Protein AF-A0A947TSH7-F1 (afdb_monomer_lite)

Secondary structure (DSSP, 8-state):
-HHHHHHTT-------HHHHHHHHHHHHHHHHHHTTTGGGTHHHHHHH----S-HHHHHHHHHHHHHHHHHHHHHHHHTTPPPPTT--SS-HHHHHHHHHHHHHHHTT---GGGSHHHHHHHHHHHHHHHHHHS--PPEEEEEEEEE--TTSSPEEEEEEEEEEEGGGT-HHHHHHHHHTT-S---TT-TT-SSS-TT-EEEEEEE---TT---SSEEEEEEEE-S--TT--SHHHHHHHHHHHHHHHHHHHHHHHHHHHT--SGGG-SSS-EEEEEEEEE---SSHHHHHHHHHHHHHHHHHTTS-EEEEEEETTEEEEEEEEEEEEEEE---STTTTSHHHHHTTHHHHHHHHHHHHHHHHHS--STTSPP-HHHHHHHHHHHHHHHH----SHHHHHHHHHHHHHHHHHHHHHHHHHHHHHTTGGGS-TT-TTHHHHHHHHHHHHTT-EEEEEESSSSHHHHHHHHHHHHHHHHHHHTTTPPPPTT----HHHHHHHHHHHHHSSHHHHHHHHHSS-------HHHHHHTT--GGGHHHHHGGGGTS--

Sequence (552 aa):
MNDLMNKARLSNTNLSLEELTTRIGKATSSLREKQWENVSHDNACIQQDGGGKYKRSRLFDIFQEFKREQATLIRLGSQGGNIPEQTRHVHVRTALASIIHGKCHSLGVRTKDVSVEALDKQIFDRYVDTLQSRQWNTISLRHPMQFPEPGETARTVNFITTMTPASGLDSVLRRKYQEDGINGICSYATQEKRHAVNLWRTEFRAEQPAGTQTKHGFSAIRHGVHDAYGIEDPRQRATANDARVKEFIHASLIDHLKRNKITLDDTEAGRPLSIDIVSVNLLTPIGKEKEMIKQQQQALSRASGREIQVQVSDEGNSHTVHVKPRIIMFNVPVDHLSLAATGNVMGIWRHADLINNDAIKLLIGSVEKNKTIGGATGVRIQTLNAELATITGNNTTDLSKRRTICEKITLIEHLTEQIRDIYISKLHHRVGNEPYKLPTRLLALANEIGATPAFNCKSGKDRTGQLNVEIRELYAQLIANGGTPRAVDAKREGLAKENYKILFMNGGDRDIQALNTGVTGSKTQLRYYHRLMDVPPKNIDQIKGLSKWVGA

Foldseek 3Di:
DVVLCVVVVCPDDPDPPVNVVVLLVVLVVVCVVLLVVLLQPPVVVVVPDPDDDPPVVVVVVLVVVQVVLLVVLLCCLLVVHHRDSPSRSHFPLLSSLSSQLSVCVNVVNDDPCSHSVNSSVVSLVVVQVVLFLDAPAKDKDKFFFWADDPPDGTDTWIKIKIKGALLRLAVVSVVVCVVVNGNAAFLSQLQQQAEFFLKIKMKMFTDDPPPDDGLDIAIFIFGAQLQSVVDPDPVSRLNSSLNHVLSVVLSQVSVLCVLVVPDVVNQPPPDAAEFEEEEEEQFFCDDPSVVSVVSNVVSNVVQAQDWDWDWGDDPRDIDTGTHHYHYQYAYQHQFPLQQDPNVVVVCRVVVRVVSVVVSCCQQQNDLDPPDQGDHLLNVLLVVLVVVLVPLPDDDPVSVVSNVSSVLLSVLLVLLSNQLSCCVVVVVQSHCAQHVCQNLLSSSVNCSSSSHHYYYYYNRSAAVVLVSVLVNSLQSVVCSVVVNDGDHGSDHQDDSSLVSSLSCLVPVCSQVSVCSNQVWGAHPDRDPSVCVSNVHDPSCNCVRHDCVVSSDD

Radius of gyration: 25.97 Å; chains: 1; bounding box: 70×56×79 Å

Structure (mmCIF, N/CA/C/O backbone):
data_AF-A0A947TSH7-F1
#
_entry.id   AF-A0A947TSH7-F1
#
loop_
_atom_site.group_PDB
_atom_site.id
_atom_site.type_symbol
_atom_site.label_atom_id
_atom_site.label_alt_id
_atom_site.label_comp_id
_atom_site.label_asym_id
_atom_site.label_entity_id
_atom_site.label_seq_id
_atom_site.pdbx_PDB_ins_code
_atom_site.Cartn_x
_atom_site.Cartn_y
_atom_site.Cartn_z
_atom_site.occupancy
_atom_site.B_iso_or_equiv
_atom_site.auth_seq_id
_atom_site.auth_comp_id
_atom_site.auth_asym_id
_atom_site.auth_atom_id
_atom_site.pdbx_PDB_model_num
ATOM 1 N N . MET A 1 1 ? 27.627 -5.725 -23.982 1.00 50.12 1 MET A N 1
ATOM 2 C CA . MET A 1 1 ? 28.632 -5.473 -25.038 1.00 50.12 1 MET A CA 1
ATOM 3 C C . MET A 1 1 ? 29.744 -6.511 -25.005 1.00 50.12 1 MET A C 1
ATOM 5 O O . MET A 1 1 ? 29.932 -7.134 -26.031 1.00 50.12 1 MET A O 1
ATOM 9 N N . ASN A 1 2 ? 30.391 -6.784 -23.862 1.00 46.41 2 ASN A N 1
ATOM 10 C CA . ASN A 1 2 ? 31.380 -7.876 -23.733 1.00 46.41 2 ASN A CA 1
ATOM 11 C C . ASN A 1 2 ? 30.855 -9.220 -24.247 1.00 46.41 2 ASN A C 1
ATOM 13 O O . ASN A 1 2 ? 31.456 -9.803 -25.138 1.00 46.41 2 ASN A O 1
ATOM 17 N N . ASP A 1 3 ? 29.661 -9.630 -23.814 1.00 49.56 3 ASP A N 1
ATOM 18 C CA . ASP A 1 3 ? 29.016 -10.840 -24.342 1.00 49.56 3 ASP A CA 1
ATOM 19 C C . ASP A 1 3 ? 28.739 -10.781 -25.850 1.00 49.56 3 ASP A C 1
ATOM 21 O O . ASP A 1 3 ? 28.815 -11.799 -26.529 1.00 49.56 3 ASP A O 1
ATOM 25 N N . LEU A 1 4 ? 28.427 -9.600 -26.393 1.00 50.72 4 LEU A N 1
ATOM 26 C CA . LEU A 1 4 ? 28.135 -9.415 -27.819 1.00 50.72 4 LEU A CA 1
ATOM 27 C C . LEU A 1 4 ? 29.414 -9.422 -28.664 1.00 50.72 4 LEU A C 1
ATOM 29 O O . LEU A 1 4 ? 29.416 -10.024 -29.729 1.00 50.72 4 LEU A O 1
ATOM 33 N N . MET A 1 5 ? 30.506 -8.815 -28.187 1.00 52.38 5 MET A N 1
ATOM 34 C CA . MET A 1 5 ? 31.809 -8.844 -28.862 1.00 52.38 5 MET A CA 1
ATOM 35 C C . MET A 1 5 ? 32.437 -10.240 -28.805 1.00 52.38 5 MET A C 1
ATOM 37 O O . MET A 1 5 ? 32.972 -10.706 -29.810 1.00 52.38 5 MET A O 1
ATOM 41 N N . ASN A 1 6 ? 32.270 -10.944 -27.679 1.00 53.59 6 ASN A N 1
ATOM 42 C CA . ASN A 1 6 ? 32.668 -12.344 -27.528 1.00 53.59 6 ASN A CA 1
ATOM 43 C C . ASN A 1 6 ? 31.867 -13.262 -28.467 1.00 53.59 6 ASN A C 1
ATOM 45 O O . ASN A 1 6 ? 32.445 -14.118 -29.132 1.00 53.59 6 ASN A O 1
ATOM 49 N N . LYS A 1 7 ? 30.547 -13.049 -28.595 1.00 50.56 7 LYS A N 1
ATOM 50 C CA . LYS A 1 7 ? 29.701 -13.780 -29.558 1.00 50.56 7 LYS A CA 1
ATOM 51 C C . LYS A 1 7 ? 30.010 -13.432 -31.018 1.00 50.56 7 LYS A C 1
ATOM 53 O O . LYS A 1 7 ? 29.901 -14.302 -31.875 1.00 50.56 7 LYS A O 1
ATOM 58 N N . ALA A 1 8 ? 30.413 -12.193 -31.307 1.00 49.16 8 ALA A N 1
ATOM 59 C CA . ALA A 1 8 ? 30.725 -11.721 -32.657 1.00 49.16 8 ALA A CA 1
ATOM 60 C C . ALA A 1 8 ? 32.137 -12.098 -33.154 1.00 49.16 8 ALA A C 1
ATOM 62 O O . ALA A 1 8 ? 32.472 -11.754 -34.284 1.00 49.16 8 ALA A O 1
ATOM 63 N N . ARG A 1 9 ? 32.961 -12.795 -32.348 1.00 47.97 9 ARG A N 1
ATOM 64 C CA . ARG A 1 9 ? 34.360 -13.159 -32.675 1.00 47.97 9 ARG A CA 1
ATOM 65 C C . ARG A 1 9 ? 35.208 -11.967 -33.156 1.00 47.97 9 ARG A C 1
ATOM 67 O O . ARG A 1 9 ? 36.046 -12.112 -34.042 1.00 47.97 9 ARG A O 1
ATOM 74 N N . LEU A 1 10 ? 35.008 -10.781 -32.584 1.00 48.78 10 LEU A N 1
ATOM 75 C CA . LEU A 1 10 ? 35.808 -9.600 -32.922 1.00 48.78 10 LEU A CA 1
ATOM 76 C C . LEU A 1 10 ? 36.999 -9.488 -31.968 1.00 48.78 10 LEU A C 1
ATOM 78 O O . LEU A 1 10 ? 36.961 -8.742 -30.995 1.00 48.78 10 LEU A O 1
ATOM 82 N N . SER A 1 11 ? 38.065 -10.239 -32.249 1.00 41.41 11 SER A N 1
ATOM 83 C CA . SER A 1 11 ? 39.330 -10.174 -31.501 1.00 41.41 11 SER A CA 1
ATOM 84 C C . SER A 1 11 ? 40.261 -9.032 -31.941 1.00 41.41 11 SER A C 1
ATOM 86 O O . SER A 1 11 ? 41.345 -8.914 -31.389 1.00 41.41 11 SER A O 1
ATOM 88 N N . ASN A 1 12 ? 39.868 -8.194 -32.912 1.00 41.41 12 ASN A N 1
ATOM 89 C CA . ASN A 1 12 ? 40.779 -7.252 -33.589 1.00 41.41 12 ASN A CA 1
ATOM 90 C C . ASN A 1 12 ? 40.300 -5.789 -33.662 1.00 41.41 12 ASN A C 1
ATOM 92 O O . ASN A 1 12 ? 40.768 -5.024 -34.503 1.00 41.41 12 ASN A O 1
ATOM 96 N N . THR A 1 13 ? 39.388 -5.345 -32.797 1.00 45.22 13 THR A N 1
ATOM 97 C CA . THR A 1 13 ? 39.074 -3.908 -32.695 1.00 45.22 13 THR A CA 1
ATOM 98 C C . THR A 1 13 ? 39.873 -3.263 -31.563 1.00 45.22 13 THR A C 1
ATOM 100 O O . THR A 1 13 ? 39.596 -3.535 -30.399 1.00 45.22 13 THR A O 1
ATOM 103 N N . ASN A 1 14 ? 40.821 -2.382 -31.919 1.00 41.97 14 ASN A N 1
ATOM 104 C CA . ASN A 1 14 ? 41.671 -1.535 -31.052 1.00 41.97 14 ASN A CA 1
ATOM 105 C C . ASN A 1 14 ? 40.887 -0.489 -30.225 1.00 41.97 14 ASN A C 1
ATOM 107 O O . ASN A 1 14 ? 41.281 0.670 -30.130 1.00 41.97 14 ASN A O 1
ATOM 111 N N . LEU A 1 15 ? 39.745 -0.857 -29.653 1.00 46.03 15 LEU A N 1
ATOM 112 C CA . LEU A 1 15 ? 39.042 -0.018 -28.692 1.00 46.03 15 LEU A CA 1
ATOM 113 C C . LEU A 1 15 ? 39.206 -0.675 -27.327 1.00 46.03 15 LEU A C 1
ATOM 115 O O . LEU A 1 15 ? 38.663 -1.760 -27.105 1.00 46.03 15 LEU A O 1
ATOM 119 N N . SER A 1 16 ? 39.961 -0.049 -26.421 1.00 48.88 16 SER A N 1
ATOM 120 C CA . SER A 1 16 ? 40.067 -0.595 -25.072 1.00 48.88 16 SER A CA 1
ATOM 121 C C . SER A 1 16 ? 38.682 -0.552 -24.419 1.00 48.88 16 SER A C 1
ATOM 123 O O . SER A 1 16 ? 37.919 0.414 -24.532 1.00 48.88 16 SER A O 1
ATOM 125 N N . LEU A 1 17 ? 38.328 -1.649 -23.759 1.00 42.44 17 LEU A N 1
ATOM 126 C CA . LEU A 1 17 ? 37.059 -1.813 -23.056 1.00 42.44 17 LEU A CA 1
ATOM 127 C C . LEU A 1 17 ? 36.805 -0.682 -22.041 1.00 42.44 17 LEU A C 1
ATOM 129 O O . LEU A 1 17 ? 35.668 -0.266 -21.802 1.00 42.44 17 LEU A O 1
ATOM 133 N N . GLU A 1 18 ? 37.888 -0.168 -21.477 1.00 43.59 18 GLU A N 1
ATOM 134 C CA . GLU A 1 18 ? 37.928 0.931 -20.526 1.00 43.59 18 GLU A CA 1
ATOM 135 C C . GLU A 1 18 ? 37.505 2.262 -21.163 1.00 43.59 18 GLU A C 1
ATOM 137 O O . GLU A 1 18 ? 36.714 3.012 -20.585 1.00 43.59 18 GLU A O 1
ATOM 142 N N . GLU A 1 19 ? 37.924 2.522 -22.403 1.00 45.84 19 GLU A N 1
ATOM 143 C CA . GLU A 1 19 ? 37.582 3.747 -23.121 1.00 45.84 19 GLU A CA 1
ATOM 144 C C . GLU A 1 19 ? 36.095 3.786 -23.512 1.00 45.84 19 GLU A C 1
ATOM 146 O O . GLU A 1 19 ? 35.431 4.819 -23.381 1.00 45.84 19 GLU A O 1
ATOM 151 N N . LEU A 1 20 ? 35.526 2.643 -23.912 1.00 43.19 20 LEU A N 1
ATOM 152 C CA . LEU A 1 20 ? 34.095 2.524 -24.210 1.00 43.19 20 LEU A CA 1
ATOM 153 C C . LEU A 1 20 ? 33.233 2.656 -22.947 1.00 43.19 20 LEU A C 1
ATOM 155 O O . LEU A 1 20 ? 32.224 3.362 -22.957 1.00 43.19 20 LEU A O 1
ATOM 159 N N . THR A 1 21 ? 33.647 2.012 -21.854 1.00 45.09 21 THR A N 1
ATOM 160 C CA . THR A 1 21 ? 32.946 2.063 -20.561 1.00 45.09 21 THR A CA 1
ATOM 161 C C . THR A 1 21 ? 32.967 3.478 -19.987 1.00 45.09 21 THR A C 1
ATOM 163 O O . THR A 1 21 ? 31.937 3.980 -19.541 1.00 45.09 21 THR A O 1
ATOM 166 N N . THR A 1 22 ? 34.101 4.172 -20.102 1.00 47.44 22 THR A N 1
ATOM 167 C CA . THR A 1 22 ? 34.250 5.575 -19.695 1.00 47.44 22 THR A CA 1
ATOM 168 C C . THR A 1 22 ? 33.356 6.501 -20.518 1.00 47.44 22 THR A C 1
ATOM 170 O O . THR A 1 22 ? 32.722 7.402 -19.968 1.00 47.44 22 THR A O 1
ATOM 173 N N . ARG A 1 23 ? 33.249 6.283 -21.835 1.00 49.06 23 ARG A N 1
ATOM 174 C CA . ARG A 1 23 ? 32.397 7.097 -22.721 1.00 49.06 23 ARG A CA 1
ATOM 175 C C . ARG A 1 23 ? 30.905 6.848 -22.490 1.00 49.06 23 ARG A C 1
ATOM 177 O O . ARG A 1 23 ? 30.143 7.809 -22.436 1.00 49.06 23 ARG A O 1
ATOM 184 N N . ILE A 1 24 ? 30.491 5.597 -22.270 1.00 44.38 24 ILE A N 1
ATOM 185 C CA . ILE A 1 24 ? 29.114 5.263 -21.862 1.00 44.38 24 ILE A CA 1
ATOM 186 C C . ILE A 1 24 ? 28.810 5.857 -20.481 1.00 44.38 24 ILE A C 1
ATOM 188 O O . ILE A 1 24 ? 27.742 6.439 -20.292 1.00 44.38 24 ILE A O 1
ATOM 192 N N . GLY A 1 25 ? 29.756 5.781 -19.541 1.00 43.19 25 GLY A N 1
ATOM 193 C CA . GLY A 1 25 ? 29.654 6.401 -18.220 1.00 43.19 25 GLY A CA 1
ATOM 194 C C . GLY A 1 25 ? 29.460 7.915 -18.305 1.00 43.19 25 GLY A C 1
ATOM 195 O O . GLY A 1 25 ? 28.512 8.439 -17.729 1.00 43.19 25 GLY A O 1
ATOM 196 N N . LYS A 1 26 ? 30.274 8.613 -19.109 1.00 46.00 26 LYS A N 1
ATOM 197 C CA . LYS A 1 26 ? 30.141 10.059 -19.359 1.00 46.00 26 LYS A CA 1
ATOM 198 C C . LYS A 1 26 ? 28.818 10.417 -20.040 1.00 46.00 26 LYS A C 1
ATOM 200 O O . LYS A 1 26 ? 28.140 11.329 -19.578 1.00 46.00 26 LYS A O 1
ATOM 205 N N . ALA A 1 27 ? 28.406 9.677 -21.073 1.00 41.12 27 ALA A N 1
ATOM 206 C CA . ALA A 1 27 ? 27.119 9.890 -21.737 1.00 41.12 27 ALA A CA 1
ATOM 207 C C . ALA A 1 27 ? 25.938 9.704 -20.767 1.00 41.12 27 ALA A C 1
ATOM 209 O O . ALA A 1 27 ? 24.998 10.495 -20.782 1.00 41.12 27 ALA A O 1
ATOM 210 N N . THR A 1 28 ? 26.018 8.709 -19.880 1.00 41.75 28 THR A N 1
ATOM 211 C CA . THR A 1 28 ? 25.000 8.422 -18.856 1.00 41.75 28 THR A CA 1
ATOM 212 C C . THR A 1 28 ? 24.969 9.493 -17.758 1.00 41.75 28 THR A C 1
ATOM 214 O O . THR A 1 28 ? 23.887 9.895 -17.333 1.00 41.75 28 THR A O 1
ATOM 217 N N . SER A 1 29 ? 26.129 10.002 -17.327 1.00 42.09 29 SER A N 1
ATOM 218 C CA . SER A 1 29 ? 26.233 11.083 -16.335 1.00 42.09 29 SER A CA 1
ATOM 219 C C . SER A 1 29 ? 25.738 12.425 -16.879 1.00 42.09 29 SER A C 1
ATOM 221 O O . SER A 1 29 ? 24.892 13.050 -16.245 1.00 42.09 29 SER A O 1
ATOM 223 N N . SER A 1 30 ? 26.153 12.821 -18.090 1.00 39.00 30 SER A N 1
ATOM 224 C CA . SER A 1 30 ? 25.644 14.037 -18.747 1.00 39.00 30 SER A CA 1
ATOM 225 C C . SER A 1 30 ? 24.141 13.962 -19.029 1.00 39.00 30 SER A C 1
ATOM 227 O O . SER A 1 30 ? 23.450 14.973 -18.978 1.00 39.00 30 SER A O 1
ATOM 229 N N . LEU A 1 31 ? 23.603 12.766 -19.282 1.00 43.09 31 LEU A N 1
ATOM 230 C CA . LEU A 1 31 ? 22.159 12.544 -19.395 1.00 43.09 31 LEU A CA 1
ATOM 231 C C . LEU A 1 31 ? 21.417 12.767 -18.071 1.00 43.09 31 LEU A C 1
ATOM 233 O O . LEU A 1 31 ? 20.301 13.280 -18.088 1.00 43.09 31 LEU A O 1
ATOM 237 N N . ARG A 1 32 ? 22.023 12.398 -16.937 1.00 40.44 32 ARG A N 1
ATOM 238 C CA . ARG A 1 32 ? 21.429 12.530 -15.598 1.00 40.44 32 ARG A CA 1
ATOM 239 C C . ARG A 1 32 ? 21.300 13.994 -15.163 1.00 40.44 32 ARG A C 1
ATOM 241 O O . ARG A 1 32 ? 20.313 14.340 -14.521 1.00 40.44 32 ARG A O 1
ATOM 248 N N . GLU A 1 33 ? 22.259 14.835 -15.550 1.00 40.38 33 GLU A N 1
ATOM 249 C CA . GLU A 1 33 ? 22.226 16.292 -15.345 1.00 40.38 33 GLU A CA 1
ATOM 250 C C . GLU A 1 33 ? 21.238 16.985 -16.304 1.00 40.38 33 GLU A C 1
ATOM 252 O O . GLU A 1 33 ? 20.414 17.785 -15.871 1.00 40.38 33 GLU A O 1
ATOM 257 N N . LYS A 1 34 ? 21.217 16.608 -17.590 1.00 46.88 34 LYS A N 1
ATOM 258 C CA . LYS A 1 34 ? 20.375 17.253 -18.629 1.00 46.88 34 LYS A CA 1
ATOM 259 C C . LYS A 1 34 ? 18.893 16.897 -18.559 1.00 46.88 34 LYS A C 1
ATOM 261 O O . LYS A 1 34 ? 18.024 17.674 -18.953 1.00 46.88 34 LYS A O 1
ATOM 266 N N . GLN A 1 35 ? 18.584 15.731 -18.000 1.00 44.06 35 GLN A N 1
ATOM 267 C CA . GLN A 1 35 ? 17.223 15.318 -17.670 1.00 44.06 35 GLN A CA 1
ATOM 268 C C . GLN A 1 35 ? 16.491 16.328 -16.761 1.00 44.06 35 GLN A C 1
ATOM 270 O O . GLN A 1 35 ? 15.261 16.379 -16.782 1.00 44.06 35 GLN A O 1
ATOM 275 N N . TRP A 1 36 ? 17.224 17.152 -16.007 1.00 36.62 36 TRP A N 1
ATOM 276 C CA . TRP A 1 36 ? 16.680 18.212 -15.156 1.00 36.62 36 TRP A CA 1
ATOM 277 C C . TRP A 1 36 ? 16.251 19.475 -15.932 1.00 36.62 36 TRP A C 1
ATOM 279 O O . TRP A 1 36 ? 15.313 20.150 -15.513 1.00 36.62 36 TRP A O 1
ATOM 289 N N . GLU A 1 37 ? 16.872 19.774 -17.079 1.00 36.03 37 GLU A N 1
ATOM 290 C CA . GLU A 1 37 ? 16.644 21.009 -17.856 1.00 36.03 37 GLU A CA 1
ATOM 291 C C . GLU A 1 37 ? 15.523 20.866 -18.907 1.00 36.03 37 GLU A C 1
ATOM 293 O O . GLU A 1 37 ? 14.691 21.765 -19.060 1.00 36.03 37 GLU A O 1
ATOM 298 N N . ASN A 1 38 ? 15.405 19.701 -19.562 1.00 38.91 38 ASN A N 1
ATOM 299 C CA . ASN A 1 38 ? 14.367 19.425 -20.580 1.00 38.91 38 ASN A CA 1
ATOM 300 C C . ASN A 1 38 ? 12.924 19.435 -20.030 1.00 38.91 38 ASN A C 1
ATOM 302 O O . ASN A 1 38 ? 11.957 19.622 -20.768 1.00 38.91 38 ASN A O 1
ATOM 306 N N . VAL A 1 39 ? 12.782 19.311 -18.710 1.00 39.91 39 VAL A N 1
ATOM 307 C CA . VAL A 1 39 ? 11.531 19.444 -17.948 1.00 39.91 39 VAL A CA 1
ATOM 308 C C . VAL A 1 39 ? 10.821 20.795 -18.173 1.00 39.91 39 VAL A C 1
ATOM 310 O O . VAL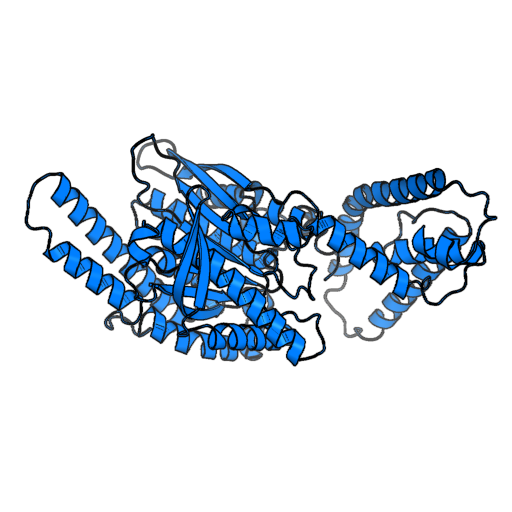 A 1 39 ? 9.593 20.874 -18.128 1.00 39.91 39 VAL A O 1
ATOM 313 N N . SER A 1 40 ? 11.579 21.858 -18.451 1.00 35.97 40 SER A N 1
ATOM 314 C CA . SER A 1 40 ? 11.072 23.228 -18.605 1.00 35.97 40 SER A CA 1
ATOM 315 C C . SER A 1 40 ? 10.320 23.468 -19.930 1.00 35.97 40 SER A C 1
ATOM 317 O O . SER A 1 40 ? 9.360 24.240 -19.974 1.00 35.97 40 SER A O 1
ATOM 319 N N . HIS A 1 41 ? 10.709 22.787 -21.016 1.00 35.00 41 HIS A N 1
ATOM 320 C CA . HIS A 1 41 ? 10.364 23.210 -22.381 1.00 35.00 41 HIS A CA 1
ATOM 321 C C . HIS A 1 41 ? 9.106 22.536 -22.968 1.00 35.00 41 HIS A C 1
ATOM 323 O O . HIS A 1 41 ? 8.265 23.216 -23.557 1.00 35.00 41 HIS A O 1
ATOM 329 N N . ASP A 1 42 ? 8.900 21.232 -22.746 1.00 35.50 42 ASP A N 1
ATOM 330 C CA . ASP A 1 42 ? 7.757 20.488 -23.320 1.00 35.50 42 ASP A CA 1
ATOM 331 C C . ASP A 1 42 ? 6.388 20.985 -22.826 1.00 35.50 42 ASP A C 1
ATOM 333 O O . ASP A 1 42 ? 5.370 20.866 -23.511 1.00 35.50 42 ASP A O 1
ATOM 337 N N . ASN A 1 43 ? 6.339 21.583 -21.635 1.00 35.88 43 ASN A N 1
ATOM 338 C CA . ASN A 1 43 ? 5.099 22.116 -21.079 1.00 35.88 43 ASN A CA 1
ATOM 339 C C . ASN A 1 43 ? 4.705 23.473 -21.684 1.00 35.88 43 ASN A C 1
ATOM 341 O O . ASN A 1 43 ? 3.516 23.793 -21.690 1.00 35.88 43 ASN A O 1
ATOM 345 N N . ALA A 1 44 ? 5.655 24.243 -22.231 1.00 32.06 44 ALA A N 1
ATOM 346 C CA . ALA A 1 44 ? 5.346 25.483 -22.943 1.00 32.06 44 ALA A CA 1
ATOM 347 C C . ALA A 1 44 ? 4.586 25.193 -24.251 1.00 32.06 44 ALA A C 1
ATOM 349 O O . ALA A 1 44 ? 3.603 25.866 -24.555 1.00 32.06 44 ALA A O 1
ATOM 350 N N . CYS A 1 45 ? 4.955 24.119 -24.960 1.00 31.64 45 CYS A N 1
ATOM 351 C CA . CYS A 1 45 ? 4.280 23.702 -26.194 1.00 31.64 45 CYS A CA 1
ATOM 352 C C . CYS A 1 45 ? 2.877 23.120 -25.943 1.00 31.64 45 CYS A C 1
ATOM 354 O O . CYS A 1 45 ? 1.964 23.333 -26.737 1.00 31.64 45 CYS A O 1
ATOM 356 N N . ILE A 1 46 ? 2.657 22.425 -24.820 1.00 33.09 46 ILE A N 1
ATOM 357 C CA . ILE A 1 46 ? 1.325 21.891 -24.473 1.00 33.09 46 ILE A CA 1
ATOM 358 C C . ILE A 1 46 ? 0.351 23.011 -24.056 1.00 33.09 46 ILE A C 1
ATOM 360 O O . ILE A 1 46 ? -0.857 22.864 -24.239 1.00 33.09 46 ILE A O 1
ATOM 364 N N . GLN A 1 47 ? 0.844 24.130 -23.511 1.00 35.09 47 GLN A N 1
ATOM 365 C CA . GLN A 1 47 ? -0.006 25.245 -23.075 1.00 35.09 47 GLN A CA 1
ATOM 366 C C . GLN A 1 47 ? -0.475 26.167 -24.207 1.00 35.09 47 GLN A C 1
ATOM 368 O O . GLN A 1 47 ? -1.495 26.830 -24.027 1.00 35.09 47 GLN A O 1
ATOM 373 N N . GLN A 1 48 ? 0.202 26.202 -25.359 1.00 34.38 48 GLN A N 1
ATOM 374 C CA . GLN A 1 48 ? -0.169 27.132 -26.432 1.00 34.38 48 GLN A CA 1
ATOM 375 C C . GLN A 1 48 ? -1.375 26.687 -27.280 1.00 34.38 48 GLN A C 1
ATOM 377 O O . GLN A 1 48 ? -2.043 27.547 -27.838 1.00 34.38 48 GLN A O 1
ATOM 382 N N . ASP A 1 49 ? -1.753 25.401 -27.304 1.00 38.31 49 ASP A N 1
ATOM 383 C CA . ASP A 1 49 ? -2.737 24.897 -28.285 1.00 38.31 49 ASP A CA 1
ATOM 384 C C . ASP A 1 49 ? -3.962 24.196 -27.682 1.00 38.31 49 ASP A C 1
ATOM 386 O O . ASP A 1 49 ? -4.393 23.120 -28.111 1.00 38.31 49 ASP A O 1
ATOM 390 N N . GLY A 1 50 ? -4.576 24.842 -26.691 1.00 30.33 50 GLY A N 1
ATOM 391 C CA . GLY A 1 50 ? -5.844 24.438 -26.073 1.00 30.33 50 GLY A CA 1
ATOM 392 C C . GLY A 1 50 ? -7.098 24.570 -26.955 1.00 30.33 50 GLY A C 1
ATOM 393 O O . GLY A 1 50 ? -8.187 24.731 -26.410 1.00 30.33 50 GLY A O 1
ATOM 394 N N . GLY A 1 51 ? -6.993 24.489 -28.285 1.00 34.19 51 GLY A N 1
ATOM 395 C CA . GLY A 1 51 ? -8.155 24.507 -29.178 1.00 34.19 51 GLY A CA 1
ATOM 396 C C . GLY A 1 51 ? -7.812 24.198 -30.635 1.00 34.19 51 GLY A C 1
ATOM 397 O O . GLY A 1 51 ? -7.126 24.970 -31.286 1.00 34.19 51 GLY A O 1
ATOM 398 N N . GLY A 1 52 ? -8.321 23.090 -31.187 1.00 29.70 52 GLY A N 1
ATOM 399 C CA . GLY A 1 52 ? -8.272 22.871 -32.639 1.00 29.70 52 GLY A CA 1
ATOM 400 C C . GLY A 1 52 ? -8.428 21.422 -33.108 1.00 29.70 52 GLY A C 1
ATOM 401 O O . GLY A 1 52 ? -7.783 20.507 -32.605 1.00 29.70 52 GLY A O 1
ATOM 402 N N . LYS A 1 53 ? -9.277 21.223 -34.123 1.00 32.16 53 LYS A N 1
ATOM 403 C CA . LYS A 1 53 ? -9.727 19.957 -34.744 1.00 32.16 53 LYS A CA 1
ATOM 404 C C . LYS A 1 53 ? -8.649 19.145 -35.516 1.00 32.16 53 LYS A C 1
ATOM 406 O O . LYS A 1 53 ? -9.003 18.337 -36.367 1.00 32.16 53 LYS A O 1
ATOM 411 N N . TYR A 1 54 ? -7.354 19.268 -35.206 1.00 35.38 54 TYR A N 1
ATOM 412 C CA . TYR A 1 54 ? -6.246 18.685 -35.998 1.00 35.38 54 TYR A CA 1
ATOM 413 C C . TYR A 1 54 ? -5.415 17.617 -35.256 1.00 35.38 54 TYR A C 1
ATOM 415 O O . TYR A 1 54 ? -4.190 17.675 -35.200 1.00 35.38 54 TYR A O 1
ATOM 423 N N . LYS A 1 55 ? -6.053 16.598 -34.661 1.00 37.81 55 LYS A N 1
ATOM 424 C CA . LYS A 1 55 ? -5.318 15.556 -33.903 1.00 37.81 55 LYS A CA 1
ATOM 425 C C . LYS A 1 55 ? -4.618 14.485 -34.757 1.00 37.81 55 LYS A C 1
ATOM 427 O O . LYS A 1 55 ? -3.709 13.839 -34.248 1.00 37.81 55 LYS A O 1
ATOM 432 N N . ARG A 1 56 ? -5.021 14.263 -36.018 1.00 37.00 56 ARG A N 1
ATOM 433 C CA . ARG A 1 56 ? -4.448 13.189 -36.862 1.00 37.00 56 ARG A CA 1
ATOM 434 C C . ARG A 1 56 ? -3.166 13.579 -37.614 1.00 37.00 56 ARG A C 1
ATOM 436 O O . ARG A 1 56 ? -2.333 12.700 -37.783 1.00 37.00 56 ARG A O 1
ATOM 443 N N . SER A 1 57 ? -2.967 14.845 -38.001 1.00 41.44 57 SER A N 1
ATOM 444 C CA . SER A 1 57 ? -1.714 15.284 -38.651 1.00 41.44 57 SER A CA 1
ATOM 445 C C . SER A 1 57 ? -0.538 15.324 -37.665 1.00 41.44 57 SER A C 1
ATOM 447 O O . SER A 1 57 ? 0.519 14.775 -37.946 1.00 41.44 57 SER A O 1
ATOM 449 N N . ARG A 1 58 ? -0.770 15.812 -36.438 1.00 50.19 58 ARG A N 1
ATOM 450 C CA . ARG A 1 58 ? 0.264 15.945 -35.392 1.00 50.19 58 ARG A CA 1
ATOM 451 C C . ARG A 1 58 ? 0.957 14.652 -34.972 1.00 50.19 58 ARG A C 1
ATOM 453 O O . ARG A 1 58 ? 2.135 14.676 -34.646 1.00 50.19 58 ARG A O 1
ATOM 460 N N . LEU A 1 59 ? 0.243 13.526 -34.925 1.00 44.94 59 LEU A N 1
ATOM 461 C CA . LEU A 1 59 ? 0.860 12.242 -34.562 1.00 44.94 59 LEU A CA 1
ATOM 462 C C . LEU A 1 59 ? 1.848 11.771 -35.629 1.00 44.94 59 LEU A C 1
ATOM 464 O O . LEU A 1 59 ? 2.863 11.162 -35.300 1.00 44.94 59 LEU A O 1
ATOM 468 N N . PHE A 1 60 ? 1.545 12.063 -36.893 1.00 54.66 60 PHE A N 1
ATOM 469 C CA . PHE A 1 60 ? 2.438 11.771 -38.000 1.00 54.66 60 PHE A CA 1
ATOM 470 C C . PHE A 1 60 ? 3.676 12.671 -37.937 1.00 54.66 60 PHE A C 1
ATOM 472 O O . PHE A 1 60 ? 4.786 12.160 -38.033 1.00 54.66 60 PHE A O 1
ATOM 479 N N . ASP A 1 61 ? 3.496 13.965 -37.662 1.00 64.12 61 ASP A N 1
ATOM 480 C CA . ASP A 1 61 ? 4.598 14.929 -37.534 1.00 64.12 61 ASP A CA 1
ATOM 481 C C . ASP A 1 61 ? 5.556 14.560 -36.387 1.00 64.12 61 ASP A C 1
ATOM 483 O O . ASP A 1 61 ? 6.759 14.436 -36.608 1.00 64.12 61 ASP A O 1
ATOM 487 N N . ILE A 1 62 ? 5.023 14.230 -35.203 1.00 60.62 62 ILE A N 1
ATOM 488 C CA . ILE A 1 62 ? 5.821 13.779 -34.046 1.00 60.62 62 ILE A CA 1
ATOM 489 C C . ILE A 1 62 ? 6.567 12.474 -34.356 1.00 60.62 62 ILE A C 1
ATOM 491 O O . ILE A 1 62 ? 7.720 12.294 -33.963 1.00 60.62 62 ILE A O 1
ATOM 495 N N . PHE A 1 63 ? 5.932 11.535 -35.064 1.00 65.88 63 PHE A N 1
ATOM 496 C CA . PHE A 1 63 ? 6.588 10.286 -35.450 1.00 65.88 63 PHE A CA 1
ATOM 497 C C . PHE A 1 63 ? 7.714 10.519 -36.469 1.00 65.88 63 PHE A C 1
ATOM 499 O O . PHE A 1 63 ? 8.764 9.877 -36.387 1.00 65.88 63 PHE A O 1
ATOM 506 N N . GLN A 1 64 ? 7.528 11.452 -37.404 1.00 72.75 64 GLN A N 1
ATOM 507 C CA . GLN A 1 64 ? 8.567 11.843 -38.357 1.00 72.75 64 GLN A CA 1
ATOM 508 C C . GLN A 1 64 ? 9.739 12.538 -37.659 1.00 72.75 64 GLN A C 1
ATOM 510 O O . GLN A 1 64 ? 10.893 12.211 -37.939 1.00 72.75 64 GLN A O 1
ATOM 515 N N . GLU A 1 65 ? 9.469 13.439 -36.713 1.00 74.62 65 GLU A N 1
ATOM 516 C CA . GLU A 1 65 ? 10.492 14.084 -35.880 1.00 74.62 65 GLU A CA 1
ATOM 517 C C . GLU A 1 65 ? 11.272 13.057 -35.055 1.00 74.62 65 GLU A C 1
ATOM 519 O O . GLU A 1 65 ? 12.503 13.032 -35.117 1.00 74.62 65 GLU A O 1
ATOM 524 N N . PHE A 1 66 ? 10.574 12.123 -34.399 1.00 79.12 66 PHE A N 1
ATOM 525 C CA . PHE A 1 66 ? 11.192 10.990 -33.707 1.00 79.12 66 PHE A CA 1
ATOM 526 C C . PHE A 1 66 ? 12.128 10.202 -34.631 1.00 79.12 66 PHE A C 1
ATOM 528 O O . PHE A 1 66 ? 13.264 9.905 -34.261 1.00 79.12 66 PHE A O 1
ATOM 535 N N . LYS A 1 67 ? 11.680 9.862 -35.847 1.00 82.44 67 LYS A N 1
ATOM 536 C CA . LYS A 1 67 ? 12.484 9.079 -36.797 1.00 82.44 67 LYS A CA 1
ATOM 537 C C . LYS A 1 67 ? 13.702 9.844 -37.309 1.00 82.44 67 LYS A C 1
ATOM 539 O O . LYS A 1 67 ? 14.778 9.252 -37.405 1.00 82.44 67 LYS A O 1
ATOM 544 N N . ARG A 1 68 ? 13.568 11.143 -37.590 1.00 85.38 68 ARG A N 1
ATOM 545 C CA . ARG A 1 68 ? 14.689 12.012 -37.995 1.00 85.38 68 ARG A CA 1
ATOM 546 C C . ARG A 1 68 ? 15.730 12.142 -36.887 1.00 85.38 68 ARG A C 1
ATOM 548 O O . ARG A 1 68 ? 16.930 12.022 -37.141 1.00 85.38 68 ARG A O 1
ATOM 555 N N . GLU A 1 69 ? 15.278 12.348 -35.657 1.00 83.44 69 GLU A N 1
ATOM 556 C CA . GLU A 1 69 ? 16.154 12.470 -34.496 1.00 83.44 69 GLU A CA 1
ATOM 557 C C . GLU A 1 69 ? 16.844 11.134 -34.177 1.00 83.44 69 GLU A C 1
ATOM 559 O O . GLU A 1 69 ? 18.061 11.095 -34.003 1.00 83.44 69 GLU A O 1
ATOM 564 N N . GLN A 1 70 ? 16.116 10.014 -34.243 1.00 86.06 70 GLN A N 1
ATOM 565 C CA . GLN A 1 70 ? 16.679 8.665 -34.125 1.00 86.06 70 GLN A CA 1
ATOM 566 C C . GLN A 1 70 ? 17.763 8.402 -35.183 1.00 86.06 70 GLN A C 1
ATOM 568 O O . GLN A 1 70 ? 18.851 7.938 -34.842 1.00 86.06 70 GLN A O 1
ATOM 573 N N . ALA A 1 71 ? 17.518 8.736 -36.455 1.00 89.81 71 ALA A N 1
ATOM 574 C CA . ALA A 1 71 ? 18.512 8.589 -37.521 1.00 89.81 71 ALA A CA 1
ATOM 575 C C . ALA A 1 71 ? 19.760 9.458 -37.281 1.00 89.81 71 ALA A C 1
ATOM 577 O O . ALA A 1 71 ? 20.889 9.014 -37.507 1.00 89.81 71 ALA A O 1
ATOM 578 N N . THR A 1 72 ? 19.568 10.675 -36.764 1.00 89.69 72 THR A N 1
ATOM 579 C CA . THR A 1 72 ? 20.667 11.577 -36.389 1.00 89.69 72 THR A CA 1
ATOM 580 C C . THR A 1 72 ? 21.526 10.969 -35.283 1.00 89.69 72 THR A C 1
ATOM 582 O O . THR A 1 72 ? 22.751 10.967 -35.394 1.00 89.69 72 THR A O 1
ATOM 585 N N . LEU A 1 73 ? 20.903 10.384 -34.258 1.00 87.94 73 LEU A N 1
ATOM 586 C CA . LEU A 1 73 ? 21.601 9.702 -33.166 1.00 87.94 73 LEU A CA 1
ATOM 587 C C . LEU A 1 73 ? 22.381 8.476 -33.656 1.00 87.94 73 LEU A C 1
ATOM 589 O O . LEU A 1 73 ? 23.521 8.278 -33.246 1.00 87.94 73 LEU A O 1
ATOM 593 N N . ILE A 1 74 ? 21.826 7.689 -34.582 1.00 89.75 74 ILE A N 1
ATOM 594 C CA . ILE A 1 74 ? 22.554 6.571 -35.207 1.00 89.75 74 ILE A CA 1
ATOM 595 C C . ILE A 1 74 ? 23.800 7.083 -35.945 1.00 89.75 74 ILE A C 1
ATOM 597 O O . ILE A 1 74 ? 24.896 6.545 -35.763 1.00 89.75 74 ILE A O 1
ATOM 601 N N . ARG A 1 75 ? 23.666 8.156 -36.738 1.00 90.06 75 ARG A N 1
ATOM 602 C CA . ARG A 1 75 ? 24.803 8.766 -37.445 1.00 90.06 75 ARG A CA 1
ATOM 603 C C . ARG A 1 75 ? 25.868 9.266 -36.469 1.00 90.06 75 ARG A C 1
ATOM 605 O O . ARG A 1 75 ? 27.043 8.961 -36.655 1.00 90.06 75 ARG A O 1
ATOM 612 N N . LEU A 1 76 ? 25.466 9.969 -35.412 1.00 87.31 76 LEU A N 1
ATOM 613 C CA . LEU A 1 76 ? 26.385 10.434 -34.369 1.00 87.31 76 LEU A CA 1
ATOM 614 C C . LEU A 1 76 ? 27.116 9.267 -33.703 1.00 87.31 76 LEU A C 1
ATOM 616 O O . LEU A 1 76 ? 28.336 9.309 -33.574 1.00 87.31 76 LEU A O 1
ATOM 620 N N . GLY A 1 77 ? 26.404 8.189 -33.370 1.00 85.25 77 GLY A N 1
ATOM 621 C CA . GLY A 1 77 ? 27.006 6.982 -32.807 1.00 85.25 77 GLY A CA 1
ATOM 622 C C . GLY A 1 77 ? 28.064 6.365 -33.722 1.00 85.25 77 GLY A C 1
ATOM 623 O O . GLY A 1 77 ? 29.148 6.006 -33.261 1.00 85.25 77 GLY A O 1
ATOM 624 N N . SER A 1 78 ? 27.802 6.323 -35.034 1.00 86.31 78 SER A N 1
ATOM 625 C CA . SER A 1 78 ? 28.769 5.820 -36.023 1.00 86.31 78 SER A CA 1
ATOM 626 C C . SER A 1 78 ? 30.074 6.628 -36.048 1.00 86.31 78 SER A C 1
ATOM 628 O O . SER A 1 78 ? 31.148 6.047 -36.208 1.00 86.31 78 SER A O 1
ATOM 630 N N . GLN A 1 79 ? 29.977 7.936 -35.789 1.00 86.50 79 GLN A N 1
ATOM 631 C CA . GLN A 1 79 ? 31.084 8.895 -35.716 1.00 86.50 79 GLN A CA 1
ATOM 632 C C . GLN A 1 79 ? 31.721 8.981 -34.314 1.00 86.50 79 GLN A C 1
ATOM 634 O O . GLN A 1 79 ? 32.673 9.729 -34.116 1.00 86.50 79 GLN A O 1
ATOM 639 N N . GLY A 1 80 ? 31.214 8.229 -33.329 1.00 75.12 80 GLY A N 1
ATOM 640 C CA . GLY A 1 80 ? 31.678 8.296 -31.938 1.00 75.12 80 GLY A CA 1
ATOM 641 C C . GLY A 1 80 ? 31.236 9.553 -31.178 1.00 75.12 80 GLY A C 1
ATOM 642 O O . GLY A 1 80 ? 31.852 9.890 -30.168 1.00 75.12 80 GLY A O 1
ATOM 643 N N . GLY A 1 81 ? 30.199 10.242 -31.661 1.00 75.38 81 GLY A N 1
ATOM 644 C CA . GLY A 1 81 ? 29.604 11.419 -31.031 1.00 75.38 81 GLY A CA 1
ATOM 645 C C . GLY A 1 81 ? 28.698 11.092 -29.839 1.00 75.38 81 GLY A C 1
ATOM 646 O O . GLY A 1 81 ? 28.269 9.954 -29.643 1.00 75.38 81 GLY A O 1
ATOM 647 N N . ASN A 1 82 ? 28.393 12.122 -29.046 1.00 75.44 82 ASN A N 1
ATOM 648 C CA . ASN A 1 82 ? 27.508 12.040 -27.881 1.00 75.44 82 ASN A CA 1
ATOM 649 C C . ASN A 1 82 ? 26.045 12.344 -28.248 1.00 75.44 82 ASN A C 1
ATOM 651 O O . ASN A 1 82 ? 25.757 12.862 -29.326 1.00 75.44 82 ASN A O 1
ATOM 655 N N . ILE A 1 83 ? 25.122 12.057 -27.324 1.00 74.69 83 ILE A N 1
ATOM 656 C CA . ILE A 1 83 ? 23.712 12.462 -27.437 1.00 74.69 83 ILE A CA 1
ATOM 657 C C . ILE A 1 83 ? 23.635 13.999 -27.339 1.00 74.69 83 ILE A C 1
ATOM 659 O O . ILE A 1 83 ? 24.077 14.544 -26.322 1.00 74.69 83 ILE A O 1
ATOM 663 N N . PRO A 1 84 ? 23.108 14.708 -28.357 1.00 74.69 84 PRO A N 1
ATOM 664 C CA . PRO A 1 84 ? 23.003 16.167 -28.336 1.00 74.69 84 PRO A CA 1
ATOM 665 C C . PRO A 1 84 ? 22.069 16.685 -27.237 1.00 74.69 84 PRO A C 1
ATOM 667 O O . PRO A 1 84 ? 21.094 16.023 -26.883 1.00 74.69 84 PRO A O 1
ATOM 670 N N . GLU A 1 85 ? 22.321 17.900 -26.750 1.00 59.44 85 GLU A N 1
ATOM 671 C CA . GLU A 1 85 ? 21.504 18.563 -25.715 1.00 59.44 85 GLU A CA 1
ATOM 672 C C . GLU A 1 85 ? 20.060 18.795 -26.151 1.00 59.44 85 GLU A C 1
ATOM 674 O O . GLU A 1 85 ? 19.125 18.624 -25.378 1.00 59.44 85 GLU A O 1
ATOM 679 N N . GLN A 1 86 ? 19.877 19.097 -27.429 1.00 67.12 86 GLN A N 1
ATOM 680 C CA . GLN A 1 86 ? 18.594 19.355 -28.064 1.00 67.12 86 GLN A CA 1
ATOM 681 C C . GLN A 1 86 ? 17.793 18.088 -28.417 1.00 67.12 86 GLN A C 1
ATOM 683 O O . GLN A 1 86 ? 16.792 18.195 -29.123 1.00 67.12 86 GLN A O 1
ATOM 688 N N . THR A 1 87 ? 18.223 16.902 -27.968 1.00 64.56 87 THR A N 1
ATOM 689 C CA . THR A 1 87 ? 17.469 15.645 -28.138 1.00 64.56 87 THR A CA 1
ATOM 690 C C . THR A 1 87 ? 16.186 15.730 -27.308 1.00 64.56 87 THR A C 1
ATOM 692 O O . THR A 1 87 ? 16.248 15.863 -26.084 1.00 64.56 87 THR A O 1
ATOM 695 N N . ARG A 1 88 ? 15.026 15.704 -27.968 1.00 65.25 88 ARG A N 1
ATOM 696 C CA . ARG A 1 88 ? 13.710 16.010 -27.380 1.00 65.25 88 ARG A CA 1
ATOM 697 C C . ARG A 1 88 ? 12.662 14.955 -27.698 1.00 65.25 88 ARG A C 1
ATOM 699 O O . ARG A 1 88 ? 11.868 14.609 -26.829 1.00 65.25 88 ARG A O 1
ATOM 706 N N . HIS A 1 89 ? 12.662 14.421 -28.917 1.00 63.69 89 HIS A N 1
ATOM 707 C CA . HIS A 1 89 ? 11.595 13.533 -29.375 1.00 63.69 89 HIS A CA 1
ATOM 708 C C . HIS A 1 89 ? 11.914 12.063 -29.089 1.00 63.69 89 HIS A C 1
ATOM 710 O O . HIS A 1 89 ? 10.997 11.245 -29.014 1.00 63.69 89 HIS A O 1
ATOM 716 N N . VAL A 1 90 ? 13.190 11.705 -28.887 1.00 62.00 90 VAL A N 1
ATOM 717 C CA . VAL A 1 90 ? 13.611 10.323 -28.606 1.00 62.00 90 VAL A CA 1
ATOM 718 C C . VAL A 1 90 ? 13.815 10.100 -27.106 1.00 62.00 90 VAL A C 1
ATOM 720 O O . VAL A 1 90 ? 14.597 10.784 -26.451 1.00 62.00 90 VAL A O 1
ATOM 723 N N . HIS A 1 91 ? 13.154 9.075 -26.560 1.00 69.62 91 HIS A N 1
ATOM 724 C CA . HIS A 1 91 ? 13.335 8.659 -25.168 1.00 69.62 91 HIS A CA 1
ATOM 725 C C . HIS A 1 91 ? 14.800 8.298 -24.884 1.00 69.62 91 HIS A C 1
ATOM 727 O O . HIS A 1 91 ? 15.426 7.602 -25.682 1.00 69.62 91 HIS A O 1
ATOM 733 N N . VAL A 1 92 ? 15.330 8.685 -23.718 1.00 70.62 92 VAL A N 1
ATOM 734 C CA . VAL A 1 92 ? 16.752 8.514 -23.350 1.00 70.62 92 VAL A CA 1
ATOM 735 C C . VAL A 1 92 ? 17.296 7.109 -23.620 1.00 70.62 92 VAL A C 1
ATOM 737 O O . VAL A 1 92 ? 18.385 6.945 -24.163 1.00 70.62 92 VAL A O 1
ATOM 740 N N . ARG A 1 93 ? 16.507 6.087 -23.283 1.00 76.81 93 ARG A N 1
ATOM 741 C CA . ARG A 1 93 ? 16.864 4.681 -23.488 1.00 76.81 93 ARG A CA 1
ATOM 742 C C . ARG A 1 93 ? 17.059 4.358 -24.968 1.00 76.81 93 ARG A C 1
ATOM 744 O O . ARG A 1 93 ? 18.072 3.785 -25.354 1.00 76.81 93 ARG A O 1
ATOM 751 N N . THR A 1 94 ? 16.120 4.807 -25.792 1.00 79.56 94 THR A N 1
ATOM 752 C CA . THR A 1 94 ? 16.141 4.620 -27.239 1.00 79.56 94 THR A CA 1
ATOM 753 C C . THR A 1 94 ? 17.223 5.476 -27.891 1.00 79.56 94 THR A C 1
ATOM 755 O O . THR A 1 94 ? 17.831 5.048 -28.871 1.00 79.56 94 THR A O 1
ATOM 758 N N . ALA A 1 95 ? 17.524 6.651 -27.334 1.00 80.06 95 ALA A N 1
ATOM 759 C CA . ALA A 1 95 ? 18.625 7.490 -27.787 1.00 80.06 95 ALA A CA 1
ATOM 760 C C . ALA A 1 95 ? 19.980 6.812 -27.539 1.00 80.06 95 ALA A C 1
ATOM 762 O O . ALA A 1 95 ? 20.795 6.707 -28.456 1.00 80.06 95 ALA A O 1
ATOM 763 N N . LEU A 1 96 ? 20.180 6.255 -26.339 1.00 80.56 96 LEU A N 1
ATOM 764 C CA . LEU A 1 96 ? 21.363 5.461 -26.007 1.00 80.56 96 LEU A CA 1
ATOM 765 C C . LEU A 1 96 ? 21.474 4.217 -26.901 1.00 80.56 96 LEU A C 1
ATOM 767 O O . LEU A 1 96 ? 22.537 3.963 -27.465 1.00 80.56 96 LEU A O 1
ATOM 771 N N . ALA A 1 97 ? 20.373 3.488 -27.099 1.00 85.75 97 ALA A N 1
ATOM 772 C CA . ALA A 1 97 ? 20.323 2.347 -28.011 1.00 85.75 97 ALA A CA 1
ATOM 773 C C . ALA A 1 97 ? 20.701 2.736 -29.451 1.00 85.75 97 ALA A C 1
ATOM 775 O O . ALA A 1 97 ? 21.429 2.003 -30.114 1.00 85.75 97 ALA A O 1
ATOM 776 N N . SER A 1 98 ? 20.259 3.908 -29.916 1.00 88.88 98 SER A N 1
ATOM 777 C CA . SER A 1 98 ? 20.550 4.432 -31.258 1.00 88.88 98 SER A CA 1
ATOM 778 C C . SER A 1 98 ? 22.032 4.774 -31.441 1.00 88.88 98 SER A C 1
ATOM 780 O O . SER A 1 98 ? 22.622 4.412 -32.458 1.00 88.88 98 SER A O 1
ATOM 782 N N . ILE A 1 99 ? 22.660 5.398 -30.439 1.00 86.25 99 ILE A N 1
ATOM 783 C CA . ILE A 1 99 ? 24.103 5.698 -30.440 1.00 86.25 99 ILE A CA 1
ATOM 784 C C . ILE A 1 99 ? 24.926 4.405 -30.441 1.00 86.25 99 ILE A C 1
ATOM 786 O O . ILE A 1 99 ? 25.845 4.249 -31.249 1.00 86.25 99 ILE A O 1
ATOM 790 N N . ILE A 1 100 ? 24.573 3.451 -29.573 1.00 85.81 100 ILE A N 1
ATOM 791 C CA . ILE A 1 100 ? 25.253 2.152 -29.492 1.00 85.81 100 ILE A CA 1
ATOM 792 C C . ILE A 1 100 ? 25.105 1.388 -30.812 1.00 85.81 100 ILE A C 1
ATOM 794 O O . ILE A 1 100 ? 26.097 0.887 -31.338 1.00 85.81 100 ILE A O 1
ATOM 798 N N . HIS A 1 101 ? 23.897 1.358 -31.382 1.00 90.75 101 HIS A N 1
ATOM 799 C CA . HIS A 1 101 ? 23.628 0.748 -32.682 1.00 90.75 101 HIS A CA 1
ATOM 800 C C . HIS A 1 101 ? 24.520 1.339 -33.781 1.00 90.75 101 HIS A C 1
ATOM 802 O O . HIS A 1 101 ? 25.192 0.597 -34.498 1.00 90.75 101 HIS A O 1
ATOM 808 N N . GLY A 1 102 ? 24.580 2.672 -33.879 1.00 88.81 102 GLY A N 1
ATOM 809 C CA . GLY A 1 102 ? 25.425 3.367 -34.850 1.00 88.81 102 GLY A CA 1
ATOM 810 C C . GLY A 1 102 ? 26.903 3.005 -34.718 1.00 88.81 102 GLY A C 1
ATOM 811 O O . GLY A 1 102 ? 27.571 2.756 -35.724 1.00 88.81 102 GLY A O 1
ATOM 812 N N . LYS A 1 103 ? 27.404 2.908 -33.480 1.00 86.31 103 LYS A N 1
ATOM 813 C CA . LYS A 1 103 ? 28.792 2.514 -33.207 1.00 86.31 103 LYS A CA 1
ATOM 814 C C . LYS A 1 103 ? 29.067 1.054 -33.569 1.00 86.31 103 LYS A C 1
ATOM 816 O O . LYS A 1 103 ? 30.088 0.762 -34.181 1.00 86.31 103 LYS A O 1
ATOM 821 N N . CYS A 1 104 ? 28.163 0.136 -33.231 1.00 85.06 104 CYS A N 1
ATOM 822 C CA . CYS A 1 104 ? 28.265 -1.266 -33.643 1.00 85.06 104 CYS A CA 1
ATOM 823 C C . CYS A 1 104 ? 28.319 -1.388 -35.171 1.00 85.06 104 CYS A C 1
ATOM 825 O O . CYS A 1 104 ? 29.176 -2.093 -35.703 1.00 85.06 104 CYS A O 1
ATOM 827 N N . HIS A 1 105 ? 27.467 -0.637 -35.874 1.00 86.94 105 HIS A N 1
ATOM 828 C CA . HIS A 1 105 ? 27.429 -0.646 -37.331 1.00 86.94 105 HIS A CA 1
ATOM 829 C C . HIS A 1 105 ? 28.726 -0.108 -37.962 1.00 86.94 105 HIS A C 1
ATOM 831 O O . HIS A 1 105 ? 29.195 -0.686 -38.944 1.00 86.94 105 HIS A O 1
ATOM 837 N N . SER A 1 106 ? 29.342 0.945 -37.400 1.00 85.62 106 SER A N 1
ATOM 838 C CA . SER A 1 106 ? 30.634 1.455 -37.898 1.00 85.62 106 SER A CA 1
ATOM 839 C C . SER A 1 106 ? 31.812 0.519 -37.624 1.00 85.62 106 SER A C 1
ATOM 841 O O . SER A 1 106 ? 32.797 0.558 -38.353 1.00 85.62 106 SER A O 1
ATOM 843 N N . LEU A 1 107 ? 31.688 -0.371 -36.638 1.00 83.38 107 LEU A N 1
ATOM 844 C CA . LEU A 1 107 ? 32.645 -1.446 -36.356 1.00 83.38 107 LEU A CA 1
ATOM 845 C C . LEU A 1 107 ? 32.358 -2.743 -37.138 1.00 83.38 107 LEU A C 1
ATOM 847 O O . LEU A 1 107 ? 32.987 -3.765 -36.882 1.00 83.38 107 LEU A O 1
ATOM 851 N N . GLY A 1 108 ? 31.398 -2.733 -38.069 1.00 84.69 108 GLY A N 1
ATOM 852 C CA . GLY A 1 108 ? 31.049 -3.902 -38.882 1.00 84.69 108 GLY A CA 1
ATOM 853 C C . GLY A 1 108 ? 30.152 -4.934 -38.186 1.00 84.69 108 GLY A C 1
ATOM 854 O O . GLY A 1 108 ? 29.848 -5.968 -38.777 1.00 84.69 108 GLY A O 1
ATOM 855 N N . VAL A 1 109 ? 29.662 -4.665 -36.970 1.00 82.56 109 VAL A N 1
ATOM 856 C CA . VAL A 1 109 ? 28.733 -5.558 -36.260 1.00 82.56 109 VAL A CA 1
ATOM 857 C C . VAL A 1 109 ? 27.326 -5.380 -36.827 1.00 82.56 109 VAL A C 1
ATOM 859 O O . VAL A 1 109 ? 26.663 -4.371 -36.580 1.00 82.56 109 VAL A O 1
ATOM 862 N N . ARG A 1 110 ? 26.850 -6.374 -37.583 1.00 81.56 110 ARG A N 1
ATOM 863 C CA . ARG A 1 110 ? 25.531 -6.360 -38.234 1.00 81.56 110 ARG A CA 1
ATOM 864 C C . ARG A 1 110 ? 24.718 -7.590 -37.845 1.00 81.56 110 ARG A C 1
ATOM 866 O O . ARG A 1 110 ? 24.589 -8.535 -38.615 1.00 81.56 110 ARG A O 1
ATOM 873 N N . THR A 1 111 ? 24.173 -7.583 -36.632 1.00 80.44 111 THR A N 1
ATOM 874 C CA . THR A 1 111 ? 23.295 -8.650 -36.123 1.00 80.44 111 THR A CA 1
ATOM 875 C C . THR A 1 111 ? 21.961 -8.075 -35.648 1.00 80.44 111 THR A C 1
ATOM 877 O O . THR A 1 111 ? 21.863 -6.892 -35.314 1.00 80.44 111 THR A O 1
ATOM 880 N N . LYS A 1 112 ? 20.909 -8.906 -35.598 1.00 83.50 112 LYS A N 1
ATOM 881 C CA . LYS A 1 112 ? 19.600 -8.485 -35.059 1.00 83.50 112 LYS A CA 1
ATOM 882 C C . LYS A 1 112 ? 19.687 -8.086 -33.577 1.00 83.50 112 LYS A C 1
ATOM 884 O O . LYS A 1 112 ? 18.976 -7.173 -33.156 1.00 83.50 112 LYS A O 1
ATOM 889 N N . ASP A 1 113 ? 20.614 -8.692 -32.834 1.00 79.00 113 ASP A N 1
ATOM 890 C CA . ASP A 1 113 ? 20.859 -8.437 -31.406 1.00 79.00 113 ASP A CA 1
ATOM 891 C C . ASP A 1 113 ? 21.422 -7.040 -31.109 1.00 79.00 113 ASP A C 1
ATOM 893 O O . ASP A 1 113 ? 21.341 -6.576 -29.971 1.00 79.00 113 ASP A O 1
ATOM 897 N N . VAL A 1 114 ? 21.975 -6.358 -32.119 1.00 87.12 114 VAL A N 1
ATOM 898 C CA . VAL A 1 114 ? 22.438 -4.964 -32.012 1.00 87.12 114 VAL A CA 1
ATOM 899 C C . VAL A 1 114 ? 21.505 -3.978 -32.712 1.00 87.12 114 VAL A C 1
ATOM 901 O O . VAL A 1 114 ? 21.880 -2.824 -32.907 1.00 87.12 114 VAL A O 1
ATOM 904 N N . SER A 1 115 ? 20.297 -4.393 -33.108 1.00 90.31 115 SER A N 1
ATOM 905 C CA . SER A 1 115 ? 19.265 -3.452 -33.561 1.00 90.31 115 SER A CA 1
ATOM 906 C C . SER A 1 115 ? 18.894 -2.472 -32.443 1.00 90.31 115 SER A C 1
ATOM 908 O O . SER A 1 115 ? 19.026 -2.787 -31.260 1.00 90.31 115 SER A O 1
ATOM 910 N N . VAL A 1 116 ? 18.405 -1.281 -32.803 1.00 86.62 116 VAL A N 1
ATOM 911 C CA . VAL A 1 116 ? 17.990 -0.274 -31.809 1.00 86.62 116 VAL A CA 1
ATOM 912 C C . VAL A 1 116 ? 16.939 -0.838 -30.851 1.00 86.62 116 VAL A C 1
ATOM 914 O O . VAL A 1 116 ? 17.023 -0.595 -29.656 1.00 86.62 116 VAL A O 1
ATOM 917 N N . GLU A 1 117 ? 15.986 -1.627 -31.349 1.00 87.06 117 GLU A N 1
ATOM 918 C CA . GLU A 1 117 ? 14.950 -2.262 -30.527 1.00 87.06 117 GLU A CA 1
ATOM 919 C C . GLU A 1 117 ? 15.532 -3.310 -29.567 1.00 87.06 117 GLU A C 1
ATOM 921 O O . GLU A 1 117 ? 15.250 -3.277 -28.368 1.00 87.06 117 GLU A O 1
ATOM 926 N N . ALA A 1 118 ? 16.404 -4.198 -30.059 1.00 84.75 118 ALA A N 1
ATOM 927 C CA . ALA A 1 118 ? 17.053 -5.201 -29.217 1.00 84.75 118 ALA A CA 1
ATOM 928 C C . ALA A 1 118 ? 17.948 -4.563 -28.143 1.00 84.75 118 ALA A C 1
ATOM 930 O O . ALA A 1 118 ? 17.981 -5.039 -27.007 1.00 84.75 118 ALA A O 1
ATOM 931 N N . LEU A 1 119 ? 18.663 -3.486 -28.481 1.00 85.12 119 LEU A N 1
ATOM 932 C CA . LEU A 1 119 ? 19.489 -2.733 -27.539 1.00 85.12 119 LEU A CA 1
ATOM 933 C C . LEU A 1 119 ? 18.638 -1.959 -26.530 1.00 85.12 119 LEU A C 1
ATOM 935 O O . LEU A 1 119 ? 18.956 -1.984 -25.347 1.00 85.12 119 LEU A O 1
ATOM 939 N N . ASP A 1 120 ? 17.550 -1.315 -26.959 1.00 81.06 120 ASP A N 1
ATOM 940 C CA . ASP A 1 120 ? 16.607 -0.618 -26.073 1.00 81.06 120 ASP A CA 1
ATOM 941 C C . ASP A 1 120 ? 16.043 -1.577 -25.015 1.00 81.06 120 ASP A C 1
ATOM 943 O O . ASP A 1 120 ? 16.075 -1.265 -23.821 1.00 81.06 120 ASP A O 1
ATOM 947 N N . LYS A 1 121 ? 15.642 -2.785 -25.435 1.00 81.75 121 LYS A N 1
ATOM 948 C CA . LYS A 1 121 ? 15.210 -3.855 -24.529 1.00 81.75 121 LYS A CA 1
ATOM 949 C C . LYS A 1 121 ? 16.330 -4.299 -23.584 1.00 81.75 121 LYS A C 1
ATOM 951 O O . LYS A 1 121 ? 16.120 -4.320 -22.379 1.00 81.75 121 LYS A O 1
ATOM 956 N N . GLN A 1 122 ? 17.523 -4.608 -24.096 1.00 82.19 122 GLN A N 1
ATOM 957 C CA . GLN A 1 122 ? 18.656 -5.035 -23.260 1.00 82.19 122 GLN A CA 1
ATOM 958 C C . GLN A 1 122 ? 19.063 -3.968 -22.233 1.00 82.19 122 GLN A C 1
ATOM 960 O O . GLN A 1 122 ? 19.352 -4.300 -21.086 1.00 82.19 122 GLN A O 1
ATOM 965 N N . ILE A 1 123 ? 19.070 -2.689 -22.619 1.00 80.88 123 ILE A N 1
ATOM 966 C CA . ILE A 1 123 ? 19.337 -1.571 -21.704 1.00 80.88 123 ILE A CA 1
ATOM 967 C C . ILE A 1 123 ? 18.258 -1.517 -20.625 1.00 80.88 123 ILE A C 1
ATOM 969 O O . ILE A 1 123 ? 18.587 -1.325 -19.456 1.00 80.88 123 ILE A O 1
ATOM 973 N N . PHE A 1 124 ? 16.984 -1.688 -20.993 1.00 80.31 124 PHE A N 1
ATOM 974 C CA . PHE A 1 124 ? 15.900 -1.712 -20.015 1.00 80.31 124 PHE A CA 1
ATOM 975 C C . PHE A 1 124 ? 16.041 -2.869 -19.030 1.00 80.31 124 PHE A C 1
ATOM 977 O O . PHE A 1 124 ? 15.985 -2.635 -17.828 1.00 80.31 124 PHE A O 1
ATOM 984 N N . ASP A 1 125 ? 16.276 -4.081 -19.528 1.00 82.25 125 ASP A N 1
ATOM 985 C CA . ASP A 1 125 ? 16.418 -5.280 -18.702 1.00 82.25 125 ASP A CA 1
ATOM 986 C C . ASP A 1 125 ? 17.584 -5.099 -17.708 1.00 82.25 125 ASP A C 1
ATOM 988 O O . ASP A 1 125 ? 17.406 -5.247 -16.501 1.00 82.25 125 ASP A O 1
ATOM 992 N N . ARG A 1 126 ? 18.745 -4.608 -18.171 1.00 84.06 126 ARG A N 1
ATOM 993 C CA . ARG A 1 126 ? 19.887 -4.291 -17.289 1.00 84.06 126 ARG A CA 1
ATOM 994 C C . ARG A 1 126 ? 19.609 -3.169 -16.297 1.00 84.06 126 ARG A C 1
ATOM 996 O O . ARG A 1 126 ? 20.145 -3.167 -15.187 1.00 84.06 126 ARG A O 1
ATOM 1003 N N . TYR A 1 127 ? 18.798 -2.194 -16.685 1.00 83.19 127 TYR A N 1
ATOM 1004 C CA . TYR A 1 127 ? 18.380 -1.131 -15.785 1.00 83.19 127 TYR A CA 1
ATOM 1005 C C . TYR A 1 127 ? 17.471 -1.666 -14.671 1.00 83.19 127 TYR A C 1
ATOM 1007 O O . TYR A 1 127 ? 17.647 -1.285 -13.514 1.00 83.19 127 TYR A O 1
ATOM 1015 N N . VAL A 1 128 ? 16.559 -2.588 -14.993 1.00 84.94 128 VAL A N 1
ATOM 1016 C CA . VAL A 1 128 ? 15.728 -3.300 -14.013 1.00 84.94 128 VAL A CA 1
ATOM 1017 C C . VAL A 1 128 ? 16.601 -4.113 -13.054 1.00 84.94 128 VAL A C 1
ATOM 1019 O O . VAL A 1 128 ? 16.479 -3.897 -11.846 1.00 84.94 128 VAL A O 1
ATOM 1022 N N . ASP A 1 129 ? 17.547 -4.911 -13.568 1.00 86.25 129 ASP A N 1
ATOM 1023 C CA . ASP A 1 129 ? 18.519 -5.665 -12.755 1.00 86.25 129 ASP A CA 1
ATOM 1024 C C . ASP A 1 129 ? 19.259 -4.733 -11.777 1.00 86.25 129 ASP A C 1
ATOM 1026 O O . ASP A 1 129 ? 19.374 -5.000 -10.581 1.00 86.25 129 ASP A O 1
ATOM 1030 N N . THR A 1 130 ? 19.719 -3.580 -12.278 1.00 87.12 130 THR A N 1
ATOM 1031 C CA . THR A 1 130 ? 20.438 -2.574 -11.480 1.00 87.12 130 THR A CA 1
ATOM 1032 C C . THR A 1 130 ? 19.567 -1.984 -10.373 1.00 87.12 130 THR A C 1
ATOM 1034 O O . THR A 1 130 ? 20.067 -1.657 -9.301 1.00 87.12 130 THR A O 1
ATOM 1037 N N . LEU A 1 131 ? 18.268 -1.787 -10.605 1.00 86.94 131 LEU A N 1
ATOM 1038 C CA . LEU A 1 131 ? 17.360 -1.284 -9.570 1.00 86.94 131 LEU A CA 1
ATOM 1039 C C . LEU A 1 131 ? 17.076 -2.344 -8.500 1.00 86.94 131 LEU A C 1
ATOM 1041 O O . LEU A 1 131 ? 16.976 -2.008 -7.319 1.00 86.94 131 LEU A O 1
ATOM 1045 N N . GLN A 1 132 ? 16.961 -3.610 -8.900 1.00 92.44 132 GLN A N 1
ATOM 1046 C CA . GLN A 1 132 ? 16.692 -4.725 -7.990 1.00 92.44 132 GLN A CA 1
ATOM 1047 C C . GLN A 1 132 ? 17.913 -5.102 -7.138 1.00 92.44 132 GLN A C 1
ATOM 1049 O O . GLN A 1 132 ? 17.738 -5.559 -6.010 1.00 92.44 132 GLN A O 1
ATOM 1054 N N . SER A 1 133 ? 19.134 -4.857 -7.627 1.00 91.06 133 SER A N 1
ATOM 1055 C CA . SER A 1 133 ? 20.384 -5.122 -6.898 1.00 91.06 133 SER A CA 1
ATOM 1056 C C . SER A 1 133 ? 20.826 -4.001 -5.949 1.00 91.06 133 SER A C 1
ATOM 1058 O O . SER A 1 133 ? 21.700 -4.215 -5.109 1.00 91.06 133 SER A O 1
ATOM 1060 N N . ARG A 1 134 ? 20.226 -2.804 -6.022 1.00 92.44 134 ARG A N 1
ATOM 1061 C CA . ARG A 1 134 ? 20.474 -1.726 -5.041 1.00 92.44 134 ARG A CA 1
ATOM 1062 C C . ARG A 1 134 ? 20.129 -2.179 -3.631 1.00 92.44 134 ARG A C 1
ATOM 1064 O O . ARG A 1 134 ? 19.314 -3.064 -3.455 1.00 92.44 134 ARG A O 1
ATOM 1071 N N . GLN A 1 135 ? 20.686 -1.538 -2.612 1.00 93.31 135 GLN A N 1
ATOM 1072 C CA . GLN A 1 135 ? 20.269 -1.810 -1.237 1.00 93.31 135 GLN A CA 1
ATOM 1073 C C . GLN A 1 135 ? 18.864 -1.243 -0.988 1.00 93.31 135 GLN A C 1
ATOM 1075 O O . GLN A 1 135 ? 18.666 -0.026 -0.989 1.00 93.31 135 GLN A O 1
ATOM 1080 N N . TRP A 1 136 ? 17.884 -2.127 -0.792 1.00 95.88 136 TRP A N 1
ATOM 1081 C CA . TRP A 1 136 ? 16.534 -1.770 -0.353 1.00 95.88 136 TRP A CA 1
ATOM 1082 C C . TRP A 1 136 ? 16.524 -1.793 1.175 1.00 95.88 136 TRP A C 1
ATOM 1084 O O . TRP A 1 136 ? 16.206 -2.799 1.800 1.00 95.88 136 TRP A O 1
ATOM 1094 N N . ASN A 1 137 ? 16.942 -0.681 1.774 1.00 95.81 137 ASN A N 1
ATOM 1095 C CA . ASN A 1 137 ? 17.026 -0.544 3.224 1.00 95.81 137 ASN A CA 1
ATOM 1096 C C . ASN A 1 137 ? 15.690 -0.102 3.828 1.00 95.81 137 ASN A C 1
ATOM 1098 O O . ASN A 1 137 ? 14.873 0.544 3.168 1.00 95.81 137 ASN A O 1
ATOM 1102 N N . THR A 1 138 ? 15.500 -0.393 5.116 1.00 97.88 138 THR A N 1
ATOM 1103 C CA . THR A 1 138 ? 14.427 0.220 5.904 1.00 97.88 138 THR A CA 1
ATOM 1104 C C . THR A 1 138 ? 14.613 1.736 5.934 1.00 97.88 138 THR A C 1
ATOM 1106 O O . THR A 1 138 ? 15.675 2.234 6.303 1.00 97.88 138 THR A O 1
ATOM 1109 N N . ILE A 1 139 ? 13.563 2.469 5.575 1.00 97.69 139 ILE A N 1
ATOM 1110 C CA . ILE A 1 139 ? 13.513 3.929 5.656 1.00 97.69 139 ILE A CA 1
ATOM 1111 C C . ILE A 1 139 ? 12.894 4.290 7.004 1.00 97.69 139 ILE A C 1
ATOM 1113 O O . ILE A 1 139 ? 11.783 3.856 7.296 1.00 97.69 139 ILE A O 1
ATOM 1117 N N . SER A 1 140 ? 13.588 5.084 7.819 1.00 97.19 140 SER A N 1
ATOM 1118 C CA . SER A 1 140 ? 13.068 5.587 9.093 1.00 97.19 140 SER A CA 1
ATOM 1119 C C . SER A 1 140 ? 13.271 7.093 9.170 1.00 97.19 140 SER A C 1
ATOM 1121 O O . SER A 1 140 ? 14.399 7.568 9.051 1.00 97.19 140 SER A O 1
ATOM 1123 N N . LEU A 1 141 ? 12.181 7.845 9.309 1.00 96.81 141 LEU A N 1
ATOM 1124 C CA . LEU A 1 141 ? 12.183 9.305 9.228 1.00 96.81 141 LEU A CA 1
ATOM 1125 C C . LEU A 1 141 ? 11.354 9.900 10.363 1.00 96.81 141 LEU A C 1
ATOM 1127 O O . LEU A 1 141 ? 10.270 9.407 10.676 1.00 96.81 141 LEU A O 1
ATOM 1131 N N . ARG A 1 142 ? 11.865 10.983 10.951 1.00 96.69 142 ARG A N 1
ATOM 1132 C CA . ARG A 1 142 ? 11.193 11.760 11.998 1.00 96.69 142 ARG A CA 1
ATOM 1133 C C . ARG A 1 142 ? 10.518 12.990 11.391 1.00 96.69 142 ARG A C 1
ATOM 1135 O O . ARG A 1 142 ? 11.093 13.653 10.528 1.00 96.69 142 ARG A O 1
ATOM 1142 N N . HIS A 1 143 ? 9.313 13.303 11.851 1.00 95.88 143 HIS A N 1
ATOM 1143 C CA . HIS A 1 143 ? 8.485 14.401 11.355 1.00 95.88 143 HIS A CA 1
ATOM 1144 C C . HIS A 1 143 ? 8.006 15.262 12.530 1.00 95.88 143 HIS A C 1
ATOM 1146 O O . HIS A 1 143 ? 7.057 14.869 13.212 1.00 95.88 143 HIS A O 1
ATOM 1152 N N . PRO A 1 144 ? 8.639 16.416 12.793 1.00 95.44 144 PRO A N 1
ATOM 1153 C CA . PRO A 1 144 ? 8.090 17.388 13.730 1.00 95.44 144 PRO A CA 1
ATOM 1154 C C . PRO A 1 144 ? 6.858 18.038 13.092 1.00 95.44 144 PRO A C 1
ATOM 1156 O O . PRO A 1 144 ? 6.966 18.672 12.046 1.00 95.44 144 PRO A O 1
ATOM 1159 N N . MET A 1 145 ? 5.683 17.851 13.687 1.00 95.69 145 MET A N 1
ATOM 1160 C CA . MET A 1 145 ? 4.409 18.375 13.181 1.00 95.69 145 MET A CA 1
ATOM 1161 C C . MET A 1 145 ? 3.748 19.253 14.239 1.00 95.69 145 MET A C 1
ATOM 1163 O O . MET A 1 145 ? 3.824 18.950 15.428 1.00 95.69 145 MET A O 1
ATOM 1167 N N . GLN A 1 146 ? 3.089 20.328 13.813 1.00 95.06 146 GLN A N 1
ATOM 1168 C CA . GLN A 1 146 ? 2.513 21.331 14.709 1.00 95.06 146 GLN A CA 1
ATOM 1169 C C . GLN A 1 146 ? 0.989 21.265 14.742 1.00 95.06 146 GLN A C 1
ATOM 1171 O O . GLN A 1 146 ? 0.348 21.161 13.697 1.00 95.06 146 GLN A O 1
ATOM 1176 N N . PHE A 1 147 ? 0.392 21.361 15.926 1.00 92.19 147 PHE A N 1
ATOM 1177 C CA . PHE A 1 147 ? -1.060 21.330 16.104 1.00 92.19 147 PHE A CA 1
ATOM 1178 C C . PHE A 1 147 ? -1.514 22.495 16.981 1.00 92.19 147 PHE A C 1
ATOM 1180 O O . PHE A 1 147 ? -0.800 22.859 17.914 1.00 92.19 147 PHE A O 1
ATOM 1187 N N . PRO A 1 148 ? -2.680 23.094 16.689 1.00 88.19 148 PRO A N 1
ATOM 1188 C CA . PRO A 1 148 ? -3.205 24.179 17.506 1.00 88.19 148 PRO A CA 1
ATOM 1189 C C . PRO A 1 148 ? -3.523 23.684 18.924 1.00 88.19 148 PRO A C 1
ATOM 1191 O O . PRO A 1 148 ? -4.062 22.587 19.082 1.00 88.19 148 PRO A O 1
ATOM 1194 N N . GLU A 1 149 ? -3.235 24.510 19.931 1.00 81.12 149 GLU A N 1
ATOM 1195 C CA . GLU A 1 149 ? -3.697 24.318 21.310 1.00 81.12 149 GLU A CA 1
ATOM 1196 C C . GLU A 1 149 ? -4.445 25.561 21.806 1.00 81.12 149 GLU A C 1
ATOM 1198 O O . GLU A 1 149 ? -4.082 26.682 21.435 1.00 81.12 149 GLU A O 1
ATOM 1203 N N . PRO A 1 150 ? -5.516 25.400 22.605 1.00 74.06 150 PRO A N 1
ATOM 1204 C CA . PRO A 1 150 ? -6.233 26.538 23.167 1.00 74.06 150 PRO A CA 1
ATOM 1205 C C . PRO A 1 150 ? -5.330 27.355 24.102 1.00 74.06 150 PRO A C 1
ATOM 1207 O O . PRO A 1 150 ? -4.889 26.852 25.126 1.00 74.06 150 PRO A O 1
ATOM 1210 N N . GLY A 1 151 ? -5.103 28.630 23.775 1.00 69.56 151 GLY A N 1
ATOM 1211 C CA . GLY A 1 151 ? -4.413 29.578 24.660 1.00 69.56 151 GLY A CA 1
ATOM 1212 C C . GLY A 1 151 ? -2.879 29.548 24.633 1.00 69.56 151 GLY A C 1
ATOM 1213 O O . GLY A 1 151 ? -2.272 30.373 25.309 1.00 69.56 151 GLY A O 1
ATOM 1214 N N . GLU A 1 152 ? -2.250 28.680 23.835 1.00 68.19 152 GLU A N 1
ATOM 1215 C CA . GLU A 1 152 ? -0.785 28.560 23.728 1.00 68.19 152 GLU A CA 1
ATOM 1216 C C . GLU A 1 152 ? -0.274 28.686 22.280 1.00 68.19 152 GLU A C 1
ATOM 1218 O O . GLU A 1 152 ? -1.035 28.655 21.308 1.00 68.19 152 GLU A O 1
ATOM 1223 N N . THR A 1 153 ? 1.050 28.816 22.117 1.00 75.38 153 THR A N 1
ATOM 1224 C CA . THR A 1 153 ? 1.694 28.540 20.824 1.00 75.38 153 THR A CA 1
ATOM 1225 C C . THR A 1 153 ? 1.490 27.077 20.442 1.00 75.38 153 THR A C 1
ATOM 1227 O O . THR A 1 153 ? 1.470 26.208 21.303 1.00 75.38 153 THR A O 1
ATOM 1230 N N . ALA A 1 154 ? 1.353 26.794 19.145 1.00 87.94 154 ALA A N 1
ATOM 1231 C CA . ALA A 1 154 ? 1.085 25.449 18.641 1.00 87.94 154 ALA A CA 1
ATOM 1232 C C . ALA A 1 154 ? 2.018 24.384 19.248 1.00 87.94 154 ALA A C 1
ATOM 1234 O O . ALA A 1 154 ? 3.243 24.543 19.233 1.00 87.94 154 ALA A O 1
ATOM 1235 N N . ARG A 1 155 ? 1.455 23.260 19.706 1.00 90.25 155 ARG A N 1
ATOM 1236 C CA . ARG A 1 155 ? 2.258 22.137 20.192 1.00 90.25 155 ARG A CA 1
ATOM 1237 C C . ARG A 1 155 ? 2.976 21.443 19.050 1.00 90.25 155 ARG A C 1
ATOM 1239 O O . ARG A 1 155 ? 2.406 21.240 17.978 1.00 90.25 155 ARG A O 1
ATOM 1246 N N . THR A 1 156 ? 4.201 20.997 19.301 1.00 92.44 156 THR A N 1
ATOM 1247 C CA . THR A 1 156 ? 4.932 20.139 18.364 1.00 92.44 156 THR A CA 1
ATOM 1248 C C . THR A 1 156 ? 4.864 18.690 18.826 1.00 92.44 156 THR A C 1
ATOM 1250 O O . THR A 1 156 ? 5.244 18.371 19.949 1.00 92.44 156 THR A O 1
ATOM 1253 N N . VAL A 1 157 ? 4.414 17.800 17.945 1.00 92.38 157 VAL A N 1
ATOM 1254 C CA . VAL A 1 157 ? 4.441 16.349 18.147 1.00 92.38 157 VAL A CA 1
ATOM 1255 C C . VAL A 1 157 ? 5.385 15.748 17.116 1.00 92.38 157 VAL A C 1
ATOM 1257 O O . VAL A 1 157 ? 5.244 15.985 15.916 1.00 92.38 157 VAL A O 1
ATOM 1260 N N . ASN A 1 158 ? 6.356 14.966 17.582 1.00 94.19 158 ASN A N 1
ATOM 1261 C CA . ASN A 1 158 ? 7.255 14.235 16.700 1.00 94.19 158 ASN A CA 1
ATOM 1262 C C . ASN A 1 158 ? 6.612 12.912 16.303 1.00 94.19 158 ASN A C 1
ATOM 1264 O O . ASN A 1 158 ? 6.195 12.135 17.159 1.00 94.19 158 ASN A O 1
ATOM 1268 N N . PHE A 1 159 ? 6.561 12.640 15.006 1.00 95.75 159 PHE A N 1
ATOM 1269 C CA . PHE A 1 159 ? 6.130 11.353 14.473 1.00 95.75 159 PHE A CA 1
ATOM 1270 C C . PHE A 1 159 ? 7.290 10.621 13.829 1.00 95.75 159 PHE A C 1
ATOM 1272 O O . PHE A 1 159 ? 8.218 11.241 13.319 1.00 95.75 159 PHE A O 1
ATOM 1279 N N . ILE A 1 160 ? 7.211 9.297 13.812 1.00 96.19 160 ILE A N 1
ATOM 1280 C CA . ILE A 1 160 ? 8.174 8.434 13.140 1.00 96.19 160 ILE A CA 1
ATOM 1281 C C . ILE A 1 160 ? 7.429 7.661 12.058 1.00 96.19 160 ILE A C 1
ATOM 1283 O O . ILE A 1 160 ? 6.460 6.956 12.353 1.00 96.19 160 ILE A O 1
ATOM 1287 N N . THR A 1 161 ? 7.896 7.787 10.817 1.00 97.56 161 THR A N 1
ATOM 1288 C CA . THR A 1 161 ? 7.562 6.855 9.738 1.00 97.56 161 THR A CA 1
ATOM 1289 C C . THR A 1 161 ? 8.648 5.795 9.657 1.00 97.56 161 THR A C 1
ATOM 1291 O O . THR A 1 161 ? 9.823 6.138 9.544 1.00 97.56 161 THR A O 1
ATOM 1294 N N . THR A 1 162 ? 8.261 4.524 9.616 1.00 97.88 162 THR A N 1
ATOM 1295 C CA . THR A 1 162 ? 9.161 3.418 9.272 1.00 97.88 162 THR A CA 1
ATOM 1296 C C . THR A 1 162 ? 8.592 2.657 8.082 1.00 97.88 162 THR A C 1
ATOM 1298 O O . THR A 1 162 ? 7.422 2.289 8.079 1.00 97.88 162 THR A O 1
ATOM 1301 N N . MET A 1 163 ? 9.395 2.439 7.044 1.00 98.31 163 MET A N 1
ATOM 1302 C CA . MET A 1 163 ? 9.017 1.641 5.881 1.00 98.31 163 MET A CA 1
ATOM 1303 C C . MET A 1 163 ? 10.056 0.560 5.645 1.00 98.31 163 MET A C 1
ATOM 1305 O O . MET A 1 163 ? 11.206 0.853 5.326 1.00 98.31 163 MET A O 1
ATOM 1309 N N . THR A 1 164 ? 9.634 -0.689 5.792 1.00 98.50 164 THR A N 1
ATOM 1310 C CA . THR A 1 164 ? 10.490 -1.869 5.677 1.00 98.50 164 THR A CA 1
ATOM 1311 C C . THR A 1 164 ? 10.139 -2.616 4.392 1.00 98.50 164 THR A C 1
ATOM 1313 O O . THR A 1 164 ? 8.969 -2.970 4.206 1.00 98.50 164 THR A O 1
ATOM 1316 N N . PRO A 1 165 ? 11.101 -2.843 3.483 1.00 98.31 165 PRO A N 1
ATOM 1317 C CA . PRO A 1 165 ? 10.846 -3.608 2.269 1.00 98.31 165 PRO A CA 1
ATOM 1318 C C . PRO A 1 165 ? 10.644 -5.080 2.618 1.00 98.31 165 PRO A C 1
ATOM 1320 O O . PRO A 1 165 ? 11.076 -5.526 3.679 1.00 98.31 165 PRO A O 1
ATOM 1323 N N . ALA A 1 166 ? 10.020 -5.849 1.725 1.00 97.81 166 ALA A N 1
ATOM 1324 C CA . ALA A 1 166 ? 9.766 -7.277 1.937 1.00 97.81 166 ALA A CA 1
ATOM 1325 C C . ALA A 1 166 ? 11.011 -8.063 2.401 1.00 97.81 166 ALA A C 1
ATOM 1327 O O . ALA A 1 166 ? 10.938 -8.800 3.380 1.00 97.81 166 ALA A O 1
ATOM 1328 N N . SER A 1 167 ? 12.173 -7.813 1.787 1.00 96.50 167 SER A N 1
ATOM 1329 C CA . SER A 1 167 ? 13.471 -8.412 2.145 1.00 96.50 167 SER A CA 1
ATOM 1330 C C . SER A 1 167 ? 13.972 -8.070 3.560 1.00 96.50 167 SER A C 1
ATOM 1332 O O . SER A 1 167 ? 14.894 -8.706 4.074 1.00 96.50 167 SER A O 1
ATOM 1334 N N . GLY A 1 168 ? 13.379 -7.067 4.209 1.00 95.88 168 GLY A N 1
ATOM 1335 C CA . GLY A 1 168 ? 13.692 -6.635 5.568 1.00 95.88 168 GLY A CA 1
ATOM 1336 C C . GLY A 1 168 ? 12.652 -7.019 6.624 1.00 95.88 168 GLY A C 1
ATOM 1337 O O . GLY A 1 168 ? 12.881 -6.709 7.791 1.00 95.88 168 GLY A O 1
ATOM 1338 N N . LEU A 1 169 ? 11.523 -7.640 6.256 1.00 95.06 169 LEU A N 1
ATOM 1339 C CA . LEU A 1 169 ? 10.421 -7.902 7.197 1.00 95.06 169 LEU A CA 1
ATOM 1340 C C . LEU A 1 169 ? 10.733 -9.018 8.198 1.00 95.06 169 LEU A C 1
ATOM 1342 O O . LEU A 1 169 ? 10.403 -8.874 9.378 1.00 95.06 169 LEU A O 1
ATOM 1346 N N . ASP A 1 170 ? 11.358 -10.096 7.724 1.00 94.19 170 ASP A N 1
ATOM 1347 C CA . ASP A 1 170 ? 11.859 -11.218 8.518 1.00 94.19 170 ASP A CA 1
ATOM 1348 C C . ASP A 1 170 ? 13.051 -11.908 7.823 1.00 94.19 170 ASP A C 1
ATOM 1350 O O . ASP A 1 170 ? 13.452 -11.552 6.708 1.00 94.19 170 ASP A O 1
ATOM 1354 N N . SER A 1 171 ? 13.660 -12.886 8.500 1.00 94.12 171 SER A N 1
ATOM 1355 C CA . SER A 1 171 ? 14.827 -13.610 7.975 1.00 94.12 171 SER A CA 1
ATOM 1356 C C . SER A 1 171 ? 14.474 -14.574 6.830 1.00 94.12 171 SER A C 1
ATOM 1358 O O . SER A 1 171 ? 15.316 -14.819 5.964 1.00 94.12 171 SER A O 1
ATOM 1360 N N . VAL A 1 172 ? 13.236 -15.086 6.781 1.00 94.81 172 VAL A N 1
ATOM 1361 C CA . VAL A 1 172 ? 12.769 -16.009 5.734 1.00 94.81 172 VAL A CA 1
ATOM 1362 C C . VAL A 1 172 ? 12.626 -15.281 4.401 1.00 94.81 172 VAL A C 1
ATOM 1364 O O . VAL A 1 172 ? 13.139 -15.758 3.388 1.00 94.81 172 VAL A O 1
ATOM 1367 N N . LEU A 1 173 ? 11.973 -14.114 4.378 1.00 95.56 173 LEU A N 1
ATOM 1368 C CA . LEU A 1 173 ? 11.896 -13.286 3.174 1.00 95.56 173 LEU A CA 1
ATOM 1369 C C . LEU A 1 173 ? 13.285 -12.816 2.761 1.00 95.56 173 LEU A C 1
ATOM 1371 O O . LEU A 1 173 ? 13.635 -12.947 1.592 1.00 95.56 173 LEU A O 1
ATOM 1375 N N . ARG A 1 174 ? 14.118 -12.361 3.706 1.00 95.56 174 ARG A N 1
ATOM 1376 C CA . ARG A 1 174 ? 15.502 -11.970 3.400 1.00 95.56 174 ARG A CA 1
ATOM 1377 C C . ARG A 1 174 ? 16.253 -13.060 2.637 1.00 95.56 174 ARG A C 1
ATOM 1379 O O . ARG A 1 174 ? 16.864 -12.763 1.615 1.00 95.56 174 ARG A O 1
ATOM 1386 N N . ARG A 1 175 ? 16.169 -14.308 3.107 1.00 95.12 175 ARG A N 1
ATOM 1387 C CA . ARG A 1 175 ? 16.830 -15.452 2.473 1.00 95.12 175 ARG A CA 1
ATOM 1388 C C . ARG A 1 175 ? 16.317 -15.698 1.055 1.00 95.12 175 ARG A C 1
ATOM 1390 O O . ARG A 1 175 ? 17.134 -15.827 0.156 1.00 95.12 175 ARG A O 1
ATOM 1397 N N . LYS A 1 176 ? 14.997 -15.663 0.833 1.00 95.69 176 LYS A N 1
ATOM 1398 C CA . LYS A 1 176 ? 14.407 -15.833 -0.511 1.00 95.69 176 LYS A CA 1
ATOM 1399 C C . LYS A 1 176 ? 14.921 -14.793 -1.509 1.00 95.69 176 LYS A C 1
ATOM 1401 O O . LYS A 1 176 ? 15.276 -15.137 -2.627 1.00 95.69 176 LYS A O 1
ATOM 1406 N N . TYR A 1 177 ? 14.992 -13.527 -1.096 1.00 97.06 177 TYR A N 1
ATOM 1407 C CA . TYR A 1 177 ? 15.540 -12.460 -1.940 1.00 97.06 177 TYR A CA 1
ATOM 1408 C C . TYR A 1 177 ? 17.040 -12.677 -2.225 1.00 97.06 177 TYR A C 1
ATOM 1410 O O . TYR A 1 177 ? 17.477 -12.531 -3.366 1.00 97.06 177 TYR A O 1
ATOM 1418 N N . GLN A 1 178 ? 17.819 -13.088 -1.215 1.00 95.31 178 GLN A N 1
ATOM 1419 C CA . GLN A 1 178 ? 19.248 -13.399 -1.363 1.00 95.31 178 GLN A CA 1
ATOM 1420 C C . GLN A 1 178 ? 19.511 -14.592 -2.294 1.00 95.31 178 GLN A C 1
ATOM 1422 O O . GLN A 1 178 ? 20.409 -14.511 -3.128 1.00 95.31 178 GLN A O 1
ATOM 1427 N N . GLU A 1 179 ? 18.729 -15.670 -2.182 1.00 95.94 179 GLU A N 1
ATOM 1428 C CA . GLU A 1 179 ? 18.791 -16.850 -3.061 1.00 95.94 179 GLU A CA 1
ATOM 1429 C C . GLU A 1 179 ? 18.524 -16.479 -4.526 1.00 95.94 179 GLU A C 1
ATOM 1431 O O . GLU A 1 179 ? 19.162 -17.010 -5.435 1.00 95.94 179 GLU A O 1
ATOM 1436 N N . ASP A 1 180 ? 17.643 -15.504 -4.748 1.00 94.69 180 ASP A N 1
ATOM 1437 C CA . ASP A 1 180 ? 17.334 -14.955 -6.066 1.00 94.69 180 ASP A CA 1
ATOM 1438 C C . ASP A 1 180 ? 18.328 -13.875 -6.543 1.00 94.69 180 ASP A C 1
ATOM 1440 O O . ASP A 1 180 ? 18.186 -13.352 -7.651 1.00 94.69 180 ASP A O 1
ATOM 1444 N N . GLY A 1 181 ? 19.343 -13.533 -5.739 1.00 94.44 181 GLY A N 1
ATOM 1445 C CA . GLY A 1 181 ? 20.368 -12.544 -6.088 1.00 94.44 181 GLY A CA 1
ATOM 1446 C C . GLY A 1 181 ? 19.848 -11.105 -6.181 1.00 94.44 181 GLY A C 1
ATOM 1447 O O . GLY A 1 181 ? 20.442 -10.273 -6.870 1.00 94.44 181 GLY A O 1
ATOM 1448 N N . ILE A 1 182 ? 18.737 -10.802 -5.508 1.00 95.50 182 ILE A N 1
ATOM 1449 C CA . ILE A 1 182 ? 18.060 -9.501 -5.531 1.00 95.50 182 ILE A CA 1
ATOM 1450 C C . ILE A 1 182 ? 17.907 -8.939 -4.117 1.00 95.50 182 ILE A C 1
ATOM 1452 O O . ILE A 1 182 ? 17.862 -9.659 -3.129 1.00 95.50 182 ILE A O 1
ATOM 1456 N N . ASN A 1 183 ? 17.768 -7.621 -4.014 1.00 95.44 183 ASN A N 1
ATOM 1457 C CA . ASN A 1 183 ? 17.569 -6.933 -2.736 1.00 95.44 183 ASN A CA 1
ATOM 1458 C C . ASN A 1 183 ? 16.156 -6.338 -2.607 1.00 95.44 183 ASN A C 1
ATOM 1460 O O . ASN A 1 183 ? 15.700 -6.060 -1.498 1.00 95.44 183 ASN A O 1
ATOM 1464 N N . GLY A 1 184 ? 15.439 -6.185 -3.724 1.00 96.38 184 GLY A N 1
ATOM 1465 C CA . GLY A 1 184 ? 14.044 -5.753 -3.783 1.00 96.38 184 GLY A CA 1
ATOM 1466 C C . GLY A 1 184 ? 13.479 -5.832 -5.204 1.00 96.38 184 GLY A C 1
ATOM 1467 O O . GLY A 1 184 ? 14.221 -6.039 -6.161 1.00 96.38 184 GLY A O 1
ATOM 1468 N N . ILE A 1 185 ? 12.163 -5.654 -5.365 1.00 97.44 185 ILE A N 1
ATOM 1469 C CA . ILE A 1 185 ? 11.503 -5.682 -6.682 1.00 97.44 185 ILE A CA 1
ATOM 1470 C C . ILE A 1 185 ? 11.023 -4.291 -7.076 1.00 97.44 185 ILE A C 1
ATOM 1472 O O . ILE A 1 185 ? 10.065 -3.762 -6.505 1.00 97.44 185 ILE A O 1
ATOM 1476 N N . CYS A 1 186 ? 11.644 -3.722 -8.109 1.00 94.25 186 CYS A N 1
ATOM 1477 C CA . CYS A 1 186 ? 11.225 -2.443 -8.657 1.00 94.25 186 CYS A CA 1
ATOM 1478 C C . CYS A 1 186 ? 9.950 -2.572 -9.505 1.00 94.25 186 CYS A C 1
ATOM 1480 O O . CYS A 1 186 ? 9.639 -3.600 -10.102 1.00 94.25 186 CYS A O 1
ATOM 1482 N N . SER A 1 187 ? 9.222 -1.468 -9.624 1.00 91.00 187 SER A N 1
ATOM 1483 C CA . SER A 1 187 ? 7.955 -1.390 -10.356 1.00 91.00 187 SER A CA 1
ATOM 1484 C C . SER A 1 187 ? 8.014 -1.684 -11.861 1.00 91.00 187 SER A C 1
ATOM 1486 O O . SER A 1 187 ? 6.963 -1.776 -12.496 1.00 91.00 187 SER A O 1
ATOM 1488 N N . TYR A 1 188 ? 9.216 -1.772 -12.434 1.00 88.31 188 TYR A N 1
ATOM 1489 C CA . TYR A 1 188 ? 9.437 -2.105 -13.841 1.00 88.31 188 TYR A CA 1
ATOM 1490 C C . TYR A 1 188 ? 9.508 -3.607 -14.104 1.00 88.31 188 TYR A C 1
ATOM 1492 O O . TYR A 1 188 ? 9.400 -4.019 -15.258 1.00 88.31 188 TYR A O 1
ATOM 1500 N N . ALA A 1 189 ? 9.607 -4.428 -13.056 1.00 91.75 189 ALA A N 1
ATOM 1501 C CA . ALA A 1 189 ? 9.608 -5.883 -13.147 1.00 91.75 189 ALA A CA 1
ATOM 1502 C C . ALA A 1 189 ? 8.190 -6.430 -13.428 1.00 91.75 189 ALA A C 1
ATOM 1504 O O . ALA A 1 189 ? 7.588 -7.167 -12.649 1.00 91.75 189 ALA A O 1
ATOM 1505 N N . THR A 1 190 ? 7.617 -6.044 -14.570 1.00 91.81 190 THR A N 1
ATOM 1506 C CA . THR A 1 190 ? 6.244 -6.399 -14.977 1.00 91.81 190 THR A CA 1
ATOM 1507 C C . THR A 1 190 ? 6.053 -7.904 -15.194 1.00 91.81 190 THR A C 1
ATOM 1509 O O . THR A 1 190 ? 4.922 -8.390 -15.141 1.00 91.81 190 THR A O 1
ATOM 1512 N N . GLN A 1 191 ? 7.161 -8.628 -15.376 1.00 94.75 191 GLN A N 1
ATOM 1513 C CA . GLN A 1 191 ? 7.237 -10.076 -15.568 1.00 94.75 191 GLN A CA 1
ATOM 1514 C C . GLN A 1 191 ? 7.695 -10.847 -14.320 1.00 94.75 191 GLN A C 1
ATOM 1516 O O . GLN A 1 191 ? 7.881 -12.054 -14.414 1.00 94.75 191 GLN A O 1
ATOM 1521 N N . GLU A 1 192 ? 7.888 -10.187 -13.169 1.00 96.38 192 GLU A N 1
ATOM 1522 C CA . GLU A 1 192 ? 8.367 -10.847 -11.943 1.00 96.38 192 GLU A CA 1
ATOM 1523 C C . GLU A 1 192 ? 7.469 -12.039 -11.569 1.00 96.38 192 GLU A C 1
ATOM 1525 O O . GLU A 1 192 ? 6.254 -11.880 -11.447 1.00 96.38 192 GLU A O 1
ATOM 1530 N N . LYS A 1 193 ? 8.036 -13.235 -11.406 1.00 97.31 193 LYS A N 1
ATOM 1531 C CA . LYS A 1 193 ? 7.250 -14.471 -11.249 1.00 97.31 193 LYS A CA 1
ATOM 1532 C C . LYS A 1 193 ? 7.087 -14.914 -9.802 1.00 97.31 193 LYS A C 1
ATOM 1534 O O . LYS A 1 193 ? 6.171 -15.678 -9.522 1.00 97.31 193 LYS A O 1
ATOM 1539 N N . ARG A 1 194 ? 7.978 -14.493 -8.910 1.00 96.50 194 ARG A N 1
ATOM 1540 C CA . ARG A 1 194 ? 8.119 -15.054 -7.562 1.00 96.50 194 ARG A CA 1
ATOM 1541 C C . ARG A 1 194 ? 7.758 -14.043 -6.486 1.00 96.50 194 ARG A C 1
ATOM 1543 O O . ARG A 1 194 ? 7.048 -14.395 -5.550 1.00 96.50 194 ARG A O 1
ATOM 1550 N N . HIS A 1 195 ? 8.174 -12.795 -6.668 1.00 98.19 195 HIS A N 1
ATOM 1551 C CA . HIS A 1 195 ? 8.080 -11.766 -5.637 1.00 98.19 195 HIS A CA 1
ATOM 1552 C C . HIS A 1 195 ? 7.042 -10.685 -5.948 1.00 98.19 195 HIS A C 1
ATOM 1554 O O . HIS A 1 195 ? 6.875 -10.234 -7.085 1.00 98.19 195 HIS A O 1
ATOM 1560 N N . ALA A 1 196 ? 6.340 -10.217 -4.924 1.00 98.25 196 ALA A N 1
ATOM 1561 C CA . ALA A 1 196 ? 5.425 -9.099 -5.033 1.00 98.25 196 ALA A CA 1
ATOM 1562 C C . ALA A 1 196 ? 6.189 -7.811 -5.383 1.00 98.25 196 ALA A C 1
ATOM 1564 O O . ALA A 1 196 ? 7.141 -7.394 -4.721 1.00 98.25 196 ALA A O 1
ATOM 1565 N N . VAL A 1 197 ? 5.733 -7.145 -6.443 1.00 97.94 197 VAL A N 1
ATOM 1566 C CA . VAL A 1 197 ? 6.354 -5.916 -6.934 1.00 97.94 197 VAL A CA 1
ATOM 1567 C C . VAL A 1 197 ? 6.180 -4.793 -5.917 1.00 97.94 197 VAL A C 1
ATOM 1569 O O . VAL A 1 197 ? 5.055 -4.488 -5.518 1.00 97.94 197 VAL A O 1
ATOM 1572 N N . ASN A 1 198 ? 7.283 -4.123 -5.566 1.00 97.38 198 ASN A N 1
ATOM 1573 C CA . ASN A 1 198 ? 7.302 -2.950 -4.694 1.00 97.38 198 ASN A CA 1
ATOM 1574 C C . ASN A 1 198 ? 6.559 -3.169 -3.360 1.00 97.38 198 ASN A C 1
ATOM 1576 O O . ASN A 1 198 ? 5.776 -2.314 -2.945 1.00 97.38 198 ASN A O 1
ATOM 1580 N N . LEU A 1 199 ? 6.766 -4.333 -2.736 1.00 98.62 199 LEU A N 1
ATOM 1581 C CA . LEU A 1 199 ? 6.140 -4.730 -1.476 1.00 98.62 199 LEU A CA 1
ATOM 1582 C C . LEU A 1 199 ? 6.889 -4.148 -0.268 1.00 98.62 199 LEU A C 1
ATOM 1584 O O . LEU A 1 199 ? 8.084 -4.388 -0.087 1.00 98.62 199 LEU A O 1
ATOM 1588 N N . TRP A 1 200 ? 6.165 -3.412 0.575 1.00 98.62 200 TRP A N 1
ATOM 1589 C CA . TRP A 1 200 ? 6.672 -2.836 1.821 1.00 98.62 200 TRP A CA 1
ATOM 1590 C C . TRP A 1 200 ? 5.634 -2.927 2.931 1.00 98.62 200 TRP A C 1
ATOM 1592 O O . TRP A 1 200 ? 4.432 -2.838 2.676 1.00 98.62 200 TRP A O 1
ATOM 1602 N N . ARG A 1 201 ? 6.109 -2.968 4.173 1.00 98.56 201 ARG A N 1
ATOM 1603 C CA . ARG A 1 201 ? 5.326 -2.583 5.348 1.00 98.56 201 ARG A CA 1
ATOM 1604 C C . ARG A 1 201 ? 5.608 -1.121 5.670 1.00 98.56 201 ARG A C 1
ATOM 1606 O O . ARG A 1 201 ? 6.766 -0.715 5.689 1.00 98.56 201 ARG A O 1
ATOM 1613 N N . THR A 1 202 ? 4.565 -0.336 5.903 1.00 98.44 202 THR A N 1
ATOM 1614 C CA . THR A 1 202 ? 4.643 1.059 6.357 1.00 98.44 202 THR A CA 1
ATOM 1615 C C . THR A 1 202 ? 4.096 1.157 7.776 1.00 98.44 202 THR A C 1
ATOM 1617 O O . THR A 1 202 ? 3.122 0.486 8.115 1.00 98.44 202 THR A O 1
ATOM 1620 N N . GLU A 1 203 ? 4.734 1.965 8.611 1.00 97.75 203 GLU A N 1
ATOM 1621 C CA . GLU A 1 203 ? 4.381 2.229 10.001 1.00 97.75 203 GLU A CA 1
ATOM 1622 C C . GLU A 1 203 ? 4.442 3.727 10.272 1.00 97.75 203 GLU A C 1
ATOM 1624 O O . GLU A 1 203 ? 5.344 4.417 9.796 1.00 97.75 203 GLU A O 1
ATOM 1629 N N . PHE A 1 204 ? 3.498 4.221 11.067 1.00 97.06 204 PHE A N 1
ATOM 1630 C CA . PHE A 1 204 ? 3.457 5.607 11.504 1.00 97.06 204 PHE A CA 1
ATOM 1631 C C . PHE A 1 204 ? 2.943 5.702 12.934 1.00 97.06 204 PHE A C 1
ATOM 1633 O O . PHE A 1 204 ? 1.864 5.200 13.256 1.00 97.06 204 PHE A O 1
ATOM 1640 N N . ARG A 1 205 ? 3.719 6.350 13.798 1.00 94.19 205 ARG A N 1
ATOM 1641 C CA . ARG A 1 205 ? 3.388 6.521 15.215 1.00 94.19 205 ARG A CA 1
ATOM 1642 C C . ARG A 1 205 ? 3.943 7.830 15.745 1.00 94.19 205 ARG A C 1
ATOM 1644 O O . ARG A 1 205 ? 4.940 8.332 15.229 1.00 94.19 205 ARG A O 1
ATOM 1651 N N . ALA A 1 206 ? 3.319 8.359 16.791 1.00 92.88 206 ALA A N 1
ATOM 1652 C CA . ALA A 1 206 ? 3.949 9.402 17.587 1.00 92.88 206 ALA A CA 1
ATOM 1653 C C . ALA A 1 206 ? 5.183 8.826 18.295 1.00 92.88 206 ALA A C 1
ATOM 1655 O O . ALA A 1 206 ? 5.155 7.697 18.790 1.00 92.88 206 ALA A O 1
ATOM 1656 N N . GLU A 1 207 ? 6.255 9.606 18.338 1.00 89.62 207 GLU A N 1
ATOM 1657 C CA . GLU A 1 207 ? 7.382 9.360 19.224 1.00 89.62 207 GLU A CA 1
ATOM 1658 C C . GLU A 1 207 ? 6.908 9.566 20.664 1.00 89.62 207 GLU A C 1
ATOM 1660 O O . GLU A 1 207 ? 6.194 10.522 20.968 1.00 89.62 207 GLU A O 1
ATOM 1665 N N . GLN A 1 208 ? 7.244 8.623 21.534 1.00 76.94 208 GLN A N 1
ATOM 1666 C CA . GLN A 1 208 ? 6.765 8.575 22.907 1.00 76.94 208 GLN A CA 1
ATOM 1667 C C . GLN A 1 208 ? 7.952 8.310 23.843 1.00 76.94 208 GLN A C 1
ATOM 1669 O O . GLN A 1 208 ? 8.891 7.621 23.428 1.00 76.94 208 GLN A O 1
ATOM 1674 N N . PRO A 1 209 ? 7.940 8.828 25.087 1.00 65.31 209 PRO A N 1
ATOM 1675 C CA . PRO A 1 209 ? 8.920 8.454 26.101 1.00 65.31 209 PRO A CA 1
ATOM 1676 C C . PRO A 1 209 ? 8.953 6.935 26.313 1.00 65.31 209 PRO A C 1
ATOM 1678 O O . PRO A 1 209 ? 7.920 6.261 26.225 1.00 65.31 209 PRO A O 1
ATOM 1681 N N . ALA A 1 210 ? 10.133 6.391 26.615 1.00 50.53 210 ALA A N 1
ATOM 1682 C CA . ALA A 1 210 ? 10.298 4.965 26.883 1.00 50.53 210 ALA A CA 1
ATOM 1683 C C . ALA A 1 210 ? 9.302 4.485 27.960 1.00 50.53 210 ALA A C 1
ATOM 1685 O O . ALA A 1 210 ? 9.139 5.129 28.993 1.00 50.53 2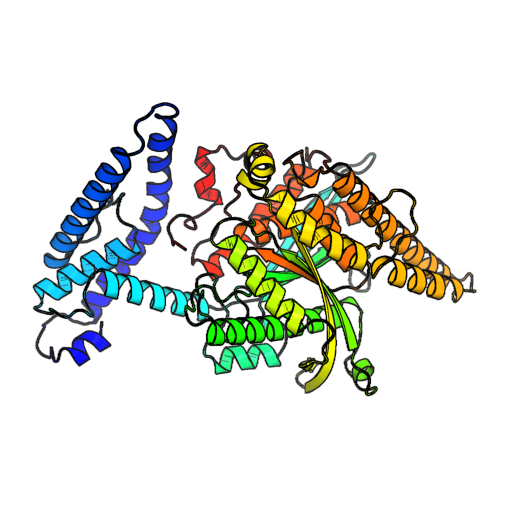10 ALA A O 1
ATOM 1686 N N . GLY A 1 211 ? 8.616 3.367 27.700 1.00 48.12 211 GLY A N 1
ATOM 1687 C CA . GLY A 1 211 ? 7.628 2.783 28.617 1.00 48.12 211 GLY A CA 1
ATOM 1688 C C . GLY A 1 211 ? 6.185 3.282 28.458 1.00 48.12 211 GLY A C 1
ATOM 1689 O O . GLY A 1 211 ? 5.302 2.773 29.142 1.00 48.12 211 GLY A O 1
ATOM 1690 N N . THR A 1 212 ? 5.906 4.220 27.543 1.00 56.66 212 THR A N 1
ATOM 1691 C CA . THR A 1 212 ? 4.528 4.664 27.255 1.00 56.66 212 THR A CA 1
ATOM 1692 C C . THR A 1 212 ? 3.980 4.025 25.977 1.00 56.66 212 THR A C 1
ATOM 1694 O O . THR A 1 212 ? 4.643 3.965 24.940 1.00 56.66 212 THR A O 1
ATOM 1697 N N . GLN A 1 213 ? 2.754 3.500 26.044 1.00 57.44 213 GLN A N 1
ATOM 1698 C CA . GLN A 1 213 ? 2.120 2.847 24.900 1.00 57.44 213 GLN A CA 1
ATOM 1699 C C . GLN A 1 213 ? 1.561 3.898 23.935 1.00 57.44 213 GLN A C 1
ATOM 1701 O O . GLN A 1 213 ? 0.760 4.750 24.321 1.00 57.44 213 GLN A O 1
ATOM 1706 N N . THR A 1 214 ? 1.938 3.825 22.655 1.00 62.25 214 THR A N 1
ATOM 1707 C CA . THR A 1 214 ? 1.337 4.683 21.629 1.00 62.25 214 THR A CA 1
ATOM 1708 C C . THR A 1 214 ? -0.153 4.356 21.500 1.00 62.25 214 THR A C 1
ATOM 1710 O O . THR A 1 214 ? -0.519 3.254 21.096 1.00 62.25 214 THR A O 1
ATOM 1713 N N . LYS A 1 215 ? -1.013 5.325 21.832 1.00 69.19 215 LYS A N 1
ATOM 1714 C CA . LYS A 1 215 ? -2.475 5.159 21.838 1.00 69.19 215 LYS A CA 1
ATOM 1715 C C . LYS A 1 215 ? -3.053 4.883 20.445 1.00 69.19 215 LYS A C 1
ATOM 1717 O O . LYS A 1 215 ? -3.944 4.055 20.294 1.00 69.19 215 LYS A O 1
ATOM 1722 N N . HIS A 1 216 ? -2.504 5.546 19.428 1.00 82.81 216 HIS A N 1
ATOM 1723 C CA . HIS A 1 216 ? -2.877 5.350 18.032 1.00 82.81 216 HIS A CA 1
ATOM 1724 C C . HIS A 1 216 ? -1.611 5.221 17.189 1.00 82.81 216 HIS A C 1
ATOM 1726 O O . HIS A 1 216 ? -0.717 6.063 17.251 1.00 82.81 216 HIS A O 1
ATOM 1732 N N . GLY A 1 217 ? -1.532 4.155 16.406 1.00 91.12 217 GLY A N 1
ATOM 1733 C CA . GLY A 1 217 ? -0.456 3.908 15.461 1.00 91.12 217 GLY A CA 1
ATOM 1734 C C . GLY A 1 217 ? -1.037 3.248 14.227 1.00 91.12 217 GLY A C 1
ATOM 1735 O O . GLY A 1 217 ? -1.995 2.481 14.320 1.00 91.12 217 GLY A O 1
ATOM 1736 N N . PHE A 1 218 ? -0.469 3.564 13.075 1.00 96.44 218 PHE A N 1
ATOM 1737 C CA . PHE A 1 218 ? -0.864 2.975 11.810 1.00 96.44 218 PHE A CA 1
ATOM 1738 C C . PHE A 1 218 ? 0.208 2.000 11.349 1.00 96.44 218 PHE A C 1
ATOM 1740 O O . PHE A 1 218 ? 1.396 2.326 11.372 1.00 96.44 218 PHE A O 1
ATOM 1747 N N . SER A 1 219 ? -0.211 0.830 10.877 1.00 97.44 219 SER A N 1
ATOM 1748 C CA . SER A 1 219 ? 0.646 -0.028 10.070 1.00 97.44 219 SER A CA 1
ATOM 1749 C C . SER A 1 219 ? -0.137 -0.640 8.920 1.00 97.44 219 SER A C 1
ATOM 1751 O O . SER A 1 219 ? -1.335 -0.885 9.062 1.00 97.44 219 SER A O 1
ATOM 1753 N N . ALA A 1 220 ? 0.512 -0.858 7.780 1.00 98.56 220 ALA A N 1
ATOM 1754 C CA . ALA A 1 220 ? -0.117 -1.429 6.598 1.00 98.56 220 ALA A CA 1
ATOM 1755 C C . ALA A 1 220 ? 0.900 -2.026 5.626 1.00 98.56 220 ALA A C 1
ATOM 1757 O O . ALA A 1 220 ? 2.087 -1.694 5.652 1.00 98.56 220 ALA A O 1
ATOM 1758 N N . ILE A 1 221 ? 0.400 -2.844 4.703 1.00 98.75 221 ILE A N 1
ATOM 1759 C CA . ILE A 1 221 ? 1.155 -3.372 3.570 1.00 98.75 221 ILE A CA 1
ATOM 1760 C C . ILE A 1 221 ? 0.873 -2.535 2.319 1.00 98.75 221 ILE A C 1
ATOM 1762 O O . ILE A 1 221 ? -0.273 -2.285 1.953 1.00 98.75 221 ILE A O 1
ATOM 1766 N N . ARG A 1 222 ? 1.918 -2.112 1.614 1.00 98.25 222 ARG A N 1
ATOM 1767 C CA . ARG A 1 222 ? 1.804 -1.421 0.323 1.00 98.25 222 ARG A CA 1
ATOM 1768 C C . ARG A 1 222 ? 2.512 -2.207 -0.767 1.00 98.25 222 ARG A C 1
ATOM 1770 O O . ARG A 1 222 ? 3.576 -2.767 -0.522 1.00 98.25 222 ARG A O 1
ATOM 1777 N N . HIS A 1 223 ? 1.936 -2.230 -1.964 1.00 98.62 223 HIS A N 1
ATOM 1778 C CA . HIS A 1 223 ? 2.491 -2.990 -3.087 1.00 98.62 223 HIS A CA 1
ATOM 1779 C C . HIS A 1 223 ? 2.097 -2.422 -4.461 1.00 98.62 223 HIS A C 1
ATOM 1781 O O . HIS A 1 223 ? 1.269 -1.512 -4.581 1.00 98.62 223 HIS A O 1
ATOM 1787 N N . GLY A 1 224 ? 2.731 -2.929 -5.519 1.00 98.12 224 GLY A N 1
ATOM 1788 C CA . GLY A 1 224 ? 2.236 -2.859 -6.895 1.00 98.12 224 GLY A CA 1
ATOM 1789 C C . GLY A 1 224 ? 1.161 -3.914 -7.161 1.00 98.12 224 GLY A C 1
ATOM 1790 O O . GLY A 1 224 ? 0.927 -4.797 -6.340 1.00 98.12 224 GLY A O 1
ATOM 1791 N N . VAL A 1 225 ? 0.483 -3.830 -8.306 1.00 98.19 225 VAL A N 1
ATOM 1792 C CA . VAL A 1 225 ? -0.561 -4.804 -8.652 1.00 98.19 225 VAL A CA 1
ATOM 1793 C C . VAL A 1 225 ? 0.033 -6.212 -8.739 1.00 98.19 225 VAL A C 1
ATOM 1795 O O . VAL A 1 225 ? 1.112 -6.399 -9.304 1.00 98.19 225 VAL A O 1
ATOM 1798 N N . HIS A 1 226 ? -0.656 -7.211 -8.183 1.00 98.50 226 HIS A N 1
ATOM 1799 C CA . HIS A 1 226 ? -0.157 -8.591 -8.211 1.00 98.50 226 HIS A CA 1
ATOM 1800 C C . HIS A 1 226 ? -0.144 -9.186 -9.610 1.00 98.50 226 HIS A C 1
ATOM 1802 O O . HIS A 1 226 ? 0.605 -10.118 -9.864 1.00 98.50 226 HIS A O 1
ATOM 1808 N N . ASP A 1 227 ? -0.893 -8.600 -10.532 1.00 98.38 227 ASP A N 1
ATOM 1809 C CA . ASP A 1 227 ? -0.915 -9.010 -11.918 1.00 98.38 227 ASP A CA 1
ATOM 1810 C C . ASP A 1 227 ? 0.456 -8.859 -12.615 1.00 98.38 227 ASP A C 1
ATOM 1812 O O . ASP A 1 227 ? 0.985 -7.755 -12.775 1.00 98.38 227 ASP A O 1
ATOM 1816 N N . ALA A 1 228 ? 1.043 -9.972 -13.052 1.00 97.69 228 ALA A N 1
ATOM 1817 C CA . ALA A 1 228 ? 2.268 -10.046 -13.844 1.00 97.69 228 ALA A CA 1
ATOM 1818 C C . ALA A 1 228 ? 1.975 -9.757 -15.323 1.00 97.69 228 ALA A C 1
ATOM 1820 O O . ALA A 1 228 ? 2.204 -10.582 -16.203 1.00 97.69 228 ALA A O 1
ATOM 1821 N N . TYR A 1 229 ? 1.429 -8.571 -15.600 1.00 95.81 229 TYR A N 1
ATOM 1822 C CA . TYR A 1 229 ? 0.896 -8.183 -16.911 1.00 95.81 229 TYR A CA 1
ATOM 1823 C C . TYR A 1 229 ? 1.920 -8.126 -18.052 1.00 95.81 229 TYR A C 1
ATOM 1825 O O . TYR A 1 229 ? 1.523 -7.912 -19.196 1.00 95.81 229 TYR A O 1
ATOM 1833 N N . GLY A 1 230 ? 3.216 -8.265 -17.759 1.00 93.62 230 GLY A N 1
ATOM 1834 C CA . GLY A 1 230 ? 4.243 -8.455 -18.781 1.00 93.62 230 GLY A CA 1
ATOM 1835 C C . GLY A 1 230 ? 4.347 -9.899 -19.291 1.00 93.62 230 GLY A C 1
ATOM 1836 O O . GLY A 1 230 ? 5.018 -10.121 -20.292 1.00 93.62 230 GLY A O 1
ATOM 1837 N N . ILE A 1 231 ? 3.737 -10.875 -18.606 1.00 96.50 231 ILE A N 1
ATOM 1838 C CA . ILE A 1 231 ? 3.706 -12.285 -19.015 1.00 96.50 231 ILE A CA 1
ATOM 1839 C C . ILE A 1 231 ? 2.494 -12.497 -19.925 1.00 96.50 231 ILE A C 1
ATOM 1841 O O . ILE A 1 231 ? 1.352 -12.307 -19.506 1.00 96.50 231 ILE A O 1
ATOM 1845 N N . GLU A 1 232 ? 2.741 -12.894 -21.170 1.00 94.69 232 GLU A N 1
ATOM 1846 C CA . GLU A 1 232 ? 1.679 -13.109 -22.159 1.00 94.69 232 GLU A CA 1
ATOM 1847 C C . GLU A 1 232 ? 0.936 -14.431 -21.940 1.00 94.69 232 GLU A C 1
ATOM 1849 O O . GLU A 1 232 ? -0.288 -14.467 -22.062 1.00 94.69 232 GLU A O 1
ATOM 1854 N N . ASP A 1 233 ? 1.655 -15.497 -21.565 1.00 97.62 233 ASP A N 1
ATOM 1855 C CA . ASP A 1 233 ? 1.058 -16.807 -21.302 1.00 97.62 233 ASP A CA 1
ATOM 1856 C C . ASP A 1 233 ? 0.123 -16.756 -20.073 1.00 97.62 233 ASP A C 1
ATOM 1858 O O . ASP A 1 233 ? 0.587 -16.497 -18.954 1.00 97.62 233 ASP A O 1
ATOM 1862 N N . PRO A 1 234 ? -1.187 -17.033 -20.231 1.00 97.25 234 PRO A N 1
ATOM 1863 C CA . PRO A 1 234 ? -2.147 -16.890 -19.139 1.00 97.25 234 PRO A CA 1
ATOM 1864 C C . PRO A 1 234 ? -1.886 -17.816 -17.947 1.00 97.25 234 PRO A C 1
ATOM 1866 O O . PRO A 1 234 ? -2.173 -17.435 -16.812 1.00 97.25 234 PRO A O 1
ATOM 1869 N N . ARG A 1 235 ? -1.346 -19.023 -18.176 1.00 97.62 235 ARG A N 1
ATOM 1870 C CA . ARG A 1 235 ? -1.083 -19.992 -17.099 1.00 97.62 235 ARG A CA 1
ATOM 1871 C C . ARG A 1 235 ? 0.116 -19.553 -16.268 1.00 97.62 235 ARG A C 1
ATOM 1873 O O . ARG A 1 235 ? 0.005 -19.465 -15.050 1.00 97.62 235 ARG A O 1
ATOM 1880 N N . GLN A 1 236 ? 1.221 -19.192 -16.919 1.00 98.25 236 GLN A N 1
ATOM 1881 C CA . GLN A 1 236 ? 2.403 -18.645 -16.257 1.00 98.25 236 GLN A CA 1
ATOM 1882 C C . GLN A 1 236 ? 2.078 -17.354 -15.508 1.00 98.25 236 GLN A C 1
ATOM 1884 O O . GLN A 1 236 ? 2.546 -17.167 -14.386 1.00 98.25 236 GLN A O 1
ATOM 1889 N N . ARG A 1 237 ? 1.251 -16.479 -16.093 1.00 98.31 237 ARG A N 1
ATOM 1890 C CA . ARG A 1 237 ? 0.785 -15.255 -15.432 1.00 98.31 237 ARG A CA 1
ATOM 1891 C C . ARG A 1 237 ? -0.046 -15.565 -14.191 1.00 98.31 237 ARG A C 1
ATOM 1893 O O . ARG A 1 237 ? 0.198 -14.970 -13.149 1.00 98.31 237 ARG A O 1
ATOM 1900 N N . ALA A 1 238 ? -0.977 -16.518 -14.261 1.00 98.44 238 ALA A N 1
ATOM 1901 C CA . ALA A 1 238 ? -1.765 -16.931 -13.100 1.00 98.44 238 ALA A CA 1
ATOM 1902 C C . ALA A 1 238 ? -0.882 -17.500 -11.975 1.00 98.44 238 ALA A C 1
ATOM 1904 O O . ALA A 1 238 ? -1.035 -17.092 -10.825 1.00 98.44 238 ALA A O 1
ATOM 1905 N N . THR A 1 239 ? 0.086 -18.363 -12.307 1.00 98.44 239 THR A N 1
ATOM 1906 C CA . THR A 1 239 ? 1.059 -18.898 -11.340 1.00 98.44 239 THR A CA 1
ATOM 1907 C C . THR A 1 239 ? 1.915 -17.794 -10.716 1.00 98.44 239 THR A C 1
ATOM 1909 O O . THR A 1 239 ? 2.111 -17.788 -9.503 1.00 98.44 239 THR A O 1
ATOM 1912 N N . ALA A 1 240 ? 2.381 -16.828 -11.515 1.00 98.62 240 ALA A N 1
ATOM 1913 C CA . ALA A 1 240 ? 3.125 -15.676 -11.013 1.00 98.62 240 ALA A CA 1
ATOM 1914 C C . ALA A 1 240 ? 2.282 -14.822 -10.054 1.00 98.62 240 ALA A C 1
ATOM 1916 O O . ALA A 1 240 ? 2.751 -14.420 -8.990 1.00 98.62 240 ALA A O 1
ATOM 1917 N N . ASN A 1 241 ? 1.015 -14.581 -10.398 1.00 98.75 241 ASN A N 1
ATOM 1918 C CA . ASN A 1 241 ? 0.090 -13.834 -9.550 1.00 98.75 241 ASN A CA 1
ATOM 1919 C C . ASN A 1 241 ? -0.132 -14.547 -8.206 1.00 98.75 241 ASN A C 1
ATOM 1921 O O . ASN A 1 241 ? -0.141 -13.889 -7.167 1.00 98.75 241 ASN A O 1
ATOM 1925 N N . ASP A 1 242 ? -0.254 -15.878 -8.210 1.00 98.62 242 ASP A N 1
ATOM 1926 C CA . ASP A 1 242 ? -0.429 -16.679 -6.992 1.00 98.62 242 ASP A CA 1
ATOM 1927 C C . ASP A 1 242 ? 0.818 -16.650 -6.093 1.00 98.62 242 ASP A C 1
ATOM 1929 O O . ASP A 1 242 ? 0.695 -16.491 -4.877 1.00 98.62 242 ASP A O 1
ATOM 1933 N N . ALA A 1 243 ? 2.021 -16.720 -6.673 1.00 98.50 243 ALA A N 1
ATOM 1934 C CA . ALA A 1 243 ? 3.273 -16.587 -5.924 1.00 98.50 243 ALA A CA 1
ATOM 1935 C C . ALA A 1 243 ? 3.398 -15.204 -5.258 1.00 98.50 243 ALA A C 1
ATOM 1937 O O . ALA A 1 243 ? 3.666 -15.107 -4.058 1.00 98.50 243 ALA A O 1
ATOM 1938 N N . ARG A 1 244 ? 3.086 -14.137 -6.006 1.00 98.62 244 ARG A N 1
ATOM 1939 C CA . ARG A 1 244 ? 3.056 -12.757 -5.493 1.00 98.62 244 ARG A CA 1
ATOM 1940 C C . ARG A 1 244 ? 2.038 -12.578 -4.363 1.00 98.62 244 ARG A C 1
ATOM 1942 O O . ARG A 1 244 ? 2.325 -11.886 -3.389 1.00 98.62 244 ARG A O 1
ATOM 1949 N N . VAL A 1 245 ? 0.860 -13.199 -4.472 1.00 98.75 245 VAL A N 1
ATOM 1950 C CA . VAL A 1 245 ? -0.162 -13.182 -3.411 1.00 98.75 245 VAL A CA 1
ATOM 1951 C C . VAL A 1 245 ? 0.305 -13.958 -2.175 1.00 98.75 245 VAL A C 1
ATOM 1953 O O . VAL A 1 245 ? 0.063 -13.509 -1.057 1.00 98.75 245 VAL A O 1
ATOM 1956 N N . LYS A 1 246 ? 1.027 -15.075 -2.338 1.00 98.38 246 LYS A N 1
ATOM 1957 C CA . LYS A 1 246 ? 1.593 -15.826 -1.205 1.00 98.38 246 LYS A CA 1
ATOM 1958 C C . LYS A 1 246 ? 2.604 -14.992 -0.412 1.00 98.38 246 LYS A C 1
ATOM 1960 O O . LYS A 1 246 ? 2.547 -14.981 0.815 1.00 98.38 246 LYS A O 1
ATOM 1965 N N . GLU A 1 247 ? 3.489 -14.261 -1.087 1.00 98.56 247 GLU A N 1
ATOM 1966 C CA . GLU A 1 247 ? 4.423 -13.344 -0.416 1.00 98.56 247 GLU A CA 1
ATOM 1967 C C . GLU A 1 247 ? 3.702 -12.158 0.247 1.00 98.56 247 GLU A C 1
ATOM 1969 O O . GLU A 1 247 ? 4.029 -11.768 1.367 1.00 98.56 247 GLU A O 1
ATOM 1974 N N . PHE A 1 248 ? 2.660 -11.627 -0.393 1.00 98.75 248 PHE A N 1
ATOM 1975 C CA . PHE A 1 248 ? 1.795 -10.613 0.209 1.00 98.75 248 PHE A CA 1
ATOM 1976 C C . PHE A 1 248 ? 1.114 -11.097 1.500 1.00 98.75 248 PHE A C 1
ATOM 1978 O O . PHE A 1 248 ? 1.041 -10.347 2.476 1.00 98.75 248 PHE A O 1
ATOM 1985 N N . ILE A 1 249 ? 0.654 -12.350 1.538 1.00 98.62 249 ILE A N 1
ATOM 1986 C CA . ILE A 1 249 ? 0.073 -12.966 2.739 1.00 98.62 249 ILE A CA 1
ATOM 1987 C C . ILE A 1 249 ? 1.138 -13.156 3.821 1.00 98.62 249 ILE A C 1
ATOM 1989 O O . ILE A 1 249 ? 0.855 -12.887 4.983 1.00 98.62 249 ILE A O 1
ATOM 1993 N N . HIS A 1 250 ? 2.368 -13.533 3.454 1.00 98.25 250 HIS A N 1
ATOM 1994 C CA . HIS A 1 250 ? 3.501 -13.602 4.388 1.00 98.25 250 HIS A CA 1
ATOM 1995 C C . HIS A 1 250 ? 3.758 -12.239 5.041 1.00 98.25 250 HIS A C 1
ATOM 1997 O O . HIS A 1 250 ? 3.737 -12.127 6.266 1.00 98.25 250 HIS A O 1
ATOM 2003 N N . ALA A 1 251 ? 3.897 -11.177 4.246 1.00 98.38 251 ALA A N 1
ATOM 2004 C CA . ALA A 1 251 ? 4.067 -9.826 4.779 1.00 98.38 251 ALA A CA 1
ATOM 2005 C C . ALA A 1 251 ? 2.878 -9.391 5.656 1.00 98.38 251 ALA A C 1
ATOM 2007 O O . ALA A 1 251 ? 3.073 -8.790 6.713 1.00 98.38 251 ALA A O 1
ATOM 2008 N N . SER A 1 252 ? 1.655 -9.740 5.247 1.00 98.56 252 SER A N 1
ATOM 2009 C CA . SER A 1 252 ? 0.436 -9.424 5.997 1.00 98.56 252 SER A CA 1
ATOM 2010 C C . SER A 1 252 ? 0.340 -10.169 7.326 1.00 98.56 252 SER A C 1
ATOM 2012 O O . SER A 1 252 ? -0.166 -9.599 8.290 1.00 98.56 252 SER A O 1
ATOM 2014 N N . LEU A 1 253 ? 0.837 -11.409 7.393 1.00 97.31 253 LEU A N 1
ATOM 2015 C CA . LEU A 1 253 ? 0.938 -12.194 8.621 1.00 97.31 253 LEU A CA 1
ATOM 2016 C C . LEU A 1 253 ? 1.928 -11.553 9.596 1.00 97.31 253 LEU A C 1
ATOM 2018 O O . LEU A 1 253 ? 1.569 -11.333 10.746 1.00 97.31 253 LEU A O 1
ATOM 2022 N N . ILE A 1 254 ? 3.141 -11.208 9.144 1.00 95.88 254 ILE A N 1
ATOM 2023 C CA . ILE A 1 254 ? 4.157 -10.559 9.998 1.00 95.88 254 ILE A CA 1
ATOM 2024 C C . ILE A 1 254 ? 3.584 -9.287 10.626 1.00 95.88 254 ILE A C 1
ATOM 2026 O O . ILE A 1 254 ? 3.743 -9.026 11.817 1.00 95.88 254 ILE A O 1
ATOM 2030 N N . ASP A 1 255 ? 2.908 -8.489 9.808 1.00 96.44 255 ASP A N 1
ATOM 2031 C CA . ASP A 1 255 ? 2.253 -7.273 10.255 1.00 96.44 255 ASP A CA 1
ATOM 2032 C C . ASP A 1 255 ? 1.089 -7.544 11.229 1.00 96.44 255 ASP A C 1
ATOM 2034 O O . ASP A 1 255 ? 0.967 -6.861 12.247 1.00 96.44 255 ASP A O 1
ATOM 2038 N N . HIS A 1 256 ? 0.275 -8.569 10.962 1.00 95.88 256 HIS A N 1
ATOM 2039 C CA . HIS A 1 256 ? -0.823 -8.991 11.832 1.00 95.88 256 HIS A CA 1
ATOM 2040 C C . HIS A 1 256 ? -0.331 -9.428 13.218 1.00 95.88 256 HIS A C 1
ATOM 2042 O O . HIS A 1 256 ? -0.867 -8.953 14.220 1.00 95.88 256 HIS A O 1
ATOM 2048 N N . LEU A 1 257 ? 0.697 -10.282 13.273 1.00 93.31 257 LEU A N 1
ATOM 2049 C CA . LEU A 1 257 ? 1.300 -10.768 14.518 1.00 93.31 257 LEU A CA 1
ATOM 2050 C C . LEU A 1 257 ? 1.818 -9.596 15.361 1.00 93.31 257 LEU A C 1
ATOM 2052 O O . LEU A 1 257 ? 1.434 -9.441 16.520 1.00 93.31 257 LEU A O 1
ATOM 2056 N N . LYS A 1 258 ? 2.595 -8.692 14.744 1.00 91.12 258 LYS A N 1
ATOM 2057 C CA . LYS A 1 258 ? 3.154 -7.508 15.418 1.00 91.12 258 LYS A CA 1
ATOM 2058 C C . LYS A 1 258 ? 2.074 -6.555 15.930 1.00 91.12 258 LYS A C 1
ATOM 2060 O O . LYS A 1 258 ? 2.149 -6.107 17.073 1.00 91.12 258 LYS A O 1
ATOM 2065 N N . ARG A 1 259 ? 1.067 -6.229 15.109 1.00 89.00 259 ARG A N 1
ATOM 2066 C CA . ARG A 1 259 ? -0.001 -5.284 15.488 1.00 89.00 259 ARG A CA 1
ATOM 2067 C C . ARG A 1 259 ? -0.862 -5.826 16.623 1.00 89.00 259 ARG A C 1
ATOM 2069 O O . ARG A 1 259 ? -1.213 -5.076 17.531 1.00 89.00 259 ARG A O 1
ATOM 2076 N N . ASN A 1 260 ? -1.222 -7.104 16.546 1.00 90.12 260 ASN A N 1
ATOM 2077 C CA . ASN A 1 260 ? -2.130 -7.731 17.502 1.00 90.12 260 ASN A CA 1
ATOM 2078 C C . ASN A 1 260 ? -1.401 -8.348 18.704 1.00 90.12 260 ASN A C 1
ATOM 2080 O O . ASN A 1 260 ? -2.066 -8.881 19.585 1.00 90.12 260 ASN A O 1
ATOM 2084 N N . LYS A 1 261 ? -0.065 -8.218 18.769 1.00 89.19 261 LYS A N 1
ATOM 2085 C CA . LYS A 1 261 ? 0.792 -8.762 19.835 1.00 89.19 261 LYS A CA 1
ATOM 2086 C C . LYS A 1 261 ? 0.592 -10.272 20.032 1.00 89.19 261 LYS A C 1
ATOM 2088 O O . LYS A 1 261 ? 0.542 -10.738 21.163 1.00 89.19 261 LYS A O 1
ATOM 2093 N N . ILE A 1 262 ? 0.447 -10.998 18.925 1.00 89.00 262 ILE A N 1
ATOM 2094 C CA . ILE A 1 262 ? 0.313 -12.460 18.905 1.00 89.00 262 ILE A CA 1
ATOM 2095 C C . ILE A 1 262 ? 1.722 -13.041 18.810 1.00 89.00 262 ILE A C 1
ATOM 2097 O O . ILE A 1 262 ? 2.474 -12.655 17.907 1.00 89.00 262 ILE A O 1
ATOM 2101 N N . THR A 1 263 ? 2.082 -13.931 19.731 1.00 85.81 263 THR A N 1
ATOM 2102 C CA . THR A 1 263 ? 3.371 -14.634 19.688 1.00 85.81 263 THR A CA 1
ATOM 2103 C C . THR A 1 263 ? 3.280 -15.837 18.753 1.00 85.81 263 THR A C 1
ATOM 2105 O O . THR A 1 263 ? 2.189 -16.268 18.378 1.00 85.81 263 THR A O 1
ATOM 2108 N N . LEU A 1 264 ? 4.417 -16.388 18.324 1.00 82.12 264 LEU A N 1
ATOM 2109 C CA . LEU A 1 264 ? 4.386 -17.602 17.504 1.00 82.12 264 LEU A CA 1
ATOM 2110 C C . LEU A 1 264 ? 3.915 -18.822 18.302 1.00 82.12 264 LEU A C 1
ATOM 2112 O O . LEU A 1 264 ? 3.202 -19.648 17.735 1.00 82.12 264 LEU A O 1
ATOM 2116 N N . ASP A 1 265 ? 4.190 -18.872 19.605 1.00 77.31 265 ASP A N 1
ATOM 2117 C CA . ASP A 1 265 ? 3.698 -19.921 20.507 1.00 77.31 265 ASP A CA 1
ATOM 2118 C C . ASP A 1 265 ? 2.160 -19.992 20.513 1.00 77.31 265 ASP A C 1
ATOM 2120 O O . ASP A 1 265 ? 1.581 -21.079 20.472 1.00 77.31 265 ASP A O 1
ATOM 2124 N N . ASP A 1 266 ? 1.478 -18.838 20.445 1.00 71.88 266 ASP A N 1
ATOM 2125 C CA . ASP A 1 266 ? 0.011 -18.767 20.348 1.00 71.88 266 ASP A CA 1
ATOM 2126 C C . ASP A 1 266 ? -0.533 -19.439 19.068 1.00 71.88 266 ASP A C 1
ATOM 2128 O O . ASP A 1 266 ? -1.715 -19.792 18.988 1.00 71.88 266 ASP A O 1
ATOM 2132 N N . THR A 1 267 ? 0.310 -19.608 18.041 1.00 73.75 267 THR A N 1
ATOM 2133 C CA . THR A 1 267 ? -0.075 -20.157 16.731 1.00 73.75 267 THR A CA 1
ATOM 2134 C C . THR A 1 267 ? 0.136 -21.667 16.599 1.00 73.75 267 THR A C 1
ATOM 2136 O O . THR A 1 267 ? -0.397 -22.271 15.666 1.00 73.75 267 THR A O 1
ATOM 2139 N N . GLU A 1 268 ? 0.842 -22.302 17.539 1.00 64.44 268 GLU A N 1
ATOM 2140 C CA . GLU A 1 268 ? 1.163 -23.738 17.494 1.00 64.44 268 GLU A CA 1
ATOM 2141 C C . GLU A 1 268 ? 0.003 -24.647 17.949 1.00 64.44 268 GLU A C 1
ATOM 2143 O O . GLU A 1 268 ? 0.078 -25.868 17.828 1.00 64.44 268 GLU A O 1
ATOM 2148 N N . ALA A 1 269 ? -1.130 -24.078 18.385 1.00 63.22 269 ALA A N 1
ATOM 2149 C CA . ALA A 1 269 ? -2.308 -24.794 18.898 1.00 63.22 269 ALA A CA 1
ATOM 2150 C C . ALA A 1 269 ? -3.092 -25.642 17.856 1.00 63.22 269 ALA A C 1
ATOM 2152 O O . ALA A 1 269 ? -4.272 -25.949 18.052 1.00 63.22 269 ALA A O 1
ATOM 2153 N N . GLY A 1 270 ? -2.479 -25.996 16.721 1.00 68.06 270 GLY A N 1
ATOM 2154 C CA . GLY A 1 270 ? -3.035 -26.876 15.684 1.00 68.06 270 GLY A CA 1
ATOM 2155 C C . GLY A 1 270 ? -4.219 -26.305 14.891 1.00 68.06 270 GLY A C 1
ATOM 2156 O O . GLY A 1 270 ? -4.766 -26.993 14.029 1.00 68.06 270 GLY A O 1
ATOM 2157 N N . ARG A 1 271 ? -4.637 -25.060 15.156 1.00 82.81 271 ARG A N 1
ATOM 2158 C CA . ARG A 1 271 ? -5.713 -24.372 14.428 1.00 82.81 271 ARG A CA 1
ATOM 2159 C C . ARG A 1 2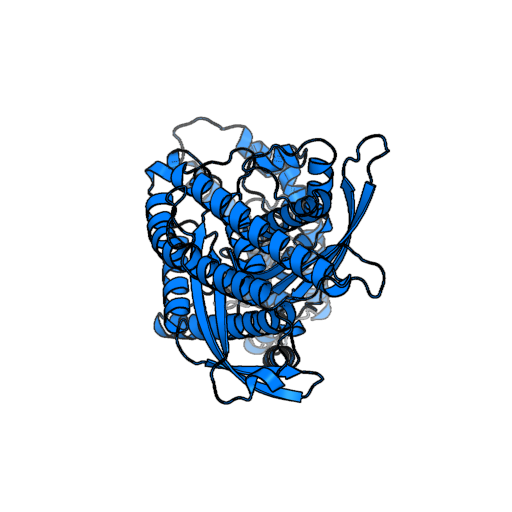71 ? -5.137 -23.279 13.530 1.00 82.81 271 ARG A C 1
ATOM 2161 O O . ARG A 1 271 ? -4.350 -22.472 14.016 1.00 82.81 271 ARG A O 1
ATOM 2168 N N . PRO A 1 272 ? -5.572 -23.179 12.261 1.00 88.19 272 PRO A N 1
ATOM 2169 C CA . PRO A 1 272 ? -5.117 -22.110 11.385 1.00 88.19 272 PRO A CA 1
ATOM 2170 C C . PRO A 1 272 ? -5.467 -20.725 11.933 1.00 88.19 272 PRO A C 1
ATOM 2172 O O . PRO A 1 272 ? -6.636 -20.433 12.215 1.00 88.19 272 PRO A O 1
ATOM 2175 N N . LEU A 1 273 ? -4.467 -19.847 12.013 1.00 92.56 273 LEU A N 1
ATOM 2176 C CA . LEU A 1 273 ? -4.645 -18.451 12.382 1.00 92.56 273 LEU A CA 1
ATOM 2177 C C . LEU A 1 273 ? -5.455 -17.744 11.291 1.00 92.56 273 LEU A C 1
ATOM 2179 O O . LEU A 1 273 ? -5.008 -17.581 10.152 1.00 92.56 273 LEU A O 1
ATOM 2183 N N . SER A 1 274 ? -6.672 -17.332 11.634 1.00 93.50 274 SER A N 1
ATOM 2184 C CA . SER A 1 274 ? -7.527 -16.581 10.717 1.00 93.50 274 SER A CA 1
ATOM 2185 C C . SER A 1 274 ? -7.152 -15.106 10.759 1.00 93.50 274 SER A C 1
ATOM 2187 O O . SER A 1 274 ? -7.261 -14.479 11.809 1.00 93.50 274 SER A O 1
ATOM 2189 N N . ILE A 1 275 ? -6.732 -14.550 9.621 1.00 96.06 275 ILE A N 1
ATOM 2190 C CA . ILE A 1 275 ? -6.368 -13.131 9.514 1.00 96.06 275 ILE A CA 1
ATOM 2191 C C . ILE A 1 275 ? -7.282 -12.423 8.523 1.00 96.06 275 ILE A C 1
ATOM 2193 O O . ILE A 1 275 ? -7.510 -12.911 7.418 1.00 96.06 275 ILE A O 1
ATOM 2197 N N . ASP A 1 276 ? -7.776 -11.249 8.894 1.00 98.12 276 ASP A N 1
ATOM 2198 C CA . ASP A 1 276 ? -8.491 -10.370 7.974 1.00 98.12 276 ASP A CA 1
ATOM 2199 C C . ASP A 1 276 ? -7.508 -9.443 7.267 1.00 98.12 276 ASP A C 1
ATOM 2201 O O . ASP A 1 276 ? -6.670 -8.809 7.909 1.00 98.12 276 ASP A O 1
ATOM 2205 N N . ILE A 1 277 ? -7.628 -9.332 5.945 1.00 98.75 277 ILE A N 1
ATOM 2206 C CA . ILE A 1 277 ? -6.828 -8.418 5.127 1.00 98.75 277 ILE A CA 1
ATOM 2207 C C . ILE A 1 277 ? -7.778 -7.516 4.345 1.00 98.75 277 ILE A C 1
ATOM 2209 O O . ILE A 1 277 ? -8.526 -7.993 3.492 1.00 98.75 277 ILE A O 1
ATOM 2213 N N . VAL A 1 278 ? -7.734 -6.208 4.591 1.00 98.88 278 VAL A N 1
ATOM 2214 C CA . VAL A 1 278 ? -8.523 -5.221 3.837 1.00 98.88 278 VAL A CA 1
ATOM 2215 C C . VAL A 1 278 ? -7.632 -4.610 2.763 1.00 98.88 278 VAL A C 1
ATOM 2217 O O . VAL A 1 278 ? -6.777 -3.781 3.062 1.00 98.88 278 VAL A O 1
ATOM 2220 N N . SER A 1 279 ? -7.816 -5.035 1.512 1.00 98.56 279 SER A N 1
ATOM 2221 C CA . SER A 1 279 ? -6.991 -4.628 0.369 1.00 98.56 279 SER A CA 1
ATOM 2222 C C . SER A 1 279 ? -7.689 -3.549 -0.457 1.00 98.56 279 SER A C 1
ATOM 2224 O O . SER A 1 279 ? -8.722 -3.800 -1.071 1.00 98.56 279 SER A O 1
ATOM 2226 N N . VAL A 1 280 ? -7.132 -2.340 -0.483 1.00 98.75 280 VAL A N 1
ATOM 2227 C CA . VAL A 1 280 ? -7.665 -1.188 -1.217 1.00 98.75 280 VAL A CA 1
ATOM 2228 C C . VAL A 1 280 ? -6.860 -0.955 -2.494 1.00 98.75 280 VAL A C 1
ATOM 2230 O O . VAL A 1 280 ? -5.732 -0.456 -2.475 1.00 98.75 280 VAL A O 1
ATOM 2233 N N . ASN A 1 281 ? -7.466 -1.288 -3.627 1.00 97.38 281 ASN A N 1
ATOM 2234 C CA . ASN A 1 281 ? -6.885 -1.114 -4.947 1.00 97.38 281 ASN A CA 1
ATOM 2235 C C . ASN A 1 281 ? -7.251 0.252 -5.550 1.00 97.38 281 ASN A C 1
ATOM 2237 O O . ASN A 1 281 ? -8.413 0.638 -5.559 1.00 97.38 281 ASN A O 1
ATOM 2241 N N . LEU A 1 282 ? -6.273 0.972 -6.094 1.00 97.06 282 LEU A N 1
ATOM 2242 C CA . LEU A 1 282 ? -6.436 2.312 -6.673 1.00 97.06 282 LEU A CA 1
ATOM 2243 C C . LEU A 1 282 ? -6.419 2.325 -8.213 1.00 97.06 282 LEU A C 1
ATOM 2245 O O . LEU A 1 282 ? -6.296 3.398 -8.817 1.00 97.06 282 LEU A O 1
ATOM 2249 N N . LEU A 1 283 ? -6.464 1.149 -8.853 1.00 94.69 283 LEU A N 1
ATOM 2250 C CA . LEU A 1 283 ? -6.519 1.014 -10.311 1.00 94.69 283 LEU A CA 1
ATOM 2251 C C . LEU A 1 283 ? -7.840 1.551 -10.887 1.00 94.69 283 LEU A C 1
ATOM 2253 O O . LEU A 1 283 ? -8.912 1.442 -10.293 1.00 94.69 283 LEU A O 1
ATOM 2257 N N . THR A 1 284 ? -7.756 2.095 -12.095 1.00 91.44 284 THR A N 1
ATOM 2258 C CA . THR A 1 284 ? -8.883 2.638 -12.846 1.00 91.44 284 THR A CA 1
ATOM 2259 C C . THR A 1 284 ? -9.456 1.539 -13.748 1.00 91.44 284 THR A C 1
ATOM 2261 O O . THR A 1 284 ? -8.739 1.041 -14.612 1.00 91.44 284 THR A O 1
ATOM 2264 N N . PRO A 1 285 ? -10.730 1.134 -13.606 1.00 90.50 285 PRO A N 1
ATOM 2265 C CA . PRO A 1 285 ? -11.316 -0.033 -14.276 1.00 90.50 285 PRO A CA 1
ATOM 2266 C C . PRO A 1 285 ? -11.637 0.156 -15.770 1.00 90.50 285 PRO A C 1
ATOM 2268 O O . PRO A 1 285 ? -12.712 -0.203 -16.252 1.00 90.50 285 PRO A O 1
ATOM 2271 N N . ILE A 1 286 ? -10.679 0.678 -16.534 1.00 84.69 286 ILE A N 1
ATOM 2272 C CA . ILE A 1 286 ? -10.730 0.833 -17.991 1.00 84.69 286 ILE A CA 1
ATOM 2273 C C . ILE A 1 286 ? -9.413 0.374 -18.626 1.00 84.69 286 ILE A C 1
ATOM 2275 O O . ILE A 1 286 ? -8.362 0.344 -17.981 1.00 84.69 286 ILE A O 1
ATOM 2279 N N . GLY A 1 287 ? -9.456 0.030 -19.915 1.00 87.38 287 GLY A N 1
ATOM 2280 C CA . GLY A 1 287 ? -8.271 -0.383 -20.669 1.00 87.38 287 GLY A CA 1
ATOM 2281 C C . GLY A 1 287 ? -7.512 -1.533 -19.996 1.00 87.38 287 GLY A C 1
ATOM 2282 O O . GLY A 1 287 ? -8.117 -2.483 -19.503 1.00 87.38 287 GLY A O 1
ATOM 2283 N N . LYS A 1 288 ? -6.176 -1.432 -19.952 1.00 89.12 288 LYS A N 1
ATOM 2284 C CA . LYS A 1 288 ? -5.308 -2.465 -19.359 1.00 89.12 288 LYS A CA 1
ATOM 2285 C C . LYS A 1 288 ? -5.504 -2.624 -17.846 1.00 89.12 288 LYS A C 1
ATOM 2287 O O . LYS A 1 288 ? -5.377 -3.735 -17.343 1.00 89.12 288 LYS A O 1
ATOM 2292 N N . GLU A 1 289 ? -5.824 -1.546 -17.126 1.00 92.50 289 GLU A N 1
ATOM 2293 C CA . GLU A 1 289 ? -6.001 -1.600 -15.667 1.00 92.50 289 GLU A CA 1
ATOM 2294 C C . GLU A 1 289 ? -7.254 -2.397 -15.267 1.00 92.50 289 GLU A C 1
ATOM 2296 O O . GLU A 1 289 ? -7.236 -3.064 -14.237 1.00 92.50 289 GLU A O 1
ATOM 2301 N N . LYS A 1 290 ? -8.289 -2.452 -16.120 1.00 93.19 290 LYS A N 1
ATOM 2302 C CA . LYS A 1 290 ? -9.453 -3.332 -15.911 1.00 93.19 290 LYS A CA 1
ATOM 2303 C C . LYS A 1 290 ? -9.065 -4.812 -15.836 1.00 93.19 290 LYS A C 1
ATOM 2305 O O . LYS A 1 290 ? -9.525 -5.523 -14.947 1.00 93.19 290 LYS A O 1
ATOM 2310 N N . GLU A 1 291 ? -8.212 -5.273 -16.751 1.00 95.06 291 GLU A N 1
ATOM 2311 C CA . GLU A 1 291 ? -7.746 -6.665 -16.739 1.00 95.06 291 GLU A CA 1
ATOM 2312 C C . GLU A 1 291 ? -6.828 -6.927 -15.542 1.00 95.06 291 GLU A C 1
ATOM 2314 O O . GLU A 1 291 ? -6.954 -7.958 -14.892 1.00 95.06 291 GLU A O 1
ATOM 2319 N N . MET A 1 292 ? -5.974 -5.964 -15.180 1.00 97.50 292 MET A N 1
ATOM 2320 C CA . MET A 1 292 ? -5.125 -6.077 -13.989 1.00 97.50 292 MET A CA 1
ATOM 2321 C C . MET A 1 292 ? -5.942 -6.222 -12.697 1.00 97.50 292 MET A C 1
ATOM 2323 O O . MET A 1 292 ? -5.598 -7.047 -11.850 1.00 97.50 292 MET A O 1
ATOM 2327 N N . ILE A 1 293 ? -7.041 -5.466 -12.552 1.00 97.31 293 ILE A N 1
ATOM 2328 C CA . ILE A 1 293 ? -7.978 -5.604 -11.422 1.00 97.31 293 ILE A CA 1
ATOM 2329 C C . ILE A 1 293 ? -8.543 -7.025 -11.381 1.00 97.31 293 ILE A C 1
ATOM 2331 O O . ILE A 1 293 ? -8.490 -7.672 -10.338 1.00 97.31 293 ILE A O 1
ATOM 2335 N N . LYS A 1 294 ? -9.036 -7.529 -12.518 1.00 97.56 294 LYS A N 1
ATOM 2336 C CA . LYS A 1 294 ? -9.615 -8.873 -12.625 1.00 97.56 294 LYS A CA 1
ATOM 2337 C C . LYS A 1 294 ? -8.602 -9.965 -12.267 1.00 97.56 294 LYS A C 1
ATOM 2339 O O . LYS A 1 294 ? -8.919 -10.848 -11.476 1.00 97.56 294 LYS A O 1
ATOM 2344 N N . GLN A 1 295 ? -7.391 -9.901 -12.815 1.00 98.25 295 GLN A N 1
ATOM 2345 C CA . GLN A 1 295 ? -6.333 -10.884 -12.561 1.00 98.25 295 GLN A CA 1
ATOM 2346 C C . GLN A 1 295 ? -5.888 -10.885 -11.093 1.00 98.25 295 GLN A C 1
ATOM 2348 O O . GLN A 1 295 ? -5.736 -11.952 -10.494 1.00 98.25 295 GLN A O 1
ATOM 2353 N N . GLN A 1 296 ? -5.745 -9.700 -10.486 1.00 98.06 296 GLN A N 1
ATOM 2354 C CA . GLN A 1 296 ? -5.466 -9.578 -9.054 1.00 98.06 296 GLN A CA 1
ATOM 2355 C C . GLN A 1 296 ? -6.617 -10.146 -8.215 1.00 98.06 296 GLN A C 1
ATOM 2357 O O . GLN A 1 296 ? -6.367 -10.933 -7.307 1.00 98.06 296 GLN A O 1
ATOM 2362 N N . GLN A 1 297 ? -7.869 -9.802 -8.534 1.00 97.81 297 GLN A N 1
ATOM 2363 C CA . GLN A 1 297 ? -9.042 -10.309 -7.820 1.00 97.81 297 GLN A CA 1
ATOM 2364 C C . GLN A 1 297 ? -9.089 -11.837 -7.846 1.00 97.81 297 GLN A C 1
ATOM 2366 O O . GLN A 1 297 ? -9.281 -12.459 -6.810 1.00 97.81 297 GLN A O 1
ATOM 2371 N N . GLN A 1 298 ? -8.848 -12.450 -9.007 1.00 98.25 298 GLN A N 1
ATOM 2372 C CA . GLN A 1 298 ? -8.831 -13.905 -9.144 1.00 98.25 298 GLN A CA 1
ATOM 2373 C C . GLN A 1 298 ? -7.742 -14.565 -8.286 1.00 98.25 298 GLN A C 1
ATOM 2375 O O . GLN A 1 298 ? -8.018 -15.578 -7.645 1.00 98.25 298 GLN A O 1
ATOM 2380 N N . ALA A 1 299 ? -6.530 -14.003 -8.246 1.00 98.44 299 ALA A N 1
ATOM 2381 C CA . ALA A 1 299 ? -5.445 -14.522 -7.410 1.00 98.44 299 ALA A CA 1
ATOM 2382 C C . ALA A 1 299 ? -5.756 -14.382 -5.910 1.00 98.44 299 ALA A C 1
ATOM 2384 O O . ALA A 1 299 ? -5.618 -15.342 -5.152 1.00 98.44 299 ALA A O 1
ATOM 2385 N N . LEU A 1 300 ? -6.274 -13.224 -5.487 1.00 98.31 300 LEU A N 1
ATOM 2386 C CA . LEU A 1 300 ? -6.704 -13.007 -4.103 1.00 98.31 300 LEU A CA 1
ATOM 2387 C C . LEU A 1 300 ? -7.853 -13.950 -3.713 1.00 98.31 300 LEU A C 1
ATOM 2389 O O . LEU A 1 300 ? -7.812 -14.548 -2.643 1.00 98.31 300 LEU A O 1
ATOM 2393 N N . SER A 1 301 ? -8.846 -14.153 -4.584 1.00 97.50 301 SER A N 1
ATOM 2394 C CA . SER A 1 301 ? -9.955 -15.085 -4.342 1.00 97.50 301 SER A CA 1
ATOM 2395 C C . SER A 1 301 ? -9.504 -16.543 -4.248 1.00 97.50 301 SER A C 1
ATOM 2397 O O . SER A 1 301 ? -10.087 -17.296 -3.475 1.00 97.50 301 SER A O 1
ATOM 2399 N N . ARG A 1 302 ? -8.467 -16.958 -4.993 1.00 97.44 302 ARG A N 1
ATOM 2400 C CA . ARG A 1 302 ? -7.891 -18.309 -4.862 1.00 97.44 302 ARG A CA 1
ATOM 2401 C C . ARG A 1 302 ? -7.213 -18.530 -3.512 1.00 97.44 302 ARG A C 1
ATOM 2403 O O . ARG A 1 302 ? -7.195 -19.668 -3.055 1.00 97.44 302 ARG A O 1
ATOM 2410 N N . ALA A 1 303 ? -6.653 -17.487 -2.902 1.00 97.56 303 ALA A N 1
ATOM 2411 C CA . ALA A 1 303 ? -5.992 -17.575 -1.602 1.00 97.56 303 ALA A CA 1
ATOM 2412 C C . ALA A 1 303 ? -6.954 -17.364 -0.418 1.00 97.56 303 ALA A C 1
ATOM 2414 O O . ALA A 1 303 ? -6.794 -17.986 0.629 1.00 97.56 303 ALA A O 1
ATOM 2415 N N . SER A 1 304 ? -7.962 -16.503 -0.580 1.00 97.56 304 SER A N 1
ATOM 2416 C CA . SER A 1 304 ? -8.916 -16.153 0.474 1.00 97.56 304 SER A CA 1
ATOM 2417 C C . SER A 1 304 ? -9.716 -17.373 0.949 1.00 97.56 304 SER A C 1
ATOM 2419 O O . SER A 1 304 ? -10.261 -18.134 0.151 1.00 97.56 304 SER A O 1
ATOM 2421 N N . GLY A 1 305 ? -9.786 -17.568 2.263 1.00 95.12 305 GLY A N 1
ATOM 2422 C CA . GLY A 1 305 ? -10.481 -18.670 2.923 1.00 95.12 305 GLY A CA 1
ATOM 2423 C C . GLY A 1 305 ? -9.765 -20.020 2.850 1.00 95.12 305 GLY A C 1
ATOM 2424 O O . GLY A 1 305 ? -10.260 -20.977 3.447 1.00 95.12 305 GLY A O 1
ATOM 2425 N N . ARG A 1 306 ? -8.620 -20.119 2.164 1.00 95.25 306 ARG A N 1
ATOM 2426 C CA . ARG A 1 306 ? -7.814 -21.344 2.103 1.00 95.25 306 ARG A CA 1
ATOM 2427 C C . ARG A 1 306 ? -6.709 -21.315 3.141 1.00 95.25 306 ARG A C 1
ATOM 2429 O O . ARG A 1 306 ? -6.123 -20.274 3.399 1.00 95.25 306 ARG A O 1
ATOM 2436 N N . GLU A 1 307 ? -6.423 -22.470 3.717 1.00 95.19 307 GLU A N 1
ATOM 2437 C CA . GLU A 1 307 ? -5.277 -22.618 4.600 1.00 95.19 307 GLU A CA 1
ATOM 2438 C C . GLU A 1 307 ? -3.979 -22.600 3.786 1.00 95.19 307 GLU A C 1
ATOM 2440 O O . GLU A 1 307 ? -3.853 -23.284 2.768 1.00 95.19 307 GLU A O 1
ATOM 2445 N N . ILE A 1 308 ? -3.028 -21.777 4.216 1.00 94.38 308 ILE A N 1
ATOM 2446 C CA . ILE A 1 308 ? -1.740 -21.567 3.567 1.00 94.38 308 ILE A CA 1
ATOM 2447 C C . ILE A 1 308 ? -0.664 -21.659 4.640 1.00 94.38 308 ILE A C 1
ATOM 2449 O O . ILE A 1 308 ? -0.710 -20.947 5.641 1.00 94.38 308 ILE A O 1
ATOM 2453 N N . GLN A 1 309 ? 0.332 -22.506 4.404 1.00 93.88 309 GLN A N 1
ATOM 2454 C CA . GLN A 1 309 ? 1.518 -22.574 5.249 1.00 93.88 309 GLN A CA 1
ATOM 2455 C C . GLN A 1 309 ? 2.475 -21.434 4.900 1.00 93.88 309 GLN A C 1
ATOM 2457 O O . GLN A 1 309 ? 2.883 -21.267 3.738 1.00 93.88 309 GLN A O 1
ATOM 2462 N N . VAL A 1 310 ? 2.838 -20.662 5.918 1.00 94.19 310 VAL A N 1
ATOM 2463 C CA . VAL A 1 310 ? 3.796 -19.562 5.832 1.00 94.19 310 VAL A CA 1
ATOM 2464 C C . VAL A 1 310 ? 4.911 -19.828 6.831 1.00 94.19 310 VAL A C 1
ATOM 2466 O O . VAL A 1 310 ? 4.662 -19.975 8.021 1.00 94.19 310 VAL A O 1
ATOM 2469 N N . GLN A 1 311 ? 6.147 -19.878 6.342 1.00 93.06 311 GLN A N 1
ATOM 2470 C CA . GLN A 1 311 ? 7.312 -19.881 7.216 1.00 93.06 311 GLN A CA 1
ATOM 2471 C C . GLN A 1 311 ? 7.634 -18.446 7.608 1.00 93.06 311 GLN A C 1
ATOM 2473 O O . GLN A 1 311 ? 7.881 -17.618 6.733 1.00 93.06 311 GLN A O 1
ATOM 2478 N N . VAL A 1 312 ? 7.639 -18.175 8.903 1.00 91.69 312 VAL A N 1
ATOM 2479 C CA . VAL A 1 312 ? 8.057 -16.900 9.493 1.00 91.69 312 VAL A CA 1
ATOM 2480 C C . VAL A 1 312 ? 9.259 -17.136 10.388 1.00 91.69 312 VAL A C 1
ATOM 2482 O O . VAL A 1 312 ? 9.599 -18.284 10.687 1.00 91.69 312 VAL A O 1
ATOM 2485 N N . SER A 1 313 ? 9.923 -16.060 10.797 1.00 87.19 313 SER A N 1
ATOM 2486 C CA . SER A 1 313 ? 10.999 -16.144 11.775 1.00 87.19 313 SER A CA 1
ATOM 2487 C C . SER A 1 313 ? 10.779 -15.225 12.962 1.00 87.19 313 SER A C 1
ATOM 2489 O O . SER A 1 313 ? 10.385 -14.073 12.775 1.00 87.19 313 SER A O 1
ATOM 2491 N N . ASP A 1 314 ? 11.098 -15.744 14.145 1.00 78.25 314 ASP A N 1
ATOM 2492 C CA . ASP A 1 314 ? 11.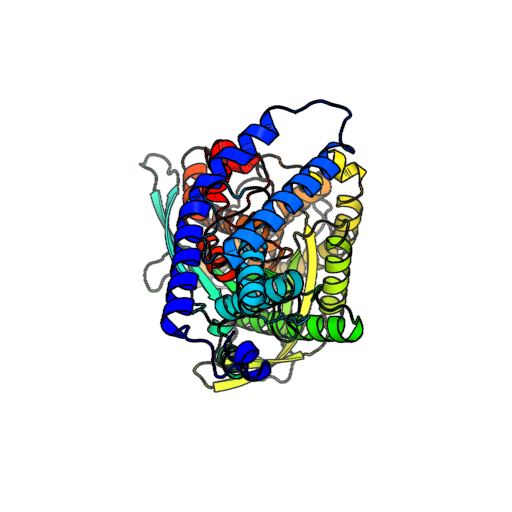212 -14.998 15.393 1.00 78.25 314 ASP A CA 1
ATOM 2493 C C . ASP A 1 314 ? 12.586 -15.258 16.011 1.00 78.25 314 ASP A C 1
ATOM 2495 O O . ASP A 1 314 ? 13.057 -16.393 16.038 1.00 78.25 314 ASP A O 1
ATOM 2499 N N . GLU A 1 315 ? 13.285 -14.183 16.372 1.00 71.50 315 GLU A N 1
ATOM 2500 C CA . GLU A 1 315 ? 14.660 -14.212 16.908 1.00 71.50 315 GLU A CA 1
ATOM 2501 C C . GLU A 1 315 ? 15.670 -15.089 16.125 1.00 71.50 315 GLU A C 1
ATOM 2503 O O . GLU A 1 315 ? 16.685 -15.534 16.651 1.00 71.50 315 GLU A O 1
ATOM 2508 N N . GLY A 1 316 ? 15.427 -15.316 14.828 1.00 71.25 316 GLY A N 1
ATOM 2509 C CA . GLY A 1 316 ? 16.268 -16.149 13.960 1.00 71.25 316 GLY A CA 1
ATOM 2510 C C . GLY A 1 316 ? 15.827 -17.613 13.837 1.00 71.25 316 GLY A C 1
ATOM 2511 O O . GLY A 1 316 ? 16.251 -18.280 12.891 1.00 71.25 316 GLY A O 1
ATOM 2512 N N . ASN A 1 317 ? 14.916 -18.087 14.689 1.00 80.75 317 ASN A N 1
ATOM 2513 C CA . ASN A 1 317 ? 14.267 -19.393 14.553 1.00 80.75 317 ASN A CA 1
ATOM 2514 C C . ASN A 1 317 ? 13.143 -19.314 13.520 1.00 80.75 317 ASN A C 1
ATOM 2516 O O . ASN A 1 317 ? 12.528 -18.261 13.362 1.00 80.75 317 ASN A O 1
ATOM 2520 N N . SER A 1 318 ? 12.891 -20.396 12.778 1.00 84.88 318 SER A N 1
ATOM 2521 C CA . SER A 1 318 ? 11.822 -20.440 11.773 1.00 84.88 318 SER A CA 1
ATOM 2522 C C . SER A 1 318 ? 10.664 -21.303 12.252 1.00 84.88 318 SER A C 1
ATOM 2524 O O . SER A 1 318 ? 10.872 -22.453 12.624 1.00 84.88 318 SER A O 1
ATOM 2526 N N . HIS A 1 319 ? 9.450 -20.761 12.174 1.00 88.50 319 HIS A N 1
ATOM 2527 C CA . HIS A 1 319 ? 8.215 -21.453 12.532 1.00 88.50 319 HIS A CA 1
ATOM 2528 C C . HIS A 1 319 ? 7.306 -21.542 11.312 1.00 88.50 319 HIS A C 1
ATOM 2530 O O . HIS A 1 319 ? 7.251 -20.624 10.485 1.00 88.50 319 HIS A O 1
ATOM 2536 N N . THR A 1 320 ? 6.573 -22.647 11.204 1.00 91.38 320 THR A N 1
ATOM 2537 C CA . THR A 1 320 ? 5.534 -22.802 10.184 1.00 91.38 320 THR A CA 1
ATOM 2538 C C . THR A 1 320 ? 4.194 -22.419 10.786 1.00 91.38 320 THR A C 1
ATOM 2540 O O . THR A 1 320 ? 3.684 -23.111 11.658 1.00 91.38 320 THR A O 1
ATOM 2543 N N . VAL A 1 321 ? 3.608 -21.336 10.285 1.00 92.00 321 VAL A N 1
ATOM 2544 C CA . VAL A 1 321 ? 2.286 -20.869 10.699 1.00 92.00 321 VAL A CA 1
ATOM 2545 C C . VAL A 1 321 ? 1.271 -21.257 9.632 1.00 92.00 321 VAL A C 1
ATOM 2547 O O . VAL A 1 321 ? 1.428 -20.944 8.447 1.00 92.00 321 VAL A O 1
ATOM 2550 N N . HIS A 1 322 ? 0.206 -21.928 10.058 1.00 93.25 322 HIS A N 1
ATOM 2551 C CA . HIS A 1 322 ? -0.950 -22.217 9.219 1.00 93.25 322 HIS A CA 1
ATOM 2552 C C . HIS A 1 322 ? -1.879 -21.007 9.250 1.00 93.25 322 HIS A C 1
ATOM 2554 O O . HIS A 1 322 ? -2.435 -20.673 10.292 1.00 93.25 322 HIS A O 1
ATOM 2560 N N . VAL A 1 323 ? -2.044 -20.326 8.119 1.00 95.12 323 VAL A N 1
ATOM 2561 C CA . VAL A 1 323 ? -2.846 -19.101 8.026 1.00 95.12 323 VAL A CA 1
ATOM 2562 C C . VAL A 1 323 ? -4.061 -19.335 7.155 1.00 95.12 323 VAL A C 1
ATOM 2564 O O . VAL A 1 323 ? -3.954 -19.900 6.070 1.00 95.12 323 VAL A O 1
ATOM 2567 N N . LYS A 1 324 ? -5.213 -18.823 7.581 1.00 96.88 324 LYS A N 1
ATOM 2568 C CA . LYS A 1 324 ? -6.433 -18.767 6.776 1.00 96.88 324 LYS A CA 1
ATOM 2569 C C . LYS A 1 324 ? -6.811 -17.301 6.531 1.00 96.88 324 LYS A C 1
ATOM 2571 O O . LYS A 1 324 ? -7.530 -16.715 7.341 1.00 96.88 324 LYS A O 1
ATOM 2576 N N . PRO A 1 325 ? -6.318 -16.661 5.456 1.00 97.81 325 PRO A N 1
ATOM 2577 C CA . PRO A 1 325 ? -6.577 -15.250 5.220 1.00 97.81 325 PRO A CA 1
ATOM 2578 C C . PRO A 1 325 ? -7.998 -15.046 4.691 1.00 97.81 325 PRO A C 1
ATOM 2580 O O . PRO A 1 325 ? -8.413 -15.721 3.755 1.00 97.81 325 PRO A O 1
ATOM 2583 N N . ARG A 1 326 ? -8.737 -14.074 5.220 1.00 98.12 326 ARG A N 1
ATOM 2584 C CA . ARG A 1 326 ? -9.972 -13.556 4.624 1.00 98.12 326 ARG A CA 1
ATOM 2585 C C . ARG A 1 326 ? -9.674 -12.195 4.008 1.00 98.12 326 ARG A C 1
ATOM 2587 O O . ARG A 1 326 ? -9.476 -11.203 4.704 1.00 98.12 326 ARG A O 1
ATOM 2594 N N . ILE A 1 327 ? -9.620 -12.158 2.680 1.00 98.56 327 ILE A N 1
ATOM 2595 C CA . ILE A 1 327 ? -9.232 -10.965 1.922 1.00 98.56 327 ILE A CA 1
ATOM 2596 C C . ILE A 1 327 ? -10.486 -10.208 1.475 1.00 98.56 327 ILE A C 1
ATOM 2598 O O . ILE A 1 327 ? -11.275 -10.715 0.677 1.00 98.56 327 ILE A O 1
ATOM 2602 N N . ILE A 1 328 ? -10.647 -8.984 1.974 1.00 98.56 328 ILE A N 1
ATOM 2603 C CA . ILE A 1 328 ? -11.735 -8.055 1.656 1.00 98.56 328 ILE A CA 1
ATOM 2604 C C . ILE A 1 328 ? -11.181 -6.998 0.694 1.00 98.56 328 ILE A C 1
ATOM 2606 O O . ILE A 1 328 ? -10.457 -6.090 1.105 1.00 98.56 328 ILE A O 1
ATOM 2610 N N . MET A 1 329 ? -11.474 -7.138 -0.601 1.00 97.75 329 MET A N 1
ATOM 2611 C CA . MET A 1 329 ? -10.892 -6.294 -1.650 1.00 97.75 329 MET A CA 1
ATOM 2612 C C . MET A 1 329 ? -11.832 -5.160 -2.068 1.00 97.75 329 MET A C 1
ATOM 2614 O O . MET A 1 329 ? -12.920 -5.412 -2.572 1.00 97.75 329 MET A O 1
ATOM 2618 N N . PHE A 1 330 ? -11.361 -3.922 -1.959 1.00 98.62 330 PHE A N 1
ATOM 2619 C CA . PHE A 1 330 ? -11.991 -2.725 -2.508 1.00 98.62 330 PHE A CA 1
ATOM 2620 C C . PHE A 1 330 ? -11.263 -2.265 -3.774 1.00 98.62 330 PHE A C 1
ATOM 2622 O O . PHE A 1 330 ? -10.050 -2.431 -3.899 1.00 98.62 330 PHE A O 1
ATOM 2629 N N . ASN A 1 331 ? -11.980 -1.617 -4.689 1.00 98.19 331 ASN A N 1
ATOM 2630 C CA . ASN A 1 331 ? -11.411 -0.863 -5.798 1.00 98.19 331 ASN A CA 1
ATOM 2631 C C . ASN A 1 331 ? -11.892 0.591 -5.731 1.00 98.19 331 ASN A C 1
ATOM 2633 O O . ASN A 1 331 ? -13.063 0.872 -5.970 1.00 98.19 331 ASN A O 1
ATOM 2637 N N . VAL A 1 332 ? -10.994 1.527 -5.432 1.00 97.12 332 VAL A N 1
ATOM 2638 C CA . VAL A 1 332 ? -11.297 2.954 -5.277 1.00 97.12 332 VAL A CA 1
ATOM 2639 C C . VAL A 1 332 ? -10.382 3.787 -6.186 1.00 97.12 332 VAL A C 1
ATOM 2641 O O . VAL A 1 332 ? -9.309 4.222 -5.763 1.00 97.12 332 VAL A O 1
ATOM 2644 N N . PRO A 1 333 ? -10.769 3.999 -7.457 1.00 93.31 333 PRO A N 1
ATOM 2645 C CA . PRO A 1 333 ? -9.985 4.776 -8.413 1.00 93.31 333 PRO A CA 1
ATOM 2646 C C . PRO A 1 333 ? -9.812 6.239 -7.975 1.00 93.31 333 PRO A C 1
ATOM 2648 O O . PRO A 1 333 ? -10.771 6.910 -7.605 1.00 93.31 333 PRO A O 1
ATOM 2651 N N . VAL A 1 334 ? -8.585 6.759 -8.052 1.00 86.56 334 VAL A N 1
ATOM 2652 C CA . VAL A 1 334 ? -8.208 8.090 -7.522 1.00 86.56 334 VAL A CA 1
ATOM 2653 C C . VAL A 1 334 ? -7.297 8.858 -8.487 1.00 86.56 334 VAL A C 1
ATOM 2655 O O . VAL A 1 334 ? -6.230 9.366 -8.133 1.00 86.56 334 VAL A O 1
ATOM 2658 N N . ASP A 1 335 ? -7.719 8.932 -9.745 1.00 82.50 335 ASP A N 1
ATOM 2659 C CA . ASP A 1 335 ? -7.061 9.698 -10.806 1.00 82.50 335 ASP A CA 1
ATOM 2660 C C . ASP A 1 335 ? -7.976 10.801 -11.374 1.00 82.50 335 ASP A C 1
ATOM 2662 O O . ASP A 1 335 ? -9.162 10.889 -11.047 1.00 82.50 335 ASP A O 1
ATOM 2666 N N . HIS A 1 336 ? -7.412 11.670 -12.221 1.00 80.62 336 HIS A N 1
ATOM 2667 C CA . HIS A 1 336 ? -8.140 12.809 -12.789 1.00 80.62 336 HIS A CA 1
ATOM 2668 C C . HIS A 1 336 ? -9.372 12.381 -13.596 1.00 80.62 336 HIS A C 1
ATOM 2670 O O . HIS A 1 336 ? -10.384 13.075 -13.560 1.00 80.62 336 HIS A O 1
ATOM 2676 N N . LEU A 1 337 ? -9.298 11.275 -14.344 1.00 78.62 337 LEU A N 1
ATOM 2677 C CA . LEU A 1 337 ? -10.420 10.789 -15.141 1.00 78.62 337 LEU A CA 1
ATOM 2678 C C . LEU A 1 337 ? -11.509 10.209 -14.239 1.00 78.62 337 LEU A C 1
ATOM 2680 O O . LEU A 1 337 ? -12.672 10.565 -14.406 1.00 78.62 337 LEU A O 1
ATOM 2684 N N . SER A 1 338 ? -11.138 9.378 -13.263 1.00 77.44 338 SER A N 1
ATOM 2685 C CA . SER A 1 338 ? -12.104 8.758 -12.345 1.00 77.44 338 SER A CA 1
ATOM 2686 C C . SER A 1 338 ? -12.883 9.769 -11.513 1.00 77.44 338 SER A C 1
ATOM 2688 O O . SER A 1 338 ? -14.079 9.599 -11.304 1.00 77.44 338 SER A O 1
ATOM 2690 N N . LEU A 1 339 ? -12.226 10.835 -11.052 1.00 81.50 339 LEU A N 1
ATOM 2691 C CA . LEU A 1 339 ? -12.850 11.857 -10.204 1.00 81.50 339 LEU A CA 1
ATOM 2692 C C . LEU A 1 339 ? -13.492 13.008 -11.000 1.00 81.50 339 LEU A C 1
ATOM 2694 O O . LEU A 1 339 ? -14.018 13.949 -10.399 1.00 81.50 339 LEU A O 1
ATOM 2698 N N . ALA A 1 340 ? -13.438 12.961 -12.335 1.00 78.12 340 ALA A N 1
ATOM 2699 C CA . ALA A 1 340 ? -14.133 13.896 -13.213 1.00 78.12 340 ALA A CA 1
ATOM 2700 C C . ALA A 1 340 ? -15.560 13.419 -13.522 1.00 78.12 340 ALA A C 1
ATOM 2702 O O . ALA A 1 340 ? -15.855 12.224 -13.531 1.00 78.12 340 ALA A O 1
ATOM 2703 N N . ALA A 1 341 ? -16.443 14.358 -13.879 1.00 71.50 341 ALA A N 1
ATOM 2704 C CA . ALA A 1 341 ? -17.813 14.039 -14.289 1.00 71.50 341 ALA A CA 1
ATOM 2705 C C . ALA A 1 341 ? -17.862 13.035 -15.459 1.00 71.50 341 ALA A C 1
ATOM 2707 O O . ALA A 1 341 ? -18.718 12.154 -15.489 1.00 71.50 341 ALA A O 1
ATOM 2708 N N . THR A 1 342 ? -16.899 13.110 -16.382 1.00 65.44 342 THR A N 1
ATOM 2709 C CA . THR A 1 342 ? -16.764 12.183 -17.515 1.00 65.44 342 THR A CA 1
ATOM 2710 C C . THR A 1 342 ? -16.442 10.749 -17.092 1.00 65.44 342 THR A C 1
ATOM 2712 O O . THR A 1 342 ? -16.898 9.815 -17.749 1.00 65.44 342 THR A O 1
ATOM 2715 N N . GLY A 1 343 ? -15.722 10.543 -15.985 1.00 67.19 343 GLY A N 1
ATOM 2716 C CA . GLY A 1 343 ? -15.433 9.208 -15.457 1.00 67.19 343 GLY A CA 1
ATOM 2717 C C . GLY A 1 343 ? -16.686 8.469 -14.989 1.00 67.19 343 GLY A C 1
ATOM 2718 O O . GLY A 1 343 ? -16.830 7.272 -15.247 1.00 67.19 343 GLY A O 1
ATOM 2719 N N . ASN A 1 344 ? -17.637 9.192 -14.383 1.00 68.12 344 ASN A N 1
ATOM 2720 C CA . ASN A 1 344 ? -18.943 8.638 -14.007 1.00 68.12 344 ASN A CA 1
ATOM 2721 C C . ASN A 1 344 ? -19.716 8.133 -15.236 1.00 68.12 344 ASN A C 1
ATOM 2723 O O . ASN A 1 344 ? -20.266 7.034 -15.206 1.00 68.12 344 ASN A O 1
ATOM 2727 N N . VAL A 1 345 ? -19.697 8.894 -16.336 1.00 67.31 345 VAL A N 1
ATOM 2728 C CA . VAL A 1 345 ? -20.372 8.526 -17.595 1.00 67.31 345 VAL A CA 1
ATOM 2729 C C . VAL A 1 345 ? -19.721 7.306 -18.255 1.00 67.31 345 VAL A C 1
ATOM 2731 O O . VAL A 1 345 ? -20.416 6.461 -18.810 1.00 67.31 345 VAL A O 1
ATOM 2734 N N . MET A 1 346 ? -18.398 7.155 -18.142 1.00 72.19 346 MET A N 1
ATOM 2735 C CA . MET A 1 346 ? -17.659 6.002 -18.678 1.00 72.19 346 MET A CA 1
ATOM 2736 C C . MET A 1 346 ? -17.828 4.710 -17.858 1.00 72.19 346 MET A C 1
ATOM 2738 O O . MET A 1 346 ? -17.196 3.700 -18.165 1.00 72.19 346 MET A O 1
ATOM 2742 N N . GLY A 1 347 ? -18.655 4.717 -16.807 1.00 82.00 347 GLY A N 1
ATOM 2743 C CA . GLY A 1 347 ? -18.929 3.529 -15.997 1.00 82.00 347 GLY A CA 1
ATOM 2744 C C . GLY A 1 347 ? -17.764 3.083 -15.108 1.00 82.00 347 GLY A C 1
ATOM 2745 O O . GLY A 1 347 ? -17.797 1.959 -14.606 1.00 82.00 347 GLY A O 1
ATOM 2746 N N . ILE A 1 348 ? -16.763 3.948 -14.878 1.00 87.88 348 ILE A N 1
ATOM 2747 C CA . ILE A 1 348 ? -15.622 3.668 -13.989 1.00 87.88 348 ILE A CA 1
ATOM 2748 C C . ILE A 1 348 ? -16.121 3.274 -12.598 1.00 87.88 348 ILE A C 1
ATOM 2750 O O . ILE A 1 348 ? -15.829 2.182 -12.108 1.00 87.88 348 ILE A O 1
ATOM 2754 N N . TRP A 1 349 ? -16.936 4.143 -11.998 1.00 91.62 349 TRP A N 1
ATOM 2755 C CA . TRP A 1 349 ? -17.486 3.904 -10.670 1.00 91.62 349 TRP A CA 1
ATOM 2756 C C . TRP A 1 349 ? -18.496 2.766 -10.656 1.00 91.62 349 TRP A C 1
ATOM 2758 O O . TRP A 1 349 ? -18.504 1.998 -9.713 1.00 91.62 349 TRP A O 1
ATOM 2768 N N . ARG A 1 350 ? -19.247 2.529 -11.741 1.00 90.62 350 ARG A N 1
ATOM 2769 C CA . ARG A 1 350 ? -20.137 1.358 -11.821 1.00 90.62 350 ARG A CA 1
ATOM 2770 C C . ARG A 1 350 ? -19.372 0.044 -11.636 1.00 90.62 350 ARG A C 1
ATOM 2772 O O . ARG A 1 350 ? -19.861 -0.841 -10.948 1.00 90.62 350 ARG A O 1
ATOM 2779 N N . HIS A 1 351 ? -18.197 -0.103 -12.250 1.00 90.12 351 HIS A N 1
ATOM 2780 C CA . HIS A 1 351 ? -17.386 -1.310 -12.071 1.00 90.12 351 HIS A CA 1
ATOM 2781 C C . HIS A 1 351 ? -16.738 -1.372 -10.682 1.00 90.12 351 HIS A C 1
ATOM 2783 O O . HIS A 1 351 ? -16.735 -2.430 -10.058 1.00 90.12 351 HIS A O 1
ATOM 2789 N N . ALA A 1 352 ? -16.212 -0.245 -10.198 1.00 94.06 352 ALA A N 1
ATOM 2790 C CA . ALA A 1 352 ? -15.622 -0.144 -8.866 1.00 94.06 352 ALA A CA 1
ATOM 2791 C C . ALA A 1 352 ? -16.642 -0.462 -7.756 1.00 94.06 352 ALA A C 1
ATOM 2793 O O . ALA A 1 352 ? -16.363 -1.279 -6.885 1.00 94.06 352 ALA A O 1
ATOM 2794 N N . ASP A 1 353 ? -17.846 0.103 -7.838 1.00 94.38 353 ASP A N 1
ATOM 2795 C CA . ASP A 1 353 ? -18.922 -0.058 -6.858 1.00 94.38 353 ASP A CA 1
ATOM 2796 C C . ASP A 1 353 ? -19.453 -1.489 -6.813 1.00 94.38 353 ASP A C 1
ATOM 2798 O O . ASP A 1 353 ? -19.835 -1.955 -5.747 1.00 94.38 353 ASP A O 1
ATOM 2802 N N . LEU A 1 354 ? -19.440 -2.229 -7.929 1.00 93.19 354 LEU A N 1
ATOM 2803 C CA . LEU A 1 354 ? -19.780 -3.657 -7.911 1.00 93.19 354 LEU A CA 1
ATOM 2804 C C . LEU A 1 354 ? -18.828 -4.446 -7.004 1.00 93.19 354 LEU A C 1
ATOM 2806 O O . LEU A 1 354 ? -19.288 -5.236 -6.188 1.00 93.19 354 LEU A O 1
ATOM 2810 N N . ILE A 1 355 ? -17.522 -4.184 -7.104 1.00 94.75 355 ILE A N 1
ATOM 2811 C CA . ILE A 1 355 ? -16.511 -4.791 -6.227 1.00 94.75 355 ILE A CA 1
ATOM 2812 C C . ILE A 1 355 ? -16.696 -4.292 -4.785 1.00 94.75 355 ILE A C 1
ATOM 2814 O O . ILE A 1 355 ? -16.716 -5.085 -3.843 1.00 94.75 355 ILE A O 1
ATOM 2818 N N . ASN A 1 356 ? -16.864 -2.979 -4.607 1.00 97.75 356 ASN A N 1
ATOM 2819 C CA . ASN A 1 356 ? -16.956 -2.361 -3.286 1.00 97.75 356 ASN A CA 1
ATOM 2820 C C . ASN A 1 356 ? -18.216 -2.779 -2.521 1.00 97.75 356 ASN A C 1
ATOM 2822 O O . ASN A 1 356 ? -18.147 -2.940 -1.309 1.00 97.75 356 ASN A O 1
ATOM 2826 N N . ASN A 1 357 ? -19.349 -2.996 -3.193 1.00 96.56 357 ASN A N 1
ATOM 2827 C CA . ASN A 1 357 ? -20.602 -3.402 -2.551 1.00 96.56 357 ASN A CA 1
ATOM 2828 C C . ASN A 1 357 ? -20.461 -4.728 -1.793 1.00 96.56 357 ASN A C 1
ATOM 2830 O O . ASN A 1 357 ? -20.972 -4.855 -0.680 1.00 96.56 357 ASN A O 1
ATOM 2834 N N . ASP A 1 358 ? -19.760 -5.705 -2.368 1.00 95.06 358 ASP A N 1
ATOM 2835 C CA . ASP A 1 358 ? -19.525 -6.987 -1.701 1.00 95.06 358 ASP A CA 1
ATOM 2836 C C . ASP A 1 358 ? -18.504 -6.840 -0.568 1.00 95.06 358 ASP A C 1
ATOM 2838 O O . ASP A 1 358 ? -18.711 -7.353 0.533 1.00 95.06 358 ASP A O 1
ATOM 2842 N N . ALA A 1 359 ? -17.450 -6.054 -0.791 1.00 97.88 359 ALA A N 1
ATOM 2843 C CA . ALA A 1 359 ? -16.439 -5.766 0.221 1.00 97.88 359 ALA A CA 1
ATOM 2844 C C . ALA A 1 359 ? -17.010 -5.028 1.446 1.00 97.88 359 ALA A C 1
ATOM 2846 O O . ALA A 1 359 ? -16.660 -5.342 2.583 1.00 97.88 359 ALA A O 1
ATOM 2847 N N . ILE A 1 360 ? -17.944 -4.096 1.238 1.00 98.06 360 ILE A N 1
ATOM 2848 C CA . ILE A 1 360 ? -18.649 -3.381 2.306 1.00 98.06 360 ILE A CA 1
ATOM 2849 C C . ILE A 1 360 ? -19.440 -4.335 3.190 1.00 98.06 360 ILE A C 1
ATOM 2851 O O . ILE A 1 360 ? -19.382 -4.206 4.412 1.00 98.06 360 ILE A O 1
ATOM 2855 N N . LYS A 1 361 ? -20.165 -5.294 2.602 1.00 97.25 361 LYS A N 1
ATOM 2856 C CA . LYS A 1 361 ? -20.931 -6.277 3.383 1.00 97.25 361 LYS A CA 1
ATOM 2857 C C . LYS A 1 361 ? -20.008 -7.098 4.279 1.00 97.25 361 LYS A C 1
ATOM 2859 O O . LYS A 1 361 ? -20.329 -7.339 5.438 1.00 97.25 361 LYS A O 1
ATOM 2864 N N . LEU A 1 362 ? -18.841 -7.480 3.760 1.00 97.94 362 LEU A N 1
ATOM 2865 C CA . LEU A 1 362 ? -17.838 -8.225 4.520 1.00 97.94 362 LEU A CA 1
ATOM 2866 C C . LEU A 1 362 ? -17.174 -7.380 5.616 1.00 97.94 362 LEU A C 1
ATOM 2868 O O . LEU A 1 362 ? -16.881 -7.914 6.684 1.00 97.94 362 LEU A O 1
ATOM 2872 N N . LEU A 1 363 ? -16.947 -6.084 5.375 1.00 98.56 363 LEU A N 1
ATOM 2873 C CA . LEU A 1 363 ? -16.287 -5.198 6.337 1.00 98.56 363 LEU A CA 1
ATOM 2874 C C . LEU A 1 363 ? -17.252 -4.686 7.414 1.00 98.56 363 LEU A C 1
ATOM 2876 O O . LEU A 1 363 ? -17.024 -4.957 8.586 1.00 98.56 363 LEU A O 1
ATOM 2880 N N . ILE A 1 364 ? -18.328 -3.994 7.020 1.00 98.38 364 ILE A N 1
ATOM 2881 C CA . ILE A 1 364 ? -19.243 -3.264 7.924 1.00 98.38 364 ILE A CA 1
ATOM 2882 C C . ILE A 1 364 ? -20.698 -3.764 7.888 1.00 98.38 364 ILE A C 1
ATOM 2884 O O . ILE A 1 364 ? -21.561 -3.229 8.588 1.00 98.38 364 ILE A O 1
ATOM 2888 N N . GLY A 1 365 ? -21.015 -4.765 7.063 1.00 97.50 365 GLY A N 1
ATOM 2889 C CA . GLY A 1 365 ? -22.364 -5.329 6.926 1.00 97.50 365 GLY A CA 1
ATOM 2890 C C . GLY A 1 365 ? -23.299 -4.509 6.033 1.00 97.50 365 GLY A C 1
ATOM 2891 O O . GLY A 1 365 ? -23.769 -5.011 5.014 1.00 97.50 365 GLY A O 1
ATOM 2892 N N . SER A 1 366 ? -23.571 -3.250 6.389 1.00 95.88 366 SER A N 1
ATOM 2893 C CA . SER A 1 366 ? -24.452 -2.362 5.615 1.00 95.88 366 SER A CA 1
ATOM 2894 C C . SER A 1 366 ? -23.989 -0.908 5.639 1.00 95.88 366 SER A C 1
ATOM 2896 O O . SER A 1 366 ? -23.482 -0.414 6.652 1.00 95.88 366 SER A O 1
ATOM 2898 N N . VAL A 1 367 ? -24.219 -0.218 4.515 1.00 94.88 367 VAL A N 1
ATOM 2899 C CA . VAL A 1 367 ? -24.016 1.232 4.401 1.00 94.88 367 VAL A CA 1
ATOM 2900 C C . VAL A 1 367 ? -25.149 2.046 5.003 1.00 94.88 367 VAL A C 1
ATOM 2902 O O . VAL A 1 367 ? -24.964 3.233 5.228 1.00 94.88 367 VAL A O 1
ATOM 2905 N N . GLU A 1 368 ? -26.317 1.444 5.227 1.00 93.81 368 GLU A N 1
ATOM 2906 C CA . GLU A 1 368 ? -27.488 2.167 5.716 1.00 93.81 368 GLU A CA 1
ATOM 2907 C C . GLU A 1 368 ? -27.206 2.797 7.080 1.00 93.81 368 GLU A C 1
ATOM 2909 O O . GLU A 1 368 ? -26.744 2.133 8.014 1.00 93.81 368 GLU A O 1
ATOM 2914 N N . LYS A 1 369 ? -27.509 4.092 7.178 1.00 87.44 369 LYS A N 1
ATOM 2915 C CA . LYS A 1 369 ? -27.328 4.865 8.402 1.00 87.44 369 LYS A CA 1
ATOM 2916 C C . LYS A 1 369 ? -28.129 4.235 9.542 1.00 87.44 369 LYS A C 1
ATOM 2918 O O . LYS A 1 369 ? -29.261 3.802 9.338 1.00 87.44 369 LYS A O 1
ATOM 2923 N N . ASN A 1 370 ? -27.539 4.187 10.733 1.00 84.31 370 ASN A N 1
ATOM 2924 C CA . ASN A 1 370 ? -28.122 3.611 11.951 1.00 84.31 370 ASN A CA 1
ATOM 2925 C C . ASN A 1 370 ? -28.394 2.092 11.926 1.00 84.31 370 ASN A C 1
ATOM 2927 O O . ASN A 1 370 ? -28.841 1.558 12.940 1.00 84.31 370 ASN A O 1
ATOM 2931 N N . LYS A 1 371 ? -28.120 1.357 10.834 1.00 93.69 371 LYS A N 1
ATOM 2932 C CA . LYS A 1 371 ? -28.141 -0.114 10.906 1.00 93.69 371 LYS A CA 1
ATOM 2933 C C . LYS A 1 371 ? -26.997 -0.611 11.785 1.00 93.69 371 LYS A C 1
ATOM 2935 O O . LYS A 1 371 ? -25.908 -0.030 11.795 1.00 93.69 371 LYS A O 1
ATOM 2940 N N . THR A 1 372 ? -27.217 -1.727 12.476 1.00 95.12 372 THR A N 1
ATOM 2941 C CA . THR A 1 372 ? -26.181 -2.391 13.274 1.00 95.12 372 THR A CA 1
ATOM 2942 C C . THR A 1 372 ? -24.928 -2.625 12.434 1.00 95.12 372 THR A C 1
ATOM 2944 O O . THR A 1 372 ? -25.008 -3.061 11.282 1.00 95.12 372 THR A O 1
ATOM 2947 N N . ILE A 1 373 ? -23.767 -2.298 12.999 1.00 98.06 373 ILE A N 1
ATOM 2948 C CA . ILE A 1 373 ? -22.477 -2.517 12.348 1.00 98.06 373 ILE A CA 1
ATOM 2949 C C . ILE A 1 373 ? -22.215 -4.027 12.316 1.00 98.06 373 ILE A C 1
ATOM 2951 O O . ILE A 1 373 ? -22.139 -4.675 13.358 1.00 98.06 373 ILE A O 1
ATOM 2955 N N . GLY A 1 374 ? -22.129 -4.590 11.110 1.00 97.56 374 GLY A N 1
ATOM 2956 C CA . GLY A 1 374 ? -21.903 -6.015 10.864 1.00 97.56 374 GLY A CA 1
ATOM 2957 C C . GLY A 1 374 ? -20.509 -6.294 10.302 1.00 97.56 374 GLY A C 1
ATOM 2958 O O . GLY A 1 374 ? -19.601 -5.475 10.425 1.00 97.56 374 GLY A O 1
ATOM 2959 N N . GLY A 1 375 ? -20.343 -7.452 9.659 1.00 97.50 375 GLY A N 1
ATOM 2960 C CA . GLY A 1 375 ? -19.075 -7.842 9.036 1.00 97.50 375 GLY A CA 1
ATOM 2961 C C . GLY A 1 375 ? -17.930 -8.018 10.040 1.00 97.50 375 GLY A C 1
ATOM 2962 O O . GLY A 1 375 ? -18.154 -8.251 11.230 1.00 97.50 375 GLY A O 1
ATOM 2963 N N . ALA A 1 376 ? -16.692 -7.907 9.558 1.00 98.12 376 ALA A N 1
ATOM 2964 C CA . ALA A 1 376 ? -15.487 -7.955 10.388 1.00 98.12 376 ALA A CA 1
ATOM 2965 C C . ALA A 1 376 ? -15.498 -6.888 11.499 1.00 98.12 376 ALA A C 1
ATOM 2967 O O . ALA A 1 376 ? -15.093 -7.156 12.630 1.00 98.12 376 ALA A O 1
ATOM 2968 N N . THR A 1 377 ? -16.025 -5.698 11.203 1.00 98.62 377 THR A N 1
ATOM 2969 C CA . THR A 1 377 ? -16.135 -4.605 12.170 1.00 98.62 377 THR A CA 1
ATOM 2970 C C . THR A 1 377 ? -17.101 -4.941 13.303 1.00 98.62 377 THR A C 1
ATOM 2972 O O . THR A 1 377 ? -16.759 -4.754 14.470 1.00 98.62 377 THR A O 1
ATOM 2975 N N . GLY A 1 378 ? -18.276 -5.490 12.985 1.00 98.31 378 GLY A N 1
ATOM 2976 C CA . GLY A 1 378 ? -19.259 -5.911 13.986 1.00 98.31 378 GLY A CA 1
ATOM 2977 C C . GLY A 1 378 ? -18.719 -6.996 14.918 1.00 98.31 378 GLY A C 1
ATOM 2978 O O . GLY A 1 378 ? -18.878 -6.891 16.133 1.00 98.31 378 GLY A O 1
ATOM 2979 N N . VAL A 1 379 ? -18.003 -7.986 14.369 1.00 97.88 379 VAL A N 1
ATOM 2980 C CA . VAL A 1 379 ? -17.325 -9.026 15.169 1.00 97.88 379 VAL A CA 1
ATOM 2981 C C . VAL A 1 379 ? -16.338 -8.394 16.149 1.00 97.88 379 VAL A C 1
ATOM 2983 O O . VAL A 1 379 ? -16.347 -8.731 17.331 1.00 97.88 379 VAL A O 1
ATOM 2986 N N . ARG A 1 380 ? -15.530 -7.424 15.703 1.00 97.69 380 ARG A N 1
ATOM 2987 C CA . ARG A 1 380 ? -14.573 -6.756 16.591 1.00 97.69 380 ARG A CA 1
ATOM 2988 C C . ARG A 1 380 ? -15.252 -5.959 17.704 1.00 97.69 380 ARG A C 1
ATOM 2990 O O . ARG A 1 380 ? -14.793 -6.031 18.841 1.00 97.69 380 ARG A O 1
ATOM 2997 N N . ILE A 1 381 ? -16.327 -5.227 17.401 1.00 98.31 381 ILE A N 1
ATOM 2998 C CA . ILE A 1 381 ? -17.106 -4.502 18.419 1.00 98.31 381 ILE A CA 1
ATOM 2999 C C . ILE A 1 381 ? -17.666 -5.485 19.456 1.00 98.31 381 ILE A C 1
ATOM 3001 O O . ILE A 1 381 ? -17.564 -5.229 20.652 1.00 98.31 381 ILE A O 1
ATOM 3005 N N . GLN A 1 382 ? -18.193 -6.636 19.024 1.00 98.19 382 GLN A N 1
ATOM 3006 C CA . GLN A 1 382 ? -18.673 -7.679 19.938 1.00 98.19 382 GLN A CA 1
ATOM 3007 C C . GLN A 1 382 ? -17.553 -8.203 20.847 1.00 98.19 382 GLN A C 1
ATOM 3009 O O . GLN A 1 382 ? -17.756 -8.304 22.054 1.00 98.19 382 GLN A O 1
ATOM 3014 N N . THR A 1 383 ? -16.361 -8.471 20.302 1.00 97.12 383 THR A N 1
ATOM 3015 C CA . THR A 1 383 ? -15.193 -8.881 21.102 1.00 97.12 383 THR A CA 1
ATOM 3016 C C . THR A 1 383 ? -14.800 -7.819 22.127 1.00 97.12 383 THR A C 1
ATOM 3018 O O . THR A 1 383 ? -14.553 -8.153 23.281 1.00 97.12 383 THR A O 1
ATOM 3021 N N . LEU A 1 384 ? -14.763 -6.544 21.730 1.00 97.06 384 LEU A N 1
ATOM 3022 C CA . LEU A 1 384 ? -14.421 -5.438 22.630 1.00 97.06 384 LEU A CA 1
ATOM 3023 C C . LEU A 1 384 ? -15.471 -5.251 23.734 1.00 97.06 384 LEU A C 1
ATOM 3025 O O . LEU A 1 384 ? -15.106 -5.038 24.885 1.00 97.06 384 LEU A O 1
ATOM 3029 N N . ASN A 1 385 ? -16.760 -5.386 23.415 1.00 97.69 385 ASN A N 1
ATOM 3030 C CA . ASN A 1 385 ? -17.835 -5.341 24.409 1.00 97.69 385 ASN A CA 1
ATOM 3031 C C . ASN A 1 385 ? -17.767 -6.520 25.387 1.00 97.69 385 ASN A C 1
ATOM 3033 O O . ASN A 1 385 ? -17.970 -6.332 26.585 1.00 97.69 385 ASN A O 1
ATOM 3037 N N . ALA A 1 386 ? -17.445 -7.722 24.899 1.00 97.44 386 ALA A N 1
ATOM 3038 C CA . ALA A 1 386 ? -17.217 -8.878 25.759 1.00 97.44 386 ALA A CA 1
ATOM 3039 C C . ALA A 1 386 ? -16.016 -8.645 26.689 1.00 97.44 386 ALA A C 1
ATOM 3041 O O . ALA A 1 386 ? -16.128 -8.875 27.889 1.00 97.44 386 ALA A O 1
ATOM 3042 N N . GLU A 1 387 ? -14.900 -8.116 26.172 1.00 95.19 387 GLU A N 1
ATOM 3043 C CA . GLU A 1 387 ? -13.741 -7.746 26.992 1.00 95.19 387 GLU A CA 1
ATOM 3044 C C . GLU A 1 387 ? -14.112 -6.690 28.043 1.00 95.19 387 GLU A C 1
ATOM 3046 O O . GLU A 1 387 ? -13.777 -6.850 29.216 1.00 95.19 387 GLU A O 1
ATOM 3051 N N . LEU A 1 388 ? -14.863 -5.654 27.658 1.00 95.31 388 LEU A N 1
ATOM 3052 C CA . LEU A 1 388 ? -15.331 -4.612 28.570 1.00 95.31 388 LEU A CA 1
ATOM 3053 C C . LEU A 1 388 ? -16.176 -5.187 29.718 1.00 95.31 388 LEU A C 1
ATOM 3055 O O . LEU A 1 388 ? -15.983 -4.791 30.866 1.00 95.31 388 LEU A O 1
ATOM 3059 N N . ALA A 1 389 ? -17.055 -6.151 29.423 1.00 94.81 389 ALA A N 1
ATOM 3060 C CA . ALA A 1 389 ? -17.906 -6.815 30.411 1.00 94.81 389 ALA A CA 1
ATOM 3061 C C . ALA A 1 389 ? -17.119 -7.658 31.433 1.00 94.81 389 ALA A C 1
ATOM 3063 O O . ALA A 1 389 ? -17.590 -7.850 32.552 1.00 94.81 389 ALA A O 1
ATOM 3064 N N . THR A 1 390 ? -15.914 -8.133 31.086 1.00 94.62 390 THR A N 1
ATOM 3065 C CA . THR A 1 390 ? -15.046 -8.872 32.027 1.00 94.62 390 THR A CA 1
ATOM 3066 C C . THR A 1 390 ? -14.329 -7.978 33.037 1.00 94.62 390 THR A C 1
ATOM 3068 O O . THR A 1 390 ? -13.848 -8.467 34.058 1.00 94.62 390 THR A O 1
ATOM 3071 N N . ILE A 1 391 ? -14.254 -6.667 32.789 1.00 93.06 391 ILE A N 1
ATOM 3072 C CA . ILE A 1 391 ? -13.580 -5.738 33.695 1.00 93.06 391 ILE A CA 1
ATOM 3073 C C . ILE A 1 391 ? -14.571 -5.356 34.791 1.00 93.06 391 ILE A C 1
ATOM 3075 O O . ILE A 1 391 ? -15.424 -4.499 34.571 1.00 93.06 391 ILE A O 1
ATOM 3079 N N . THR A 1 392 ? -14.467 -5.961 35.975 1.00 87.25 392 THR A N 1
ATOM 3080 C CA . THR A 1 392 ? -15.394 -5.743 37.106 1.00 87.25 392 THR A CA 1
ATOM 3081 C C . THR A 1 392 ? -14.829 -4.838 38.206 1.00 87.25 392 THR A C 1
ATOM 3083 O O . THR A 1 392 ? -15.602 -4.225 38.940 1.00 87.25 392 THR A O 1
ATOM 3086 N N . GLY A 1 393 ? -13.505 -4.682 38.292 1.00 83.50 393 GLY A N 1
ATOM 3087 C CA . GLY A 1 393 ? -12.850 -3.840 39.293 1.00 83.50 393 GLY A CA 1
ATOM 3088 C C . GLY A 1 393 ? -12.918 -2.336 38.997 1.00 83.50 393 GLY A C 1
ATOM 3089 O O . GLY A 1 393 ? -13.186 -1.901 37.877 1.00 83.50 393 GLY A O 1
ATOM 3090 N N . ASN A 1 394 ? -12.680 -1.531 40.037 1.00 88.12 394 ASN A N 1
ATOM 3091 C CA . ASN A 1 394 ? -12.655 -0.061 39.980 1.00 88.12 394 ASN A CA 1
ATOM 3092 C C . ASN A 1 394 ? -11.270 0.517 40.327 1.00 88.12 394 ASN A C 1
ATOM 3094 O O . ASN A 1 394 ? -11.153 1.687 40.686 1.00 88.12 394 ASN A O 1
ATOM 3098 N N . ASN A 1 395 ? -10.214 -0.299 40.254 1.00 91.88 395 ASN A N 1
ATOM 3099 C CA . ASN A 1 395 ? -8.850 0.196 40.426 1.00 91.88 395 ASN A CA 1
ATOM 3100 C C . ASN A 1 395 ? -8.417 1.035 39.202 1.00 91.88 395 ASN A C 1
ATOM 3102 O O . ASN A 1 395 ? -9.037 0.998 38.138 1.00 91.88 395 ASN A O 1
ATOM 3106 N N . THR A 1 396 ? -7.330 1.794 39.343 1.00 88.69 396 THR A N 1
ATOM 3107 C CA . THR A 1 396 ? -6.823 2.694 38.292 1.00 88.69 396 THR A CA 1
ATOM 3108 C C . THR A 1 396 ? -6.516 1.970 36.974 1.00 88.69 396 THR A C 1
ATOM 3110 O O . THR A 1 396 ? -6.765 2.515 35.897 1.00 88.69 396 THR A O 1
ATOM 3113 N N . THR A 1 397 ? -6.011 0.735 37.038 1.00 88.69 397 THR A N 1
ATOM 3114 C CA . THR A 1 397 ? -5.678 -0.083 35.861 1.00 88.69 397 THR A CA 1
ATOM 3115 C C . THR A 1 397 ? -6.933 -0.494 35.095 1.00 88.69 397 THR A C 1
ATOM 3117 O O . THR A 1 397 ? -7.000 -0.313 33.879 1.00 88.69 397 THR A O 1
ATOM 3120 N N . ASP A 1 398 ? -7.955 -0.969 35.805 1.00 91.00 398 ASP A N 1
ATOM 3121 C CA . ASP A 1 398 ? -9.246 -1.360 35.244 1.00 91.00 398 ASP A CA 1
ATOM 3122 C C . ASP A 1 398 ? -9.959 -0.161 34.619 1.00 91.00 398 ASP A C 1
ATOM 3124 O O . ASP A 1 398 ? -10.443 -0.248 33.491 1.00 91.00 398 ASP A O 1
ATOM 3128 N N . LEU A 1 399 ? -9.955 0.995 35.294 1.00 91.44 399 LEU A N 1
ATOM 3129 C CA . LEU A 1 399 ? -10.522 2.236 34.756 1.00 91.44 399 LEU A CA 1
ATOM 3130 C C . LEU A 1 399 ? -9.807 2.687 33.473 1.00 91.44 399 LEU A C 1
ATOM 3132 O O . LEU A 1 399 ? -10.464 3.063 32.499 1.00 91.44 399 LEU A O 1
ATOM 3136 N N . SER A 1 400 ? -8.474 2.606 33.438 1.00 90.44 400 SER A N 1
ATOM 3137 C CA . SER A 1 400 ? -7.673 2.919 32.246 1.00 90.44 400 SER A CA 1
ATOM 3138 C C . SER A 1 400 ? -7.965 1.957 31.087 1.00 90.44 400 SER A C 1
ATOM 3140 O O . SER A 1 400 ? -8.146 2.382 29.937 1.00 90.44 400 SER A O 1
ATOM 3142 N N . LYS A 1 401 ? -8.095 0.658 31.385 1.00 91.62 401 LYS A N 1
ATOM 3143 C CA . LYS A 1 401 ? -8.437 -0.371 30.398 1.00 91.62 401 LYS A CA 1
ATOM 3144 C C . LYS A 1 401 ? -9.848 -0.168 29.838 1.00 91.62 401 LYS A C 1
ATOM 3146 O O . LYS A 1 401 ? -10.006 -0.139 28.617 1.00 91.62 401 LYS A O 1
ATOM 3151 N N . ARG A 1 402 ? -10.850 0.060 30.702 1.00 93.81 402 ARG A N 1
ATOM 3152 C CA . ARG A 1 402 ? -12.230 0.395 30.293 1.00 93.81 402 ARG A CA 1
ATOM 3153 C C . ARG A 1 402 ? -12.241 1.610 29.371 1.00 93.81 402 ARG A C 1
ATOM 3155 O O . ARG A 1 402 ? -12.805 1.541 28.284 1.00 93.81 402 ARG A O 1
ATOM 3162 N N . ARG A 1 403 ? -11.558 2.694 29.760 1.00 92.25 403 ARG A N 1
ATOM 3163 C CA . ARG A 1 403 ? -11.449 3.911 28.943 1.00 92.25 403 ARG A CA 1
ATOM 3164 C C . ARG A 1 403 ? -10.865 3.620 27.561 1.00 92.25 403 ARG A C 1
ATOM 3166 O O . ARG A 1 403 ? -11.440 4.047 26.567 1.00 92.25 403 ARG A O 1
ATOM 3173 N N . THR A 1 404 ? -9.768 2.868 27.500 1.00 91.69 404 THR A N 1
ATOM 3174 C CA . THR A 1 404 ? -9.099 2.519 26.237 1.00 91.69 404 THR A CA 1
ATOM 3175 C C . THR A 1 404 ? -10.020 1.724 25.308 1.00 91.69 404 THR A C 1
ATOM 3177 O O . THR A 1 404 ? -10.083 2.011 24.113 1.00 91.69 404 THR A O 1
ATOM 3180 N N . ILE A 1 405 ? -10.762 0.750 25.846 1.00 94.75 405 ILE A N 1
ATOM 3181 C CA . ILE A 1 405 ? -11.717 -0.049 25.064 1.00 94.75 405 ILE A CA 1
ATOM 3182 C C . ILE A 1 405 ? -12.874 0.822 24.564 1.00 94.75 405 ILE A C 1
ATOM 3184 O O . ILE A 1 405 ? -13.197 0.767 23.378 1.00 94.75 405 ILE A O 1
ATOM 3188 N N . CYS A 1 406 ? -13.459 1.663 25.422 1.00 95.12 406 CYS A N 1
ATOM 3189 C CA . CYS A 1 406 ? -14.543 2.564 25.024 1.00 95.12 406 CYS A CA 1
ATOM 3190 C C . CYS A 1 406 ? -14.101 3.533 23.918 1.00 95.12 406 CYS A C 1
ATOM 3192 O O . CYS A 1 406 ? -14.771 3.644 22.896 1.00 95.12 406 CYS A O 1
ATOM 3194 N N . GLU A 1 407 ? -12.939 4.176 24.069 1.00 93.94 407 GLU A N 1
ATOM 3195 C CA . GLU A 1 407 ? -12.383 5.077 23.050 1.00 93.94 407 GLU A CA 1
ATOM 3196 C C . GLU A 1 407 ? -12.137 4.349 21.715 1.00 93.94 407 GLU A C 1
ATOM 3198 O O . GLU A 1 407 ? -12.378 4.908 20.643 1.00 93.94 407 GLU A O 1
ATOM 3203 N N . LYS A 1 408 ? -11.703 3.082 21.766 1.00 95.00 408 LYS A N 1
ATOM 3204 C CA . LYS A 1 408 ? -11.515 2.236 20.581 1.00 95.00 408 LYS A CA 1
ATOM 3205 C C . LYS A 1 408 ? -12.839 1.934 19.875 1.00 95.00 408 LYS A C 1
ATOM 3207 O O . LYS A 1 408 ? -12.900 2.050 18.652 1.00 95.00 408 LYS A O 1
ATOM 3212 N N . ILE A 1 409 ? -13.879 1.564 20.626 1.00 97.31 409 ILE A N 1
ATOM 3213 C CA . ILE A 1 409 ? -15.227 1.320 20.086 1.00 97.31 409 ILE A CA 1
ATOM 3214 C C . ILE A 1 409 ? -15.753 2.593 19.415 1.00 97.31 409 ILE A C 1
ATOM 3216 O O . ILE A 1 409 ? -16.108 2.547 18.239 1.00 97.31 409 ILE A O 1
ATOM 3220 N N . THR A 1 410 ? -15.691 3.739 20.099 1.00 96.69 410 THR A N 1
ATOM 3221 C CA . THR A 1 410 ? -16.147 5.027 19.550 1.00 96.69 410 THR A CA 1
ATOM 3222 C C . THR A 1 410 ? -15.414 5.401 18.260 1.00 96.69 410 THR A C 1
ATOM 3224 O O . THR A 1 410 ? -16.034 5.851 17.297 1.00 96.69 410 THR A O 1
ATOM 3227 N N . LEU A 1 411 ? -14.096 5.185 18.186 1.00 97.12 411 LEU A N 1
ATOM 3228 C CA . LEU A 1 411 ? -13.338 5.429 16.957 1.00 97.12 411 LEU A CA 1
ATOM 3229 C C . LEU A 1 411 ? -13.793 4.518 15.805 1.00 97.12 411 LEU A C 1
ATOM 3231 O O . LEU A 1 411 ? -13.958 4.990 14.677 1.00 97.12 411 LEU A O 1
ATOM 3235 N N . ILE A 1 412 ? -14.006 3.227 16.076 1.00 97.88 412 ILE A N 1
ATOM 3236 C CA . ILE A 1 412 ? -14.498 2.261 15.084 1.00 97.88 412 ILE A CA 1
ATOM 3237 C C . ILE A 1 412 ? -15.881 2.677 14.562 1.00 97.88 412 ILE A C 1
ATOM 3239 O O . ILE A 1 412 ? -16.115 2.650 13.349 1.00 97.88 412 ILE A O 1
ATOM 3243 N N . GLU A 1 413 ? -16.779 3.098 15.451 1.00 97.50 413 GLU A N 1
ATOM 3244 C CA . GLU A 1 413 ? -18.113 3.591 15.100 1.00 97.50 413 GLU A CA 1
ATOM 3245 C C . GLU A 1 413 ? -18.027 4.860 14.244 1.00 97.50 413 GLU A C 1
ATOM 3247 O O . GLU A 1 413 ? -18.597 4.901 13.154 1.00 97.50 413 GLU A O 1
ATOM 3252 N N . HIS A 1 414 ? -17.230 5.852 14.653 1.00 97.25 414 HIS A N 1
ATOM 3253 C CA . HIS A 1 414 ? -17.024 7.081 13.882 1.00 97.25 414 HIS A CA 1
ATOM 3254 C C . HIS A 1 414 ? -16.469 6.815 12.478 1.00 97.25 414 HIS A C 1
ATOM 3256 O O . HIS A 1 414 ? -16.961 7.382 11.501 1.00 97.25 414 HIS A O 1
ATOM 3262 N N . LEU A 1 415 ? -15.458 5.951 12.344 1.00 98.19 415 LEU A N 1
ATOM 3263 C CA . LEU A 1 415 ? -14.908 5.587 11.034 1.00 98.19 415 LEU A CA 1
ATOM 3264 C C . LEU A 1 415 ? -15.945 4.863 10.169 1.00 98.19 415 LEU A C 1
ATOM 3266 O O . LEU A 1 415 ? -16.019 5.117 8.965 1.00 98.19 415 LEU A O 1
ATOM 3270 N N . THR A 1 416 ? -16.762 4.001 10.778 1.00 98.50 416 THR A N 1
ATOM 3271 C CA . THR A 1 416 ? -17.843 3.291 10.086 1.00 98.50 416 THR A CA 1
ATOM 3272 C C . THR A 1 416 ? -18.898 4.264 9.568 1.00 98.50 416 THR A C 1
ATOM 3274 O O . THR A 1 416 ? -19.235 4.208 8.386 1.00 98.50 416 THR A O 1
ATOM 3277 N N . GLU A 1 417 ? -19.357 5.208 10.390 1.00 97.50 417 GLU A N 1
ATOM 3278 C CA . GLU A 1 417 ? -20.315 6.234 9.960 1.00 97.50 417 GLU A CA 1
ATOM 3279 C C . GLU A 1 417 ? -19.735 7.141 8.867 1.00 97.50 417 GLU A C 1
ATOM 3281 O O . GLU A 1 417 ? -20.401 7.399 7.866 1.00 97.50 417 GLU A O 1
ATOM 3286 N N . GLN A 1 418 ? -18.456 7.529 8.957 1.00 97.75 418 GLN A N 1
ATOM 3287 C CA . GLN A 1 418 ? -17.809 8.265 7.867 1.00 97.75 418 GLN A CA 1
ATOM 3288 C C . GLN A 1 418 ? -17.794 7.465 6.555 1.00 97.75 418 GLN A C 1
ATOM 3290 O O . GLN A 1 418 ? -18.011 8.038 5.486 1.00 97.75 418 GLN A O 1
ATOM 3295 N N . ILE A 1 419 ? -17.554 6.150 6.603 1.00 98.44 419 ILE A N 1
ATOM 3296 C CA . ILE A 1 419 ? -17.619 5.283 5.415 1.00 98.44 419 ILE A CA 1
ATOM 3297 C C . ILE A 1 419 ? -19.045 5.240 4.858 1.00 98.44 419 ILE A C 1
ATOM 3299 O O . ILE A 1 419 ? -19.212 5.387 3.644 1.00 98.44 419 ILE A O 1
ATOM 3303 N N . ARG A 1 420 ? -20.062 5.093 5.718 1.00 97.75 420 ARG A N 1
ATOM 3304 C CA . ARG A 1 420 ? -21.482 5.124 5.328 1.00 97.75 420 ARG A CA 1
ATOM 3305 C C . ARG A 1 420 ? -21.833 6.424 4.615 1.00 97.75 420 ARG A C 1
ATOM 3307 O O . ARG A 1 420 ? -22.327 6.385 3.487 1.00 97.75 420 ARG A O 1
ATOM 3314 N N . ASP A 1 421 ? -21.482 7.558 5.213 1.00 96.88 421 ASP A N 1
ATOM 3315 C CA . ASP A 1 421 ? -21.745 8.888 4.663 1.00 96.88 421 ASP A CA 1
ATOM 3316 C C . ASP A 1 421 ? -21.051 9.093 3.308 1.00 96.88 421 ASP A C 1
ATOM 3318 O O . ASP A 1 421 ? -21.675 9.546 2.340 1.00 96.88 421 ASP A O 1
ATOM 3322 N N . ILE A 1 422 ? -19.771 8.708 3.202 1.00 97.06 422 ILE A N 1
ATOM 3323 C CA . ILE A 1 422 ? -18.997 8.794 1.955 1.00 97.06 422 ILE A CA 1
ATOM 3324 C C . ILE A 1 422 ? -19.611 7.933 0.850 1.00 97.06 422 ILE A C 1
ATOM 3326 O O . ILE A 1 422 ? -19.607 8.348 -0.319 1.00 97.06 422 ILE A O 1
ATOM 3330 N N . TYR A 1 423 ? -20.087 6.736 1.192 1.00 96.06 423 TYR A N 1
ATOM 3331 C CA . TYR A 1 423 ? -20.598 5.778 0.221 1.00 96.06 423 TYR A CA 1
ATOM 3332 C C . TYR A 1 423 ? -22.006 6.143 -0.251 1.00 96.06 423 TYR A C 1
ATOM 3334 O O . TYR A 1 423 ? -22.217 6.293 -1.454 1.00 96.06 423 TYR A O 1
ATOM 3342 N N . ILE A 1 424 ? -22.939 6.390 0.678 1.00 95.38 424 ILE A N 1
ATOM 3343 C CA . ILE A 1 424 ? -24.321 6.796 0.368 1.00 95.38 424 ILE A CA 1
ATOM 3344 C C . ILE A 1 424 ? -24.327 8.083 -0.458 1.00 95.38 424 ILE A C 1
ATOM 3346 O O . ILE A 1 424 ? -24.982 8.160 -1.497 1.00 95.38 424 ILE A O 1
ATOM 3350 N N . SER A 1 425 ? -23.550 9.082 -0.036 1.00 95.12 425 SER A N 1
ATOM 3351 C CA . SER A 1 425 ? -23.516 10.388 -0.704 1.00 95.12 425 SER A CA 1
ATOM 3352 C C . SER A 1 425 ? -22.588 10.418 -1.925 1.00 95.12 425 SER A C 1
ATOM 3354 O O . SER A 1 425 ? -22.403 11.478 -2.535 1.00 95.12 425 SER A O 1
ATOM 3356 N N . LYS A 1 426 ? -21.962 9.280 -2.272 1.00 94.56 426 LYS A N 1
ATOM 3357 C CA . LYS A 1 426 ? -20.989 9.131 -3.368 1.00 94.56 426 LYS A CA 1
ATOM 3358 C C . LYS A 1 426 ? -19.894 10.204 -3.343 1.00 94.56 426 LYS A C 1
ATOM 3360 O O . LYS A 1 426 ? -19.428 10.674 -4.384 1.00 94.56 426 LYS A O 1
ATOM 3365 N N . LEU A 1 427 ? -19.459 10.614 -2.147 1.00 93.94 427 LEU A N 1
ATOM 3366 C CA . LEU A 1 427 ? -18.465 11.686 -1.982 1.00 93.94 427 LEU A CA 1
ATOM 3367 C C . LEU A 1 427 ? -17.123 11.321 -2.619 1.00 93.94 427 LEU A C 1
ATOM 3369 O O . LEU A 1 427 ? -16.356 12.201 -3.007 1.00 93.94 427 LEU A O 1
ATOM 3373 N N . HIS A 1 428 ? -16.844 10.025 -2.716 1.00 93.62 428 HIS A N 1
ATOM 3374 C CA . HIS A 1 428 ? -15.626 9.467 -3.281 1.00 93.62 428 HIS A CA 1
ATOM 3375 C C . HIS A 1 428 ? -15.593 9.481 -4.820 1.00 93.62 428 HIS A C 1
ATOM 3377 O O . HIS A 1 428 ? -14.530 9.286 -5.392 1.00 93.62 428 HIS A O 1
ATOM 3383 N N . HIS A 1 429 ? -16.702 9.819 -5.494 1.00 93.25 429 HIS A N 1
ATOM 3384 C CA . HIS A 1 429 ? -16.748 9.981 -6.957 1.00 93.25 429 HIS A CA 1
ATOM 3385 C C . HIS A 1 429 ? -16.248 11.358 -7.420 1.00 93.25 429 HIS A C 1
ATOM 3387 O O . HIS A 1 429 ? -16.297 11.685 -8.607 1.00 93.25 429 HIS A O 1
ATOM 3393 N N . ARG A 1 430 ? -15.829 12.210 -6.482 1.00 89.56 430 ARG A N 1
ATOM 3394 C CA . ARG A 1 430 ? -15.413 13.588 -6.735 1.00 89.56 430 ARG A CA 1
ATOM 3395 C C . ARG A 1 430 ? -14.232 13.967 -5.858 1.00 89.56 430 ARG A C 1
ATOM 3397 O O . ARG A 1 430 ? -14.097 13.500 -4.731 1.00 89.56 430 ARG A O 1
ATOM 3404 N N . VAL A 1 431 ? -13.420 14.885 -6.371 1.00 88.12 431 VAL A N 1
ATOM 3405 C CA . VAL A 1 431 ? -12.206 15.381 -5.706 1.00 88.12 431 VAL A CA 1
ATOM 3406 C C . VAL A 1 431 ? -12.525 15.958 -4.317 1.00 88.12 431 VAL A C 1
ATOM 3408 O O . VAL A 1 431 ? -11.979 15.493 -3.322 1.00 88.12 431 VAL A O 1
ATOM 3411 N N . GLY A 1 432 ? -13.447 16.924 -4.227 1.00 91.06 432 GLY A N 1
ATOM 3412 C CA . GLY A 1 432 ? -13.735 17.629 -2.971 1.00 91.06 432 GLY A CA 1
ATOM 3413 C C . GLY A 1 432 ? -12.493 18.306 -2.376 1.00 91.06 432 GLY A C 1
ATOM 3414 O O . GLY A 1 432 ? -11.597 18.728 -3.113 1.00 91.06 432 GLY A O 1
ATOM 3415 N N . ASN A 1 433 ? -12.442 18.380 -1.046 1.00 93.19 433 ASN A N 1
ATOM 3416 C CA . ASN A 1 433 ? -11.255 18.824 -0.307 1.00 93.19 433 ASN A CA 1
ATOM 3417 C C . ASN A 1 433 ? -10.385 17.647 0.139 1.00 93.19 433 ASN A C 1
ATOM 3419 O O . ASN A 1 433 ? -9.386 17.853 0.822 1.00 93.19 433 ASN A O 1
ATOM 3423 N N . GLU A 1 434 ? -10.765 16.424 -0.220 1.00 93.69 434 GLU A N 1
ATOM 3424 C CA . GLU A 1 434 ? -10.077 15.222 0.208 1.00 93.69 434 GLU A CA 1
ATOM 3425 C C . GLU A 1 434 ? -10.206 14.090 -0.829 1.00 93.69 434 GLU A C 1
ATOM 3427 O O . GLU A 1 434 ? -11.049 13.207 -0.693 1.00 93.69 434 GLU A O 1
ATOM 3432 N N . PRO A 1 435 ? -9.364 14.037 -1.870 1.00 94.06 435 PRO A N 1
ATOM 3433 C CA . PRO A 1 435 ? -9.598 13.109 -2.980 1.00 94.06 435 PRO A CA 1
ATOM 3434 C C . PRO A 1 435 ? -9.539 11.620 -2.592 1.00 94.06 435 PRO A C 1
ATOM 3436 O O . PRO A 1 435 ? -10.158 10.790 -3.248 1.00 94.06 435 PRO A O 1
ATOM 3439 N N . TYR A 1 436 ? -8.832 11.287 -1.508 1.00 96.31 436 TYR A N 1
ATOM 3440 C CA . TYR A 1 436 ? -8.630 9.923 -1.006 1.00 96.31 436 TYR A CA 1
ATOM 3441 C C . TYR A 1 436 ? -9.528 9.609 0.207 1.00 96.31 436 TYR A C 1
ATOM 3443 O O . TYR A 1 436 ? -9.245 8.691 0.972 1.00 96.31 436 TYR A O 1
ATOM 3451 N N . LYS A 1 437 ? -10.642 10.332 0.397 1.00 96.94 437 LYS A N 1
ATOM 3452 C CA . LYS A 1 437 ? -11.482 10.208 1.602 1.00 96.94 437 LYS A CA 1
ATOM 3453 C C . LYS A 1 437 ? -11.926 8.773 1.925 1.00 96.94 437 LYS A C 1
ATOM 3455 O O . LYS A 1 437 ? -11.731 8.337 3.056 1.00 96.94 437 LYS A O 1
ATOM 3460 N N . LEU A 1 438 ? -12.458 8.027 0.949 1.00 98.31 438 LEU A N 1
ATOM 3461 C CA . LEU A 1 438 ? -12.884 6.635 1.144 1.00 98.31 438 LEU A CA 1
ATOM 3462 C C . LEU A 1 438 ? -11.711 5.686 1.438 1.00 98.31 438 LEU A C 1
ATOM 3464 O O . LEU A 1 438 ? -11.748 5.050 2.491 1.00 98.31 438 LEU A O 1
ATOM 3468 N N . PRO A 1 439 ? -10.669 5.579 0.581 1.00 98.50 439 PRO A N 1
ATOM 3469 C CA . PRO A 1 439 ? -9.600 4.611 0.810 1.00 98.50 439 PRO A CA 1
ATOM 3470 C C . PRO A 1 439 ? -8.876 4.862 2.138 1.00 98.50 439 PRO A C 1
ATOM 3472 O O . PRO A 1 439 ? -8.538 3.909 2.834 1.00 98.50 439 PRO A O 1
ATOM 3475 N N . THR A 1 440 ? -8.733 6.122 2.556 1.00 98.62 440 THR A N 1
ATOM 3476 C CA . THR A 1 440 ? -8.162 6.469 3.860 1.00 98.62 440 THR A CA 1
ATOM 3477 C C . THR A 1 440 ? -8.996 5.922 5.029 1.00 98.62 440 THR A C 1
ATOM 3479 O O . THR A 1 440 ? -8.427 5.319 5.936 1.00 98.62 440 THR A O 1
ATOM 3482 N N . ARG A 1 441 ? -10.337 6.054 5.026 1.00 98.62 441 ARG A N 1
ATOM 3483 C CA . ARG A 1 441 ? -11.160 5.509 6.135 1.00 98.62 441 ARG A CA 1
ATOM 3484 C C . ARG A 1 441 ? -11.209 3.991 6.113 1.00 98.62 441 ARG A C 1
ATOM 3486 O O . ARG A 1 441 ? -11.207 3.397 7.181 1.00 98.62 441 ARG A O 1
ATOM 3493 N N . LEU A 1 442 ? -11.217 3.367 4.935 1.00 98.88 442 LEU A N 1
ATOM 3494 C CA . LEU A 1 442 ? -11.176 1.906 4.826 1.00 98.88 442 LEU A CA 1
ATOM 3495 C C . LEU A 1 442 ? -9.904 1.338 5.473 1.00 98.88 442 LEU A C 1
ATOM 3497 O O . LEU A 1 442 ? -9.989 0.400 6.262 1.00 98.88 442 LEU A O 1
ATOM 3501 N N . LEU A 1 443 ? -8.740 1.941 5.200 1.00 98.88 443 LEU A N 1
ATOM 3502 C CA . LEU A 1 443 ? -7.475 1.532 5.818 1.00 98.88 443 LEU A CA 1
ATOM 3503 C C . LEU A 1 443 ? -7.419 1.851 7.314 1.00 98.88 443 LEU A C 1
ATOM 3505 O O . LEU A 1 443 ? -6.916 1.038 8.088 1.00 98.88 443 LEU A O 1
ATOM 3509 N N . ALA A 1 444 ? -7.936 3.013 7.725 1.00 98.62 444 ALA A N 1
ATOM 3510 C CA . ALA A 1 444 ? -8.013 3.366 9.137 1.00 98.62 444 ALA A CA 1
ATOM 3511 C C . ALA A 1 444 ? -8.890 2.367 9.899 1.00 98.62 444 ALA A C 1
ATOM 3513 O O . ALA A 1 444 ? -8.434 1.807 10.887 1.00 98.62 444 ALA A O 1
ATOM 3514 N N . LEU A 1 445 ? -10.095 2.077 9.399 1.00 98.81 445 LEU A N 1
ATOM 3515 C CA . LEU A 1 445 ? -11.008 1.116 10.010 1.00 98.81 445 LEU A CA 1
ATOM 3516 C C . LEU A 1 445 ? -10.372 -0.272 10.090 1.00 98.81 445 LEU A C 1
ATOM 3518 O O . LEU A 1 445 ? -10.422 -0.883 11.149 1.00 98.81 445 LEU A O 1
ATOM 3522 N N . ALA A 1 446 ? -9.729 -0.738 9.014 1.00 98.69 446 ALA A N 1
ATOM 3523 C CA . ALA A 1 446 ? -9.018 -2.015 9.003 1.00 98.69 446 ALA A CA 1
ATOM 3524 C C . ALA A 1 446 ? -7.976 -2.107 10.131 1.00 98.69 446 ALA A C 1
ATOM 3526 O O . ALA A 1 446 ? -7.969 -3.079 10.884 1.00 98.69 446 ALA A O 1
ATOM 3527 N N . ASN A 1 447 ? -7.151 -1.067 10.292 1.00 97.94 447 ASN A N 1
ATOM 3528 C CA . ASN A 1 447 ? -6.134 -1.012 11.341 1.00 97.94 447 ASN A CA 1
ATOM 3529 C C . ASN A 1 447 ? -6.773 -1.029 12.733 1.00 97.94 447 ASN A C 1
ATOM 3531 O O . ASN A 1 447 ? -6.333 -1.761 13.619 1.00 97.94 447 ASN A O 1
ATOM 3535 N N . GLU A 1 448 ? -7.839 -0.249 12.919 1.00 97.31 448 GLU A N 1
ATOM 3536 C CA . GLU A 1 448 ? -8.508 -0.148 14.208 1.00 97.31 448 GLU A CA 1
ATOM 3537 C C . GLU A 1 448 ? -9.241 -1.439 14.591 1.00 97.31 448 GLU A C 1
ATOM 3539 O O . GLU A 1 448 ? -9.264 -1.788 15.771 1.00 97.31 448 GLU A O 1
ATOM 3544 N N . ILE A 1 449 ? -9.750 -2.215 13.629 1.00 97.56 449 ILE A N 1
ATOM 3545 C CA . ILE A 1 449 ? -10.396 -3.499 13.934 1.00 97.56 449 ILE A CA 1
ATOM 3546 C C . ILE A 1 449 ? -9.415 -4.670 14.123 1.00 97.56 449 ILE A C 1
ATOM 3548 O O . ILE A 1 449 ? -9.854 -5.772 14.438 1.00 97.56 449 ILE A O 1
ATOM 3552 N N . GLY A 1 450 ? -8.106 -4.445 13.962 1.00 96.25 450 GLY A N 1
ATOM 3553 C CA . GLY A 1 450 ? -7.071 -5.486 14.066 1.00 96.25 450 GLY A CA 1
ATOM 3554 C C . GLY A 1 450 ? -6.846 -6.293 12.779 1.00 96.25 450 GLY A C 1
ATOM 3555 O O . GLY A 1 450 ? -6.026 -7.215 12.764 1.00 96.25 450 GLY A O 1
ATOM 3556 N N . ALA A 1 451 ? -7.529 -5.934 11.688 1.00 98.00 451 ALA A N 1
ATOM 3557 C CA . ALA A 1 451 ? -7.242 -6.459 10.359 1.00 98.00 451 ALA A CA 1
ATOM 3558 C C . ALA A 1 451 ? -5.933 -5.861 9.819 1.00 98.00 451 ALA A C 1
ATOM 3560 O O . ALA A 1 451 ? -5.492 -4.795 10.250 1.00 98.00 451 ALA A O 1
ATOM 3561 N N . THR A 1 452 ? -5.321 -6.526 8.842 1.00 98.50 452 THR A N 1
ATOM 3562 C CA . THR A 1 452 ? -4.166 -5.994 8.116 1.00 98.50 452 THR A CA 1
ATOM 3563 C C . THR A 1 452 ? -4.646 -5.072 6.993 1.00 98.50 452 THR A C 1
ATOM 3565 O O . THR A 1 452 ? -5.254 -5.552 6.028 1.00 98.50 452 THR A O 1
ATOM 3568 N N . PRO A 1 453 ? -4.391 -3.752 7.058 1.00 98.81 453 PRO A N 1
ATOM 3569 C CA . PRO A 1 453 ? -4.667 -2.857 5.948 1.00 98.81 453 PRO A CA 1
ATOM 3570 C C . PRO A 1 453 ? -3.633 -3.089 4.849 1.00 98.81 453 PRO A C 1
ATOM 3572 O O . PRO A 1 453 ? -2.430 -3.167 5.108 1.00 98.81 453 PRO A O 1
ATOM 3575 N N . ALA A 1 454 ? -4.095 -3.144 3.609 1.00 98.88 454 ALA A N 1
ATOM 3576 C CA . ALA A 1 454 ? -3.246 -3.256 2.440 1.00 98.88 454 ALA A CA 1
ATOM 3577 C C . ALA A 1 454 ? -3.711 -2.304 1.342 1.00 98.88 454 ALA A C 1
ATOM 3579 O O . ALA A 1 454 ? -4.909 -2.086 1.174 1.00 98.88 454 ALA A O 1
ATOM 3580 N N . PHE A 1 455 ? -2.788 -1.734 0.571 1.00 98.81 455 PHE A N 1
ATOM 3581 C CA . PHE A 1 455 ? -3.160 -0.852 -0.532 1.00 98.81 455 PHE A CA 1
ATOM 3582 C C . PHE A 1 455 ? -2.168 -0.856 -1.688 1.00 98.81 455 PHE A C 1
ATOM 3584 O O . PHE A 1 455 ? -0.947 -0.926 -1.516 1.00 98.81 455 PHE A O 1
ATOM 3591 N N . ASN A 1 456 ? -2.703 -0.726 -2.900 1.00 98.50 456 ASN A N 1
ATOM 3592 C CA . ASN A 1 456 ? -1.903 -0.797 -4.113 1.00 98.50 456 ASN A CA 1
ATOM 3593 C C . ASN A 1 456 ? -2.435 0.102 -5.229 1.00 98.50 456 ASN A C 1
ATOM 3595 O O . ASN A 1 456 ? -3.598 0.485 -5.282 1.00 98.50 456 ASN A O 1
ATOM 3599 N N . CYS A 1 457 ? -1.551 0.419 -6.165 1.00 95.62 457 CYS A N 1
ATOM 3600 C CA . CYS A 1 457 ? -1.921 0.848 -7.511 1.00 95.62 457 CYS A CA 1
ATOM 3601 C C . CYS A 1 457 ? -1.149 -0.024 -8.509 1.00 95.62 457 CYS A C 1
ATOM 3603 O O . CYS A 1 457 ? -0.534 -1.009 -8.103 1.00 95.62 457 CYS A O 1
ATOM 3605 N N . LYS A 1 458 ? -1.115 0.337 -9.800 1.00 94.06 458 LYS A N 1
ATOM 3606 C CA . LYS A 1 458 ? -0.374 -0.439 -10.810 1.00 94.06 458 LYS A CA 1
ATOM 3607 C C . LYS A 1 458 ? 1.085 -0.697 -10.398 1.00 94.06 458 LYS A C 1
ATOM 3609 O O . LYS A 1 458 ? 1.530 -1.835 -10.401 1.00 94.06 458 LYS A O 1
ATOM 3614 N N . SER A 1 459 ? 1.821 0.345 -10.013 1.00 89.94 459 SER A N 1
ATOM 3615 C CA . SER A 1 459 ? 3.261 0.265 -9.717 1.00 89.94 459 SER A CA 1
ATOM 3616 C C . SER A 1 459 ? 3.620 0.363 -8.231 1.00 89.94 459 SER A C 1
ATOM 3618 O O . SER A 1 459 ? 4.795 0.284 -7.885 1.00 89.94 459 SER A O 1
ATOM 3620 N N . GLY A 1 460 ? 2.652 0.641 -7.355 1.00 92.69 460 GLY A N 1
ATOM 3621 C CA . GLY A 1 460 ? 2.911 0.856 -5.926 1.00 92.69 460 GLY A CA 1
ATOM 3622 C C . GLY A 1 460 ? 3.633 2.170 -5.580 1.00 92.69 460 GLY A C 1
ATOM 3623 O O . GLY A 1 460 ? 4.134 2.308 -4.468 1.00 92.69 460 GLY A O 1
ATOM 3624 N N . LYS A 1 461 ? 3.722 3.133 -6.514 1.00 88.94 461 LYS A N 1
ATOM 3625 C CA . LYS A 1 461 ? 4.515 4.378 -6.364 1.00 88.94 461 LYS A CA 1
ATOM 3626 C C . LYS A 1 461 ? 3.649 5.610 -6.130 1.00 88.94 461 LYS A C 1
ATOM 3628 O O . LYS A 1 461 ? 3.561 6.077 -5.009 1.00 88.94 461 LYS A O 1
ATOM 3633 N N . ASP A 1 462 ? 2.986 6.094 -7.180 1.00 86.06 462 ASP A N 1
ATOM 3634 C CA . ASP A 1 462 ? 2.391 7.433 -7.204 1.00 86.06 462 ASP A CA 1
ATOM 3635 C C . ASP A 1 462 ? 1.079 7.513 -6.407 1.00 86.06 462 ASP A C 1
ATOM 3637 O O . ASP A 1 462 ? 1.041 8.088 -5.324 1.00 86.06 462 ASP A O 1
ATOM 3641 N N . ARG A 1 463 ? 0.005 6.870 -6.897 1.00 91.81 463 ARG A N 1
ATOM 3642 C CA . ARG A 1 463 ? -1.295 6.793 -6.194 1.00 91.81 463 ARG A CA 1
ATOM 3643 C C . ARG A 1 463 ? -1.154 6.121 -4.821 1.00 91.81 463 ARG A C 1
ATOM 3645 O O . ARG A 1 463 ? -1.785 6.536 -3.858 1.00 91.81 463 ARG A O 1
ATOM 3652 N N . THR A 1 464 ? -0.289 5.110 -4.723 1.00 95.56 464 THR A N 1
ATOM 3653 C CA . THR A 1 464 ? 0.013 4.414 -3.462 1.00 95.56 464 THR A CA 1
ATOM 3654 C C . THR A 1 464 ? 0.719 5.328 -2.465 1.00 95.56 464 THR A C 1
ATOM 3656 O O . THR A 1 464 ? 0.259 5.440 -1.338 1.00 95.56 464 THR A O 1
ATOM 3659 N N . GLY A 1 465 ? 1.791 6.021 -2.859 1.00 94.94 465 GLY A N 1
ATOM 3660 C CA . GLY A 1 465 ? 2.486 6.963 -1.979 1.00 94.94 465 GLY A CA 1
ATOM 3661 C C . GLY A 1 465 ? 1.585 8.123 -1.562 1.00 94.94 465 GLY A C 1
ATOM 3662 O O . GLY A 1 465 ? 1.576 8.521 -0.405 1.00 94.94 465 GLY A O 1
ATOM 3663 N N . GLN A 1 466 ? 0.723 8.590 -2.465 1.00 94.81 466 GLN A N 1
ATOM 3664 C CA . GLN A 1 466 ? -0.284 9.597 -2.149 1.00 94.81 466 GLN A CA 1
ATOM 3665 C C . GLN A 1 466 ? -1.287 9.117 -1.080 1.00 94.81 466 GLN A C 1
ATOM 3667 O O . GLN A 1 466 ? -1.556 9.851 -0.130 1.00 94.81 466 GLN A O 1
ATOM 3672 N N . LEU A 1 467 ? -1.799 7.884 -1.171 1.00 97.38 467 LEU A N 1
ATOM 3673 C CA . LEU A 1 467 ? -2.638 7.307 -0.110 1.00 97.38 467 LEU A CA 1
ATOM 3674 C C . LEU A 1 467 ? -1.860 7.121 1.204 1.00 97.38 467 LEU A C 1
ATOM 3676 O O . LEU A 1 467 ? -2.412 7.357 2.275 1.00 97.38 467 LEU A O 1
ATOM 3680 N N . ASN A 1 468 ? -0.576 6.757 1.133 1.00 97.69 468 ASN A N 1
ATOM 3681 C CA . ASN A 1 468 ? 0.287 6.620 2.310 1.00 97.69 468 ASN A CA 1
ATOM 3682 C C . ASN A 1 468 ? 0.469 7.958 3.053 1.00 97.69 468 ASN A C 1
ATOM 3684 O O . ASN A 1 468 ? 0.505 7.988 4.279 1.00 97.69 468 ASN A O 1
ATOM 3688 N N . VAL A 1 469 ? 0.559 9.083 2.339 1.00 96.81 469 VAL A N 1
ATOM 3689 C CA . VAL A 1 469 ? 0.566 10.423 2.957 1.00 96.81 469 VAL A CA 1
ATOM 3690 C C . VAL A 1 469 ? -0.788 10.732 3.605 1.00 96.81 469 VAL A C 1
ATOM 3692 O O . VAL A 1 469 ? -0.834 11.172 4.751 1.00 96.81 469 VAL A O 1
ATOM 3695 N N . GLU A 1 470 ? -1.888 10.463 2.901 1.00 97.44 470 GLU A N 1
ATOM 3696 C CA . GLU A 1 470 ? -3.255 10.748 3.364 1.00 97.44 470 GLU A CA 1
ATOM 3697 C C . GLU A 1 470 ? -3.615 10.010 4.662 1.00 97.44 470 GLU A C 1
ATOM 3699 O O . GLU A 1 470 ? -4.176 10.611 5.579 1.00 97.44 470 GLU A O 1
ATOM 3704 N N . ILE A 1 471 ? -3.262 8.726 4.773 1.00 98.31 471 ILE A N 1
ATOM 3705 C CA . ILE A 1 471 ? -3.529 7.936 5.982 1.00 98.31 471 ILE A CA 1
ATOM 3706 C C . ILE A 1 471 ? -2.654 8.355 7.162 1.00 98.31 471 ILE A C 1
ATOM 3708 O O . ILE A 1 471 ? -3.153 8.455 8.280 1.00 98.31 471 ILE A O 1
ATOM 3712 N N . ARG A 1 472 ? -1.379 8.686 6.931 1.00 97.94 472 ARG A N 1
ATOM 3713 C CA . ARG A 1 472 ? -0.493 9.180 7.997 1.00 97.94 472 ARG A CA 1
ATOM 3714 C C . ARG A 1 472 ? -0.934 10.542 8.512 1.00 97.94 472 ARG A C 1
ATOM 3716 O O . ARG A 1 472 ? -0.940 10.760 9.718 1.00 97.94 472 ARG A O 1
ATOM 3723 N N . GLU A 1 473 ? -1.384 11.424 7.623 1.00 96.62 473 GLU A N 1
ATOM 3724 C CA . GLU A 1 473 ? -1.969 12.701 8.030 1.00 96.62 473 GLU A CA 1
ATOM 3725 C C . GLU A 1 473 ? -3.249 12.504 8.854 1.00 96.62 473 GLU A C 1
ATOM 3727 O O . GLU A 1 473 ? -3.393 13.153 9.890 1.00 96.62 473 GLU A O 1
ATOM 3732 N N . LEU A 1 474 ? -4.132 11.567 8.474 1.00 97.12 474 LEU A N 1
ATOM 3733 C CA . LEU A 1 474 ? -5.314 11.238 9.281 1.00 97.12 474 LEU A CA 1
ATOM 3734 C C . LEU A 1 474 ? -4.924 10.769 10.692 1.00 97.12 474 LEU A C 1
ATOM 3736 O O . LEU A 1 474 ? -5.523 11.230 11.661 1.00 97.12 474 LEU A O 1
ATOM 3740 N N . TYR A 1 475 ? -3.923 9.893 10.827 1.00 97.19 475 TYR A N 1
ATOM 3741 C CA . TYR A 1 475 ? -3.464 9.418 12.140 1.00 97.19 475 TYR A CA 1
ATOM 3742 C C . TYR A 1 475 ? -2.764 10.506 12.956 1.00 97.19 475 TYR A C 1
ATOM 3744 O O . TYR A 1 475 ? -2.941 10.559 14.171 1.00 97.19 475 TYR A O 1
ATOM 3752 N N . ALA A 1 476 ? -2.017 11.405 12.313 1.00 95.62 476 ALA A N 1
ATOM 3753 C CA . ALA A 1 476 ? -1.423 12.552 12.992 1.00 95.62 476 ALA A CA 1
ATOM 3754 C C . ALA A 1 476 ? -2.513 13.448 13.609 1.00 95.62 476 ALA A C 1
ATOM 3756 O O . ALA A 1 476 ? -2.423 13.811 14.780 1.00 95.62 476 ALA A O 1
ATOM 3757 N N . GLN A 1 477 ? -3.589 13.717 12.859 1.00 93.25 477 GLN A N 1
ATOM 3758 C CA . GLN A 1 477 ? -4.760 14.450 13.355 1.00 93.25 477 GLN A CA 1
ATOM 3759 C C . GLN A 1 477 ? -5.529 13.674 14.430 1.00 93.25 477 GLN A C 1
ATOM 3761 O O . GLN A 1 477 ? -5.966 14.264 15.410 1.00 93.25 477 GLN A O 1
ATOM 3766 N N . LEU A 1 478 ? -5.674 12.355 14.283 1.00 93.25 478 LEU A N 1
ATOM 3767 C CA . LEU A 1 478 ? -6.328 11.500 15.275 1.00 93.25 478 LEU A CA 1
ATOM 3768 C C . LEU A 1 478 ? -5.625 11.594 16.637 1.00 93.25 478 LEU A C 1
ATOM 3770 O O . LEU A 1 478 ? -6.273 11.781 17.664 1.00 93.25 478 LEU A O 1
ATOM 3774 N N . ILE A 1 479 ? -4.293 11.518 16.630 1.00 90.38 479 ILE A N 1
ATOM 3775 C CA . ILE A 1 479 ? -3.450 11.667 17.823 1.00 90.38 479 ILE A CA 1
ATOM 3776 C C . ILE A 1 479 ? -3.559 13.090 18.378 1.00 90.38 479 ILE A C 1
ATOM 3778 O O . ILE A 1 479 ? -3.668 13.278 19.591 1.00 90.38 479 ILE A O 1
ATOM 3782 N N . ALA A 1 480 ? -3.581 14.089 17.495 1.00 87.94 480 ALA A N 1
ATOM 3783 C CA . ALA A 1 480 ? -3.704 15.480 17.896 1.00 87.94 480 ALA A CA 1
ATOM 3784 C C . ALA A 1 480 ? -5.075 15.828 18.510 1.00 87.94 480 ALA A C 1
ATOM 3786 O O . ALA A 1 480 ? -5.160 16.655 19.413 1.00 87.94 480 ALA A O 1
ATOM 3787 N N . ASN A 1 481 ? -6.142 15.162 18.076 1.00 87.00 481 ASN A N 1
ATOM 3788 C CA . ASN A 1 481 ? -7.515 15.444 18.500 1.00 87.00 481 ASN A CA 1
ATOM 3789 C C . ASN A 1 481 ? -8.032 14.432 19.535 1.00 87.00 481 ASN A C 1
ATOM 3791 O O . ASN A 1 481 ? -9.234 14.181 19.623 1.00 87.00 481 ASN A O 1
ATOM 3795 N N . GLY A 1 482 ? -7.127 13.795 20.286 1.00 84.81 482 GLY A N 1
ATOM 3796 C CA . GLY A 1 482 ? -7.485 12.906 21.394 1.00 84.81 482 GLY A CA 1
ATOM 3797 C C . GLY A 1 482 ? -8.244 11.635 20.992 1.00 84.81 482 GLY A C 1
ATOM 3798 O O . GLY A 1 482 ? -8.932 11.064 21.833 1.00 84.81 482 GLY A O 1
ATOM 3799 N N . GLY A 1 483 ? -8.125 11.185 19.740 1.00 86.44 483 GLY A N 1
ATOM 3800 C CA . GLY A 1 483 ? -8.800 9.987 19.228 1.00 86.44 483 GLY A CA 1
ATOM 3801 C C . GLY A 1 483 ? -10.035 10.261 18.364 1.00 86.44 483 GLY A C 1
ATOM 3802 O O . GLY A 1 483 ? -10.716 9.318 17.970 1.00 86.44 483 GLY A O 1
ATOM 3803 N N . THR A 1 484 ? -10.316 11.520 18.012 1.00 90.56 484 THR A N 1
ATOM 3804 C CA . THR A 1 484 ? -11.411 11.859 17.086 1.00 90.56 484 THR A CA 1
ATOM 3805 C C . THR A 1 484 ? -10.889 12.046 15.655 1.00 90.56 484 THR A C 1
ATOM 3807 O O . THR A 1 484 ? -10.022 12.898 15.430 1.00 90.56 484 THR A O 1
ATOM 3810 N N . PRO A 1 485 ? -11.386 11.289 14.655 1.00 92.88 485 PRO A N 1
ATOM 3811 C CA . PRO A 1 485 ? -10.973 11.476 13.270 1.00 92.88 485 PRO A CA 1
ATOM 3812 C C . PRO A 1 485 ? -11.512 12.807 12.735 1.00 92.88 485 PRO A C 1
ATOM 3814 O O . PRO A 1 485 ? -12.641 13.201 13.027 1.00 92.88 485 PRO A O 1
ATOM 3817 N N . ARG A 1 486 ? -10.728 13.496 11.898 1.00 92.81 486 ARG A N 1
ATOM 3818 C CA . ARG A 1 486 ? -11.201 14.729 11.249 1.00 92.81 486 ARG A CA 1
ATOM 3819 C C . ARG A 1 486 ? -12.431 14.465 10.373 1.00 92.81 486 ARG A C 1
ATOM 3821 O O . ARG A 1 486 ? -12.575 13.382 9.796 1.00 92.81 486 ARG A O 1
ATOM 3828 N N . ALA A 1 487 ? -13.281 15.480 10.230 1.00 94.31 487 ALA A N 1
ATOM 3829 C CA . ALA A 1 487 ? -14.462 15.410 9.378 1.00 94.31 487 ALA A CA 1
ATOM 3830 C C . ALA A 1 487 ? -14.105 15.068 7.917 1.00 94.31 487 ALA A C 1
ATOM 3832 O O . ALA A 1 487 ? -13.027 15.404 7.409 1.00 94.31 487 ALA A O 1
ATOM 3833 N N . VAL A 1 488 ? -15.026 14.383 7.239 1.00 95.50 488 VAL A N 1
ATOM 3834 C CA . VAL A 1 488 ? -14.911 14.064 5.810 1.00 95.50 488 VAL A CA 1
ATOM 3835 C C . VAL A 1 488 ? -14.875 15.358 5.001 1.00 95.50 488 VAL A C 1
ATOM 3837 O O . VAL A 1 488 ? -15.662 16.263 5.259 1.00 95.50 488 VAL A O 1
ATOM 3840 N N . ASP A 1 489 ? -13.973 15.448 4.016 1.00 94.06 489 ASP A N 1
ATOM 3841 C CA . ASP A 1 489 ? -13.825 16.644 3.167 1.00 94.06 489 ASP A CA 1
ATOM 3842 C C . ASP A 1 489 ? -13.487 17.936 3.954 1.00 94.06 489 ASP A C 1
ATOM 3844 O O . ASP A 1 489 ? -13.659 19.052 3.450 1.00 94.06 489 ASP A O 1
ATOM 3848 N N . ALA A 1 490 ? -12.942 17.807 5.170 1.00 93.12 490 ALA A N 1
ATOM 3849 C CA . ALA A 1 490 ? -12.371 18.939 5.893 1.00 93.12 490 ALA A CA 1
ATOM 3850 C C . ALA A 1 490 ? -11.241 19.584 5.071 1.00 93.12 490 ALA A C 1
ATOM 3852 O O . ALA A 1 490 ? -10.363 18.900 4.534 1.00 93.12 490 ALA A O 1
ATOM 3853 N N . LYS A 1 491 ? -11.261 20.915 4.966 1.00 92.31 491 LYS A N 1
ATOM 3854 C CA . LYS A 1 491 ? -10.226 21.667 4.255 1.00 92.31 491 LYS A CA 1
ATOM 3855 C C . LYS A 1 491 ? -8.928 21.659 5.065 1.00 92.31 491 LYS A C 1
ATOM 3857 O O . LYS A 1 491 ? -8.946 21.797 6.283 1.00 92.31 491 LYS A O 1
ATOM 3862 N N . ARG A 1 492 ? -7.797 21.521 4.374 1.00 93.00 492 ARG A N 1
ATOM 3863 C CA . ARG A 1 492 ? -6.463 21.636 4.973 1.00 93.00 492 ARG A CA 1
ATOM 3864 C C . ARG A 1 492 ? -5.960 23.064 4.830 1.00 93.00 492 ARG A C 1
ATOM 3866 O O . ARG A 1 492 ? -5.681 23.512 3.719 1.00 93.00 492 ARG A O 1
ATOM 3873 N N . GLU A 1 493 ? -5.847 23.756 5.954 1.00 90.62 493 GLU A N 1
ATOM 3874 C CA . GLU A 1 493 ? -5.373 25.139 6.045 1.00 90.62 493 GLU A CA 1
ATOM 3875 C C . GLU A 1 493 ? -4.383 25.292 7.203 1.00 90.62 493 GLU A C 1
ATOM 3877 O O . GLU A 1 493 ? -4.282 24.412 8.061 1.00 90.62 493 GLU A O 1
ATOM 3882 N N . GLY A 1 494 ? -3.627 26.395 7.202 1.00 92.38 494 GLY A N 1
ATOM 3883 C CA . GLY A 1 494 ? -2.650 26.710 8.247 1.00 92.38 494 GLY A CA 1
ATOM 3884 C C . GLY A 1 494 ? -1.711 25.539 8.552 1.00 92.38 494 GLY A C 1
ATOM 3885 O O . GLY A 1 494 ? -1.153 24.920 7.645 1.00 92.38 494 GLY A O 1
ATOM 3886 N N . LEU A 1 495 ? -1.595 25.192 9.836 1.00 93.44 495 LEU A N 1
ATOM 3887 C CA . LEU A 1 495 ? -0.731 24.107 10.311 1.00 93.44 495 LEU A CA 1
ATOM 3888 C C . LEU A 1 495 ? -1.070 22.743 9.694 1.00 93.44 495 LEU A C 1
ATOM 3890 O O . LEU A 1 495 ? -0.164 21.965 9.417 1.00 93.44 495 LEU A O 1
ATOM 3894 N N . ALA A 1 496 ? -2.345 22.450 9.406 1.00 93.25 496 ALA A N 1
ATOM 3895 C CA . ALA A 1 496 ? -2.724 21.180 8.782 1.00 93.25 496 ALA A CA 1
ATOM 3896 C C . ALA A 1 496 ? -2.157 21.049 7.358 1.00 93.25 496 ALA A C 1
ATOM 3898 O O . ALA A 1 496 ? -1.750 19.962 6.942 1.00 93.25 496 ALA A O 1
ATOM 3899 N N . LYS A 1 497 ? -2.090 22.162 6.618 1.00 94.75 497 LYS A N 1
ATOM 3900 C CA . LYS A 1 497 ? -1.461 22.216 5.293 1.00 94.75 497 LYS A CA 1
ATOM 3901 C C . LYS A 1 497 ? 0.055 22.017 5.388 1.00 94.75 497 LYS A C 1
ATOM 3903 O O . LYS A 1 497 ? 0.602 21.234 4.615 1.00 94.75 497 LYS A O 1
ATOM 3908 N N . GLU A 1 498 ? 0.719 22.665 6.342 1.00 94.88 498 GLU A N 1
ATOM 3909 C CA . GLU A 1 498 ? 2.173 22.533 6.534 1.00 94.88 498 GLU A CA 1
ATOM 3910 C C . GLU A 1 498 ? 2.577 21.126 6.997 1.00 94.88 498 GLU A C 1
ATOM 3912 O O . GLU A 1 498 ? 3.467 20.501 6.419 1.00 94.88 498 GLU A O 1
ATOM 3917 N N . ASN A 1 499 ? 1.832 20.555 7.940 1.00 95.88 499 ASN A N 1
ATOM 3918 C CA . ASN A 1 499 ? 1.961 19.163 8.368 1.00 95.88 499 ASN A CA 1
ATOM 3919 C C . ASN A 1 499 ? 1.845 18.175 7.204 1.00 95.88 499 ASN A C 1
ATOM 3921 O O . ASN A 1 499 ? 2.638 17.240 7.075 1.00 95.88 499 ASN A O 1
ATOM 3925 N N . TYR A 1 500 ? 0.871 18.398 6.323 1.00 95.44 500 TYR A N 1
ATOM 3926 C CA . TYR A 1 500 ? 0.704 17.584 5.130 1.00 95.44 500 TYR A CA 1
ATOM 3927 C C . TYR A 1 500 ? 1.922 17.694 4.193 1.00 95.44 500 TYR A C 1
ATOM 3929 O O . TYR A 1 500 ? 2.404 16.679 3.683 1.00 95.44 500 TYR A O 1
ATOM 3937 N N . LYS A 1 501 ? 2.458 18.907 3.983 1.00 93.31 501 LYS A N 1
ATOM 3938 C CA . LYS A 1 501 ? 3.654 19.130 3.151 1.00 93.31 501 LYS A CA 1
ATOM 3939 C C . LYS A 1 501 ? 4.878 18.394 3.696 1.00 93.31 501 LYS A C 1
ATOM 3941 O O . LYS A 1 501 ? 5.613 17.808 2.902 1.00 93.31 501 LYS A O 1
ATOM 3946 N N . ILE A 1 502 ? 5.069 18.374 5.018 1.00 94.56 502 ILE A N 1
ATOM 3947 C CA . ILE A 1 502 ? 6.161 17.634 5.673 1.00 94.56 502 ILE A CA 1
ATOM 3948 C C . ILE A 1 502 ? 6.089 16.148 5.314 1.00 94.56 502 ILE A C 1
ATOM 3950 O O . ILE A 1 502 ? 7.073 15.585 4.833 1.00 94.56 502 ILE A O 1
ATOM 3954 N N . LEU A 1 503 ? 4.917 15.524 5.472 1.00 94.94 503 LEU A N 1
ATOM 3955 C CA . LEU A 1 503 ? 4.726 14.110 5.133 1.00 94.94 503 LEU A CA 1
ATOM 3956 C C . LEU A 1 503 ? 4.884 13.846 3.631 1.00 94.94 503 LEU A C 1
ATOM 3958 O O . LEU A 1 503 ? 5.452 12.831 3.235 1.00 94.94 503 LEU A O 1
ATOM 3962 N N . PHE A 1 504 ? 4.417 14.753 2.775 1.00 92.44 504 PHE A N 1
ATOM 3963 C CA . PHE A 1 504 ? 4.530 14.578 1.330 1.00 92.44 504 PHE A CA 1
ATOM 3964 C C . PHE A 1 504 ? 5.977 14.703 0.823 1.00 92.44 504 PHE A C 1
ATOM 3966 O O . PHE A 1 504 ? 6.417 13.903 -0.007 1.00 92.44 504 PHE A O 1
ATOM 3973 N N . MET A 1 505 ? 6.723 15.701 1.302 1.00 87.38 505 MET A N 1
ATOM 3974 C CA . MET A 1 505 ? 8.084 15.980 0.833 1.00 87.38 505 MET A CA 1
ATOM 3975 C C . MET A 1 505 ? 9.120 15.077 1.497 1.00 87.38 505 MET A C 1
ATOM 3977 O O . MET A 1 505 ? 10.013 14.583 0.815 1.00 87.38 505 MET A O 1
ATOM 3981 N N . ASN A 1 506 ? 8.968 14.826 2.798 1.00 88.62 506 ASN A N 1
ATOM 3982 C CA . ASN A 1 506 ? 9.978 14.172 3.628 1.00 88.62 506 ASN A CA 1
ATOM 3983 C C . ASN A 1 506 ? 9.440 12.923 4.338 1.00 88.62 506 ASN A C 1
ATOM 3985 O O . ASN A 1 506 ? 10.051 12.459 5.289 1.00 88.62 506 ASN A O 1
ATOM 3989 N N . GLY A 1 507 ? 8.302 12.366 3.911 1.00 90.56 507 GLY A N 1
ATOM 3990 C CA . GLY A 1 507 ? 7.714 11.158 4.504 1.00 90.56 507 GLY A CA 1
ATOM 3991 C C . GLY A 1 507 ? 8.210 9.839 3.914 1.00 90.56 507 GLY A C 1
ATOM 3992 O O . GLY A 1 507 ? 7.621 8.805 4.211 1.00 90.56 507 GLY A O 1
ATOM 3993 N N . GLY A 1 508 ? 9.226 9.852 3.050 1.00 92.81 508 GLY A N 1
ATOM 3994 C CA . GLY A 1 508 ? 9.897 8.652 2.540 1.00 92.81 508 GLY A CA 1
ATOM 3995 C C . GLY A 1 508 ? 9.295 7.996 1.283 1.00 92.81 508 GLY A C 1
ATOM 3996 O O . GLY A 1 508 ? 9.915 7.127 0.672 1.00 92.81 508 GLY A O 1
ATOM 3997 N N . ASP A 1 509 ? 8.098 8.398 0.838 1.00 92.94 509 ASP A N 1
ATOM 3998 C CA . ASP A 1 509 ? 7.490 7.842 -0.386 1.00 92.94 509 ASP A CA 1
ATOM 3999 C C . ASP A 1 509 ? 8.318 8.154 -1.647 1.00 92.94 509 ASP A C 1
ATOM 4001 O O . ASP A 1 509 ? 8.359 7.358 -2.590 1.00 92.94 509 ASP A O 1
ATOM 4005 N N . ARG A 1 510 ? 9.016 9.297 -1.647 1.00 88.19 510 ARG A N 1
ATOM 4006 C CA . ARG A 1 510 ? 9.928 9.719 -2.721 1.00 88.19 510 ARG A CA 1
ATOM 4007 C C . ARG A 1 510 ? 11.199 8.867 -2.768 1.00 88.19 510 ARG A C 1
ATOM 4009 O O . ARG A 1 510 ? 11.732 8.658 -3.859 1.00 88.19 510 ARG A O 1
ATOM 4016 N N . ASP A 1 511 ? 11.649 8.347 -1.628 1.00 91.50 511 ASP A N 1
ATOM 4017 C CA . ASP A 1 511 ? 12.779 7.417 -1.537 1.00 91.50 511 ASP A CA 1
ATOM 4018 C C . ASP A 1 511 ? 12.396 6.046 -2.101 1.00 91.50 511 ASP A C 1
ATOM 4020 O O . ASP A 1 511 ? 13.123 5.481 -2.919 1.00 91.50 511 ASP A O 1
ATOM 4024 N N . ILE A 1 512 ? 11.187 5.561 -1.791 1.00 93.69 512 ILE A N 1
ATOM 4025 C CA . ILE A 1 512 ? 10.639 4.354 -2.430 1.00 93.69 512 ILE A CA 1
ATOM 4026 C C . ILE A 1 512 ? 10.519 4.557 -3.941 1.00 93.69 512 ILE A C 1
ATOM 4028 O O . ILE A 1 512 ? 10.861 3.659 -4.714 1.00 93.69 512 ILE A O 1
ATOM 4032 N N . GLN A 1 513 ? 10.091 5.734 -4.402 1.00 88.50 513 GLN A N 1
ATOM 4033 C CA . GLN A 1 513 ? 10.111 6.027 -5.832 1.00 88.50 513 GLN A CA 1
ATOM 4034 C C . GLN A 1 513 ? 11.532 5.942 -6.412 1.00 88.50 513 GLN A C 1
ATOM 4036 O O . GLN A 1 513 ? 11.710 5.305 -7.450 1.00 88.50 513 GLN A O 1
ATOM 4041 N N . ALA A 1 514 ? 12.542 6.486 -5.732 1.00 86.06 514 ALA A N 1
ATOM 4042 C CA . ALA A 1 514 ? 13.932 6.402 -6.176 1.00 86.06 514 ALA A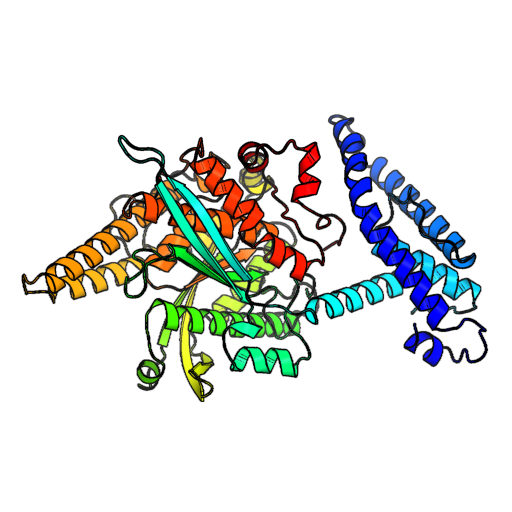 CA 1
ATOM 4043 C C . ALA A 1 514 ? 14.463 4.964 -6.249 1.00 86.06 514 ALA A C 1
ATOM 4045 O O . ALA A 1 514 ? 15.177 4.633 -7.196 1.00 86.06 514 ALA A O 1
ATOM 4046 N N . LEU A 1 515 ? 14.070 4.090 -5.322 1.00 90.81 515 LEU A N 1
ATOM 4047 C CA . LEU A 1 515 ? 14.387 2.658 -5.392 1.00 90.81 515 LEU A CA 1
ATOM 4048 C C . LEU A 1 515 ? 13.712 1.981 -6.591 1.00 90.81 515 LEU A C 1
ATOM 4050 O O . LEU A 1 515 ? 14.287 1.109 -7.236 1.00 90.81 515 LEU A O 1
ATOM 4054 N N . ASN A 1 516 ? 12.510 2.428 -6.949 1.00 88.50 516 ASN A N 1
ATOM 4055 C CA . ASN A 1 516 ? 11.756 1.843 -8.048 1.00 88.50 516 ASN A CA 1
ATOM 4056 C C . ASN A 1 516 ? 12.101 2.386 -9.441 1.00 88.50 516 ASN A C 1
ATOM 4058 O O . ASN A 1 516 ? 11.821 1.703 -10.425 1.00 88.50 516 ASN A O 1
ATOM 4062 N N . THR A 1 517 ? 12.581 3.626 -9.549 1.00 81.25 517 THR A N 1
ATOM 4063 C CA . THR A 1 517 ? 12.792 4.313 -10.838 1.00 81.25 517 THR A CA 1
ATOM 4064 C C . THR A 1 517 ? 14.146 4.990 -10.956 1.00 81.25 517 THR A C 1
ATOM 4066 O O . THR A 1 517 ? 14.358 5.772 -11.872 1.00 81.25 517 THR A O 1
ATOM 4069 N N . GLY A 1 518 ? 15.037 4.791 -9.991 1.00 79.62 518 GLY A N 1
ATOM 4070 C CA . GLY A 1 518 ? 16.360 5.406 -9.942 1.00 79.62 518 GLY A CA 1
ATOM 4071 C C . GLY A 1 518 ? 16.388 6.909 -9.655 1.00 79.62 518 GLY A C 1
ATOM 4072 O O . GLY A 1 518 ? 17.477 7.482 -9.600 1.00 79.62 518 GLY A O 1
ATOM 4073 N N . VAL A 1 519 ? 15.219 7.534 -9.483 1.00 76.12 519 VAL A N 1
ATOM 4074 C CA . VAL A 1 519 ? 15.018 8.987 -9.390 1.00 76.12 519 VAL A CA 1
ATOM 4075 C C . VAL A 1 519 ? 13.947 9.298 -8.348 1.00 76.12 519 VAL A C 1
ATOM 4077 O O . VAL A 1 519 ? 12.901 8.647 -8.321 1.00 76.12 519 VAL A O 1
ATOM 4080 N N . THR A 1 520 ? 14.190 10.293 -7.499 1.00 76.44 520 THR A N 1
ATOM 4081 C CA . THR A 1 520 ? 13.200 10.756 -6.519 1.00 76.44 520 THR A CA 1
ATOM 4082 C C . THR A 1 520 ? 12.047 11.471 -7.224 1.00 76.44 520 THR A C 1
ATOM 4084 O O . THR A 1 520 ? 12.229 12.080 -8.277 1.00 76.44 520 THR A O 1
ATOM 4087 N N . GLY A 1 521 ? 10.839 11.394 -6.664 1.00 71.19 521 GLY A N 1
ATOM 4088 C CA . GLY A 1 521 ? 9.688 12.155 -7.152 1.00 71.19 521 GLY A CA 1
ATOM 4089 C C . GLY A 1 521 ? 8.345 11.621 -6.649 1.00 71.19 521 GLY A C 1
ATOM 4090 O O . GLY A 1 521 ? 8.321 10.745 -5.790 1.00 71.19 521 GLY A O 1
ATOM 4091 N N . SER A 1 522 ? 7.244 12.163 -7.177 1.00 70.44 522 SER A N 1
ATOM 4092 C CA . SER A 1 522 ? 5.867 11.682 -6.983 1.00 70.44 522 SER A CA 1
ATOM 4093 C C . SER A 1 522 ? 4.939 12.222 -8.077 1.00 70.44 522 SER A C 1
ATOM 4095 O O . SER A 1 522 ? 4.793 13.442 -8.225 1.00 70.44 522 SER A O 1
ATOM 4097 N N . LYS A 1 523 ? 4.287 11.354 -8.869 1.00 69.94 523 LYS A N 1
ATOM 4098 C CA . LYS A 1 523 ? 3.269 11.799 -9.838 1.00 69.94 523 LYS A CA 1
ATOM 4099 C C . LYS A 1 523 ? 1.943 12.110 -9.172 1.00 69.94 523 LYS A C 1
ATOM 4101 O O . LYS A 1 523 ? 1.001 11.322 -9.227 1.00 69.94 523 LYS A O 1
ATOM 4106 N N . THR A 1 524 ? 1.810 13.326 -8.658 1.00 67.38 524 THR A N 1
ATOM 4107 C CA . THR A 1 524 ? 0.507 13.804 -8.206 1.00 67.38 524 THR A CA 1
ATOM 4108 C C . THR A 1 524 ? -0.364 14.220 -9.390 1.00 67.38 524 THR A C 1
ATOM 4110 O O . THR A 1 524 ? -0.103 15.223 -10.061 1.00 67.38 524 THR A O 1
ATOM 4113 N N . GLN A 1 525 ? -1.409 13.437 -9.666 1.00 66.25 525 GLN A N 1
ATOM 4114 C CA . GLN A 1 525 ? -2.249 13.603 -10.861 1.00 66.25 525 GLN A CA 1
ATOM 4115 C C . GLN A 1 525 ? -3.409 14.597 -10.688 1.00 66.25 525 GLN A C 1
ATOM 4117 O O . GLN A 1 525 ? -4.035 14.979 -11.674 1.00 66.25 525 GLN A O 1
ATOM 4122 N N . LEU A 1 526 ? -3.700 15.041 -9.461 1.00 79.81 526 LEU A N 1
ATOM 4123 C CA . LEU A 1 526 ? -4.854 15.896 -9.173 1.00 79.81 526 LEU A CA 1
ATOM 4124 C C . LEU A 1 526 ? -4.434 17.339 -8.888 1.00 79.81 526 LEU A C 1
ATOM 4126 O O . LEU A 1 526 ? -3.595 17.584 -8.022 1.00 79.81 526 LEU A O 1
ATOM 4130 N N . ARG A 1 527 ? -5.106 18.296 -9.546 1.00 81.56 527 ARG A N 1
ATOM 4131 C CA . ARG A 1 527 ? -4.910 19.747 -9.340 1.00 81.56 527 ARG A CA 1
ATOM 4132 C C . ARG A 1 527 ? -5.093 20.183 -7.885 1.00 81.56 527 ARG A C 1
ATOM 4134 O O . ARG A 1 527 ? -4.489 21.163 -7.463 1.00 81.56 527 ARG A O 1
ATOM 4141 N N . TYR A 1 528 ? -5.922 19.462 -7.125 1.00 88.06 528 TYR A N 1
ATOM 4142 C CA . TYR A 1 528 ? -6.118 19.697 -5.693 1.00 88.06 528 TYR A CA 1
ATOM 4143 C C . TYR A 1 528 ? -4.783 19.741 -4.940 1.00 88.06 528 TYR A C 1
ATOM 4145 O O . TYR A 1 528 ? -4.514 20.710 -4.237 1.00 88.06 528 TYR A O 1
ATOM 4153 N N . TYR A 1 529 ? -3.915 18.753 -5.152 1.00 87.38 529 TYR A N 1
ATOM 4154 C CA . TYR A 1 529 ? -2.649 18.676 -4.433 1.00 87.38 529 TYR A CA 1
ATOM 4155 C C . TYR A 1 529 ? -1.633 19.713 -4.893 1.00 87.38 529 TYR A C 1
ATOM 4157 O O . TYR A 1 529 ? -0.807 20.132 -4.098 1.00 87.38 529 TYR A O 1
ATOM 4165 N N . HIS A 1 530 ? -1.700 20.177 -6.142 1.00 83.12 530 HIS A N 1
ATOM 4166 C CA . HIS A 1 530 ? -0.829 21.271 -6.595 1.00 83.12 530 HIS A CA 1
ATOM 4167 C C . HIS A 1 530 ? -1.140 22.546 -5.815 1.00 83.12 530 HIS A C 1
ATOM 4169 O O . HIS A 1 530 ? -0.229 23.203 -5.324 1.00 83.12 530 HIS A O 1
ATOM 4175 N N . ARG A 1 531 ? -2.433 22.830 -5.607 1.00 85.69 531 ARG A N 1
ATOM 4176 C CA . ARG A 1 531 ? -2.876 23.934 -4.744 1.00 85.69 531 ARG A CA 1
ATOM 4177 C C . ARG A 1 531 ? -2.519 23.704 -3.278 1.00 85.69 531 ARG A C 1
ATOM 4179 O O . ARG A 1 531 ? -2.095 24.637 -2.611 1.00 85.69 531 ARG A O 1
ATOM 4186 N N . LEU A 1 532 ? -2.670 22.477 -2.777 1.00 88.06 532 LEU A N 1
ATOM 4187 C CA . LEU A 1 532 ? -2.331 22.153 -1.389 1.00 88.06 532 LEU A CA 1
ATOM 4188 C C . LEU A 1 532 ? -0.829 22.304 -1.105 1.00 88.06 532 LEU A C 1
ATOM 4190 O O . LEU A 1 532 ? -0.449 22.731 -0.022 1.00 88.06 532 LEU A O 1
ATOM 4194 N N . MET A 1 533 ? 0.018 21.986 -2.079 1.00 84.69 533 MET A N 1
ATOM 4195 C CA . MET A 1 533 ? 1.471 22.074 -1.945 1.00 84.69 533 MET A CA 1
ATOM 4196 C C . MET A 1 533 ? 2.034 23.459 -2.293 1.00 84.69 533 MET A C 1
ATOM 4198 O O . MET A 1 533 ? 3.239 23.640 -2.185 1.00 84.69 533 MET A O 1
ATOM 4202 N N . ASP A 1 534 ? 1.199 24.422 -2.701 1.00 83.94 534 ASP A N 1
ATOM 4203 C CA . ASP A 1 534 ? 1.625 25.727 -3.241 1.00 83.94 534 ASP A CA 1
ATOM 4204 C C . ASP A 1 534 ? 2.585 25.608 -4.431 1.00 83.94 534 ASP A C 1
ATOM 4206 O O . ASP A 1 534 ? 3.483 26.423 -4.631 1.00 83.94 534 ASP A O 1
ATOM 4210 N N . VAL A 1 535 ? 2.392 24.571 -5.248 1.00 70.81 535 VAL A N 1
ATOM 4211 C CA . VAL A 1 535 ? 3.266 24.280 -6.383 1.00 70.81 535 VAL A CA 1
ATOM 4212 C C . VAL A 1 535 ? 2.548 24.688 -7.661 1.00 70.81 535 VAL A C 1
ATOM 4214 O O . VAL A 1 535 ? 1.544 24.066 -8.030 1.00 70.81 535 VAL A O 1
ATOM 4217 N N . PRO A 1 536 ? 3.049 25.710 -8.378 1.00 63.91 536 PRO A N 1
ATOM 4218 C CA . PRO A 1 536 ? 2.523 26.063 -9.684 1.00 63.91 536 PRO A CA 1
ATOM 4219 C C . PRO A 1 536 ? 2.594 24.853 -10.627 1.00 63.91 536 PRO A C 1
ATOM 4221 O O . PRO A 1 536 ? 3.584 24.118 -10.584 1.00 63.91 536 PRO A O 1
ATOM 4224 N N . PRO A 1 537 ? 1.635 24.667 -11.553 1.00 56.75 537 PRO A N 1
ATOM 4225 C CA . PRO A 1 537 ? 1.671 23.565 -12.517 1.00 56.75 537 PRO A CA 1
ATOM 4226 C C . PRO A 1 537 ? 2.984 23.456 -13.310 1.00 56.75 537 PRO A C 1
ATOM 4228 O O . PRO A 1 537 ? 3.341 22.363 -13.723 1.00 56.75 537 PRO A O 1
ATOM 4231 N N . LYS A 1 538 ? 3.721 24.562 -13.484 1.00 51.16 538 LYS A N 1
ATOM 4232 C CA . LYS A 1 538 ? 5.048 24.609 -14.126 1.00 51.16 538 LYS A CA 1
ATOM 4233 C C . LYS A 1 538 ? 6.181 23.959 -13.312 1.00 51.16 538 LYS A C 1
ATOM 4235 O O . LYS A 1 538 ? 7.111 23.429 -13.901 1.00 51.16 538 LYS A O 1
ATOM 4240 N N . ASN A 1 539 ? 6.080 23.926 -11.982 1.00 52.16 539 ASN A N 1
ATOM 4241 C CA . ASN A 1 539 ? 7.091 23.337 -11.087 1.00 52.16 539 ASN A CA 1
ATOM 4242 C C . ASN A 1 539 ? 6.740 21.895 -10.687 1.00 52.16 539 ASN A C 1
ATOM 4244 O O . ASN A 1 539 ? 7.458 21.247 -9.927 1.00 52.16 539 ASN A O 1
ATOM 4248 N N . ILE A 1 540 ? 5.628 21.371 -11.206 1.00 53.44 540 ILE A N 1
ATOM 4249 C CA . ILE A 1 540 ? 5.138 20.030 -10.901 1.00 53.44 540 ILE A CA 1
ATOM 4250 C C . ILE A 1 540 ? 6.163 18.949 -11.237 1.00 53.44 540 ILE A C 1
ATOM 4252 O O . ILE A 1 540 ? 6.193 17.910 -10.592 1.00 53.44 540 ILE A O 1
ATOM 4256 N N . ASP A 1 541 ? 7.015 19.189 -12.225 1.00 48.88 541 ASP A N 1
ATOM 4257 C CA . ASP A 1 541 ? 7.990 18.214 -12.681 1.00 48.88 541 ASP A CA 1
ATOM 4258 C C . ASP A 1 541 ? 9.201 18.111 -11.737 1.00 48.88 541 ASP A C 1
ATOM 4260 O O . ASP A 1 541 ? 9.747 17.020 -11.583 1.00 48.88 541 ASP A O 1
ATOM 4264 N N . GLN A 1 542 ? 9.518 19.172 -10.979 1.00 49.09 542 GLN A N 1
ATOM 4265 C CA . GLN A 1 542 ? 10.465 19.108 -9.851 1.00 49.09 542 GLN A CA 1
ATOM 4266 C C . GLN A 1 542 ? 9.947 18.159 -8.754 1.00 49.09 542 GLN A C 1
ATOM 4268 O O . GLN A 1 542 ? 10.708 17.443 -8.100 1.00 49.09 542 GLN A O 1
ATOM 4273 N N . ILE A 1 543 ? 8.621 18.098 -8.586 1.00 51.31 543 ILE A N 1
ATOM 4274 C CA . ILE A 1 543 ? 7.968 17.183 -7.647 1.00 51.31 543 ILE A CA 1
ATOM 4275 C C . ILE A 1 543 ? 7.805 15.786 -8.237 1.00 51.31 543 ILE A C 1
ATOM 4277 O O . ILE A 1 543 ? 8.075 14.815 -7.532 1.00 51.31 543 ILE A O 1
ATOM 4281 N N . LYS A 1 544 ? 7.414 15.658 -9.508 1.00 51.72 544 LYS A N 1
ATOM 4282 C CA . LYS A 1 544 ? 7.258 14.370 -10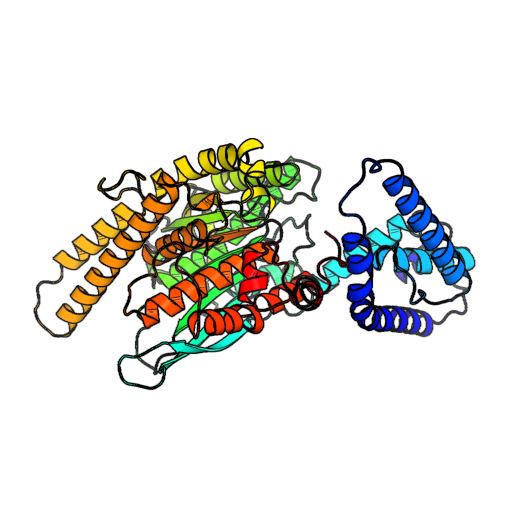.206 1.00 51.72 544 LYS A CA 1
ATOM 4283 C C . LYS A 1 544 ? 8.578 13.636 -10.395 1.00 51.72 544 LYS A C 1
ATOM 4285 O O . LYS A 1 544 ? 8.562 12.405 -10.514 1.00 51.72 544 LYS A O 1
ATOM 4290 N N . GLY A 1 545 ? 9.689 14.369 -10.412 1.00 51.75 545 GLY A N 1
ATOM 4291 C CA . GLY A 1 545 ? 10.986 13.856 -10.822 1.00 51.75 545 GLY A CA 1
ATOM 4292 C C . GLY A 1 545 ? 10.951 13.311 -12.248 1.00 51.75 545 GLY A C 1
ATOM 4293 O O . GLY A 1 545 ? 9.981 13.477 -12.992 1.00 51.75 545 GLY A O 1
ATOM 4294 N N . LEU A 1 546 ? 11.977 12.548 -12.619 1.00 47.84 546 LEU A N 1
ATOM 4295 C CA . LEU A 1 546 ? 12.095 11.975 -13.966 1.00 47.84 546 LEU A CA 1
ATOM 4296 C C . LEU A 1 546 ? 11.139 10.805 -14.222 1.00 47.84 546 LEU A C 1
ATOM 4298 O O . LEU A 1 546 ? 11.190 10.178 -15.271 1.00 47.84 546 LEU A O 1
ATOM 4302 N N . SER A 1 547 ? 10.211 10.516 -13.312 1.00 40.53 547 SER A N 1
ATOM 4303 C CA . SER A 1 547 ? 9.262 9.403 -13.422 1.00 40.53 547 SER A CA 1
ATOM 4304 C C . SER A 1 547 ? 8.408 9.422 -14.701 1.00 40.53 547 SER A C 1
ATOM 4306 O O . SER A 1 547 ? 7.888 8.380 -15.107 1.00 40.53 547 SER A O 1
ATOM 4308 N N . LYS A 1 548 ? 8.235 10.584 -15.349 1.00 40.72 548 LYS A N 1
ATOM 4309 C CA . LYS A 1 548 ? 7.588 10.730 -16.671 1.00 40.72 548 LYS A CA 1
ATOM 4310 C C . LYS A 1 548 ? 8.457 10.183 -17.821 1.00 40.72 548 LYS A C 1
ATOM 4312 O O . LYS A 1 548 ? 7.900 9.723 -18.807 1.00 40.72 548 LYS A O 1
ATOM 4317 N N . TRP A 1 549 ? 9.777 10.171 -17.642 1.00 39.00 549 TRP A N 1
ATOM 4318 C CA . TRP A 1 549 ? 10.818 9.942 -18.652 1.00 39.00 549 TRP A CA 1
ATOM 4319 C C . TRP A 1 549 ? 11.636 8.662 -18.468 1.00 39.00 549 TRP A C 1
ATOM 4321 O O . TRP A 1 549 ? 12.537 8.408 -19.256 1.00 39.00 549 TRP A O 1
ATOM 4331 N N . VAL A 1 550 ? 11.375 7.868 -17.427 1.00 37.69 550 VAL A N 1
ATOM 4332 C CA . VAL A 1 550 ? 11.982 6.528 -17.298 1.00 37.69 550 VAL A CA 1
ATOM 4333 C C . VAL A 1 550 ? 11.084 5.445 -17.929 1.00 37.69 550 VAL A C 1
ATOM 4335 O O . VAL A 1 550 ? 11.528 4.319 -18.105 1.00 37.69 550 VAL A O 1
ATOM 4338 N N . GLY A 1 551 ? 9.856 5.807 -18.341 1.00 34.50 551 GLY A N 1
ATOM 4339 C CA . GLY A 1 551 ? 8.934 4.964 -19.114 1.00 34.50 551 GLY A CA 1
ATOM 4340 C C . GLY A 1 551 ? 8.387 3.756 -18.343 1.00 34.50 551 GLY A C 1
ATOM 4341 O O . GLY A 1 551 ? 9.125 3.057 -17.666 1.00 34.50 551 GLY A O 1
ATOM 4342 N N . ALA A 1 552 ? 7.080 3.508 -18.416 1.00 28.62 552 ALA A N 1
ATOM 4343 C CA . ALA A 1 552 ? 6.460 2.222 -18.084 1.00 28.62 552 ALA A CA 1
ATOM 4344 C C . ALA A 1 552 ? 5.466 1.870 -19.183 1.00 28.62 552 ALA A C 1
ATOM 4346 O O . ALA A 1 552 ? 4.746 2.808 -19.602 1.00 28.62 552 ALA A O 1
#

pLDDT: mean 83.65, std 18.75, range [28.62, 98.88]